Protein 4AWT (pdb70)

Structure (mmCIF, N/CA/C/O backbone):
data_4AWT
#
_entry.id   4AWT
#
_cell.length_a   48.321
_cell.length_b   83.749
_cell.length_c   87.825
_cell.angle_alpha   90.00
_cell.angle_beta   90.00
_cell.angle_gamma   90.00
#
_symmetry.space_group_name_H-M   'P 21 21 21'
#
loop_
_entity.id
_entity.type
_entity.pdbx_description
1 polymer SYE1
2 non-polymer 'FLAVIN MONONUCLEOTIDE'
3 non-polymer 'SULFATE ION'
4 non-polymer 'octyl beta-D-glucopyranoside'
5 non-polymer 'ethyl hydrogen carbonate'
6 non-polymer 2-{2-[2-(2-{2-[2-(2-ETHOXY-ETHOXY)-ETHOXY]-ETHOXY}-ETHOXY)-ETHOXY]-ETHOXY}-ETHANOL
7 water water
#
loop_
_atom_site.group_PDB
_atom_site.id
_atom_site.type_symbol
_atom_site.label_atom_id
_atom_site.label_alt_id
_atom_site.label_comp_id
_atom_site.label_asym_id
_atom_site.label_entity_id
_atom_site.label_seq_id
_atom_site.pdbx_PDB_ins_code
_atom_site.Cartn_x
_atom_site.Cartn_y
_atom_site.Cartn_z
_atom_site.occupancy
_atom_site.B_iso_or_equiv
_atom_site.auth_seq_id
_atom_site.auth_comp_id
_atom_site.auth_asym_id
_atom_site.auth_atom_id
_atom_site.pdbx_PDB_model_num
ATOM 14 N N . GLN A 1 3 ? 14.894 -22.938 -9.460 1.00 7.12 3 GLN A N 1
ATOM 15 C CA . GLN A 1 3 ? 16.302 -22.834 -9.296 1.00 6.79 3 GLN A CA 1
ATOM 16 C C . GLN A 1 3 ? 16.749 -21.375 -9.344 1.00 6.40 3 GLN A C 1
ATOM 17 O O . GLN A 1 3 ? 17.510 -20.917 -8.489 1.00 7.25 3 GLN A O 1
ATOM 23 N N . SER A 1 4 ? 16.325 -20.639 -10.379 1.00 6.43 4 SER A N 1
ATOM 24 C CA . SER A 1 4 ? 16.720 -19.228 -10.460 1.00 6.68 4 SER A CA 1
ATOM 25 C C . SER A 1 4 ? 16.133 -18.393 -9.349 1.00 6.19 4 SER A C 1
ATOM 26 O O . SER A 1 4 ? 16.789 -17.441 -8.859 1.00 6.71 4 SER A O 1
ATOM 29 N N . LEU A 1 5 ? 14.916 -18.709 -8.917 1.00 6.38 5 LEU A N 1
ATOM 30 C CA . LEU A 1 5 ? 14.279 -17.961 -7.831 1.00 6.29 5 LEU A CA 1
ATOM 31 C C . LEU A 1 5 ? 15.116 -17.975 -6.570 1.00 5.78 5 LEU A C 1
ATOM 32 O O . LEU A 1 5 ? 15.034 -17.067 -5.755 1.00 6.45 5 LEU A O 1
ATOM 37 N N . PHE A 1 6 ? 15.885 -19.065 -6.386 1.00 5.77 6 PHE A N 1
ATOM 38 C CA . PHE A 1 6 ? 16.692 -19.276 -5.196 1.00 6.16 6 PHE A CA 1
ATOM 39 C C . PHE A 1 6 ? 18.165 -18.956 -5.419 1.00 6.18 6 PHE A C 1
ATOM 40 O O . PHE A 1 6 ? 18.994 -19.354 -4.595 1.00 7.66 6 PHE A O 1
ATOM 48 N N . GLN A 1 7 ? 18.460 -18.161 -6.437 1.00 6.32 7 GLN A N 1
ATOM 49 C CA . GLN A 1 7 ? 19.762 -17.565 -6.629 1.00 6.22 7 GLN A CA 1
ATOM 50 C C . GLN A 1 7 ? 19.818 -16.213 -5.930 1.00 6.11 7 GLN A C 1
ATOM 51 O O . GLN A 1 7 ? 18.845 -15.463 -5.934 1.00 7.47 7 GLN A O 1
ATOM 57 N N . PRO A 1 8 ? 20.951 -15.862 -5.334 1.00 6.21 8 PRO A N 1
ATOM 58 C CA A PRO A 1 8 ? 21.112 -14.533 -4.742 0.70 6.62 8 PRO A CA 1
ATOM 59 C CA B PRO A 1 8 ? 21.165 -14.535 -4.761 0.30 6.47 8 PRO A CA 1
ATOM 60 C C . PRO A 1 8 ? 21.143 -13.450 -5.826 1.00 6.31 8 PRO A C 1
ATOM 61 O O . PRO A 1 8 ? 21.162 -13.739 -7.040 1.00 7.13 8 PRO A O 1
ATOM 68 N N . ILE A 1 9 ? 21.133 -12.207 -5.386 1.00 6.47 9 ILE A N 1
ATOM 69 C CA . ILE A 1 9 ? 21.201 -11.072 -6.295 1.00 6.16 9 ILE A CA 1
ATOM 70 C C . ILE A 1 9 ? 21.778 -9.879 -5.549 1.00 6.31 9 ILE A C 1
ATOM 71 O O . ILE A 1 9 ? 21.487 -9.660 -4.376 1.00 7.00 9 ILE A O 1
ATOM 76 N N . THR A 1 10 ? 22.561 -9.074 -6.258 1.00 6.66 10 THR A N 1
ATOM 77 C CA . THR A 1 10 ? 23.059 -7.822 -5.726 1.00 6.82 10 THR A CA 1
ATOM 78 C C . THR A 1 10 ? 22.015 -6.711 -5.900 1.00 6.86 10 THR A C 1
ATOM 79 O O . THR A 1 10 ? 21.458 -6.568 -7.005 1.00 8.60 10 THR A O 1
ATOM 83 N N . LEU A 1 11 ? 21.783 -5.954 -4.873 1.00 6.87 11 LEU A N 1
ATOM 84 C CA . LEU A 1 11 ? 20.885 -4.785 -4.927 1.00 6.93 11 LEU A CA 1
ATOM 85 C C . LEU A 1 11 ? 21.676 -3.592 -4.383 1.00 7.45 11 LEU A C 1
ATOM 86 O O . LEU A 1 11 ? 21.721 -3.374 -3.177 1.00 8.92 11 LEU A O 1
ATOM 91 N N . GLY A 1 12 ? 22.318 -2.860 -5.268 1.00 8.96 12 GLY A N 1
ATOM 92 C CA . GLY A 1 12 ? 23.148 -1.762 -4.809 1.00 10.63 12 GLY A CA 1
ATOM 93 C C . GLY A 1 12 ? 24.340 -2.269 -4.019 1.00 11.46 12 GLY A C 1
ATOM 94 O O . GLY A 1 12 ? 25.118 -3.074 -4.522 1.00 13.82 12 GLY A O 1
ATOM 95 N N . ALA A 1 13 ? 24.479 -1.825 -2.785 1.00 13.26 13 ALA A N 1
ATOM 96 C CA . ALA A 1 13 ? 25.493 -2.268 -1.863 1.00 15.95 13 ALA A CA 1
ATOM 97 C C . ALA A 1 13 ? 25.124 -3.541 -1.144 1.00 14.93 13 ALA A C 1
ATOM 98 O O . ALA A 1 13 ? 25.942 -4.040 -0.386 1.00 23.68 13 ALA A O 1
ATOM 100 N N . LEU A 1 14 ? 23.958 -4.095 -1.313 1.00 10.45 14 LEU A N 1
ATOM 101 C CA . LEU A 1 14 ? 23.447 -5.269 -0.634 1.00 10.51 14 LEU A CA 1
ATOM 102 C C . LEU A 1 14 ? 23.617 -6.525 -1.440 1.00 8.76 14 LEU A C 1
ATOM 103 O O . LEU A 1 14 ? 23.522 -6.438 -2.678 1.00 9.38 14 LEU A O 1
ATOM 108 N N . THR A 1 15 ? 23.775 -7.683 -0.804 1.00 9.98 15 THR A N 1
ATOM 109 C CA . THR A 1 15 ? 23.750 -8.982 -1.468 1.00 11.17 15 THR A CA 1
ATOM 110 C C A THR A 1 15 ? 22.486 -9.545 -0.768 0.56 12.29 15 THR A C 1
ATOM 111 C C B THR A 1 15 ? 22.659 -9.899 -0.937 0.44 11.72 15 THR A C 1
ATOM 112 O O A THR A 1 15 ? 22.325 -9.604 0.474 0.56 16.82 15 THR A O 1
ATOM 113 O O B THR A 1 15 ? 22.932 -10.564 0.046 0.44 9.31 15 THR A O 1
ATOM 117 N N . LEU A 1 16 ? 21.537 -9.929 -1.621 1.00 7.93 16 LEU A N 1
ATOM 118 C CA . LEU A 1 16 ? 20.309 -10.536 -1.156 1.00 8.02 16 LEU A CA 1
ATOM 119 C C . LEU A 1 16 ? 20.352 -12.042 -1.338 1.00 7.66 16 LEU A C 1
ATOM 120 O O . LEU A 1 16 ? 20.969 -12.559 -2.253 1.00 8.74 16 LEU A O 1
ATOM 125 N N . LYS A 1 17 ? 19.639 -12.753 -0.468 1.00 7.99 17 LYS A N 1
ATOM 126 C CA A LYS A 1 17 ? 19.696 -14.174 -0.367 0.51 8.35 17 LYS A CA 1
ATOM 127 C CA B LYS A 1 17 ? 19.810 -14.202 -0.432 0.25 9.34 17 LYS A CA 1
ATOM 128 C CA C LYS A 1 17 ? 19.666 -14.193 -0.320 0.24 9.32 17 LYS A CA 1
ATOM 129 C C . LYS A 1 17 ? 19.030 -14.934 -1.511 1.00 7.76 17 LYS A C 1
ATOM 130 O O . LYS A 1 17 ? 19.445 -16.034 -1.844 1.00 9.65 17 LYS A O 1
ATOM 146 N N . ASN A 1 18 ? 17.975 -14.362 -2.075 1.00 6.60 18 ASN A N 1
ATOM 147 C CA . ASN A 1 18 ? 17.200 -15.001 -3.103 1.00 6.04 18 ASN A CA 1
ATOM 148 C C . ASN A 1 18 ? 16.452 -13.902 -3.872 1.00 5.95 18 ASN A C 1
ATOM 149 O O . ASN A 1 18 ? 16.614 -12.715 -3.574 1.00 6.64 18 ASN A O 1
ATOM 154 N N . ARG A 1 19 ? 15.655 -14.324 -4.857 1.00 5.66 19 ARG A N 1
ATOM 155 C CA A ARG A 1 19 ? 14.954 -13.448 -5.770 0.68 5.53 19 ARG A CA 1
ATOM 156 C CA B ARG A 1 19 ? 14.994 -13.312 -5.688 0.32 6.16 19 ARG A CA 1
ATOM 157 C C . ARG A 1 19 ? 13.529 -13.152 -5.337 1.00 5.47 19 ARG A C 1
ATOM 158 O O . ARG A 1 19 ? 12.756 -12.586 -6.132 1.00 6.49 19 ARG A O 1
ATOM 173 N N . ILE A 1 20 ? 13.158 -13.551 -4.126 1.00 5.71 20 ILE A N 1
ATOM 174 C CA . ILE A 1 20 ? 11.790 -13.413 -3.638 1.00 5.33 20 ILE A CA 1
ATOM 175 C C . ILE A 1 20 ? 11.657 -12.095 -2.867 1.00 5.61 20 ILE A C 1
ATOM 176 O O . ILE A 1 20 ? 12.442 -11.807 -1.965 1.00 6.45 20 ILE A O 1
ATOM 181 N N . VAL A 1 21 ? 10.596 -11.356 -3.200 1.00 5.35 21 VAL A N 1
ATOM 182 C CA . VAL A 1 21 ? 10.270 -10.120 -2.530 1.00 5.13 21 VAL A CA 1
ATOM 183 C C . VAL A 1 21 ? 8.952 -10.275 -1.770 1.00 4.86 21 VAL A C 1
ATOM 184 O O . VAL A 1 21 ? 7.975 -10.811 -2.275 1.00 5.31 21 VAL A O 1
ATOM 188 N N . MET A 1 22 ? 8.934 -9.742 -0.538 1.00 4.93 22 MET A N 1
ATOM 189 C CA . MET A 1 22 ? 7.690 -9.457 0.144 1.00 4.80 22 MET A CA 1
ATOM 190 C C . MET A 1 22 ? 7.319 -8.035 -0.253 1.00 4.80 22 MET A C 1
ATOM 191 O O . MET A 1 22 ? 7.999 -7.084 0.161 1.00 5.26 22 MET A O 1
ATOM 196 N N . PRO A 1 23 ? 6.332 -7.853 -1.115 1.00 5.08 23 PRO A N 1
ATOM 197 C CA . PRO A 1 23 ? 5.995 -6.511 -1.607 1.00 5.25 23 PRO A CA 1
ATOM 198 C C . PRO A 1 23 ? 5.218 -5.788 -0.516 1.00 4.83 23 PRO A C 1
ATOM 199 O O . PRO A 1 23 ? 4.811 -6.375 0.480 1.00 5.10 23 PRO A O 1
ATOM 203 N N . PRO A 1 24 ? 4.980 -4.485 -0.743 1.00 4.97 24 PRO A N 1
ATOM 204 C CA A PRO A 1 24 ? 4.237 -3.683 0.231 0.77 5.02 24 PRO A CA 1
ATOM 205 C CA B PRO A 1 24 ? 4.257 -3.695 0.252 0.23 4.98 24 PRO A CA 1
ATOM 206 C C . PRO A 1 24 ? 2.846 -4.232 0.452 1.00 5.33 24 PRO A C 1
ATOM 207 O O . PRO A 1 24 ? 2.092 -4.461 -0.489 1.00 5.96 24 PRO A O 1
ATOM 214 N N . LEU A 1 25 ? 2.457 -4.378 1.741 1.00 5.30 25 LEU A N 1
ATOM 215 C CA . LEU A 1 25 ? 1.144 -4.890 2.100 1.00 5.67 25 LEU A CA 1
ATOM 216 C C . LEU A 1 25 ? 0.619 -4.103 3.287 1.00 5.52 25 LEU A C 1
ATOM 217 O O . LEU A 1 25 ? 0.940 -4.402 4.448 1.00 6.36 25 LEU A O 1
ATOM 222 N N . THR A 1 26 ? -0.205 -3.115 3.036 1.00 6.02 26 THR A N 1
ATOM 223 C CA . THR A 1 26 ? -0.908 -2.363 4.088 1.00 5.89 26 THR A CA 1
ATOM 224 C C . THR A 1 26 ? -1.677 -3.317 4.967 1.00 5.81 26 THR A C 1
ATOM 225 O O . THR A 1 26 ? -2.529 -4.067 4.485 1.00 6.28 26 THR A O 1
ATOM 229 N N . ARG A 1 27 ? -1.416 -3.231 6.270 1.00 5.98 27 ARG A N 1
ATOM 230 C CA . ARG A 1 27 ? -2.114 -4.042 7.269 1.00 6.01 27 ARG A CA 1
ATOM 231 C C . ARG A 1 27 ? -2.900 -3.185 8.258 1.00 6.01 27 ARG A C 1
ATOM 232 O O . ARG A 1 27 ? -3.681 -3.738 9.063 1.00 6.84 27 ARG A O 1
ATOM 240 N N . SER A 1 28 ? -2.695 -1.882 8.265 1.00 6.11 28 SER A N 1
ATOM 241 C CA . SER A 1 28 ? -3.461 -0.985 9.115 1.00 6.30 28 SER A CA 1
ATOM 242 C C . SER A 1 28 ? -3.440 -1.437 10.586 1.00 6.75 28 SER A C 1
ATOM 243 O O . SER A 1 28 ? -4.485 -1.497 11.237 1.00 8.00 28 SER A O 1
ATOM 246 N N . ARG A 1 29 ? -2.241 -1.700 11.082 1.00 6.79 29 ARG A N 1
ATOM 247 C CA . ARG A 1 29 ? -1.995 -2.150 12.446 1.00 7.43 29 ARG A CA 1
ATOM 248 C C . ARG A 1 29 ? -1.295 -1.094 13.273 1.00 7.45 29 ARG A C 1
ATOM 249 O O . ARG A 1 29 ? -0.900 -1.383 14.413 1.00 9.16 29 ARG A O 1
ATOM 257 N N . ALA A 1 30 ? -1.042 0.116 12.766 1.00 6.79 30 ALA A N 1
ATOM 258 C CA . ALA A 1 30 ? -0.218 1.060 13.488 1.00 6.98 30 ALA A CA 1
ATOM 259 C C . ALA A 1 30 ? -0.921 1.511 14.774 1.00 7.37 30 ALA A C 1
ATOM 260 O O . ALA A 1 30 ? -2.119 1.662 14.855 1.00 8.50 30 ALA A O 1
ATOM 262 N N . SER A 1 31 ? -0.077 1.733 15.793 1.00 7.80 31 SER A N 1
ATOM 263 C CA . SER A 1 31 ? -0.582 2.139 17.092 1.00 8.56 31 SER A CA 1
ATOM 264 C C . SER A 1 31 ? -1.184 3.527 17.058 1.00 9.56 31 SER A C 1
ATOM 265 O O . SER A 1 31 ? -0.708 4.420 16.366 1.00 9.51 31 SER A O 1
ATOM 268 N N . GLN A 1 32 ? -2.207 3.681 17.888 1.00 11.84 32 GLN A N 1
ATOM 269 C CA . GLN A 1 32 ? -2.976 4.882 18.026 1.00 13.44 32 GLN A CA 1
ATOM 270 C C . GLN A 1 32 ? -2.821 5.422 19.470 1.00 16.00 32 GLN A C 1
ATOM 271 O O . GLN A 1 32 ? -2.794 4.646 20.418 1.00 20.38 32 GLN A O 1
ATOM 277 N N . PRO A 1 33 ? -2.721 6.710 19.705 1.00 20.44 33 PRO A N 1
ATOM 278 C CA . PRO A 1 33 ? -2.723 7.704 18.651 1.00 18.82 33 PRO A CA 1
ATOM 279 C C . PRO A 1 33 ? -1.319 7.711 18.060 1.00 16.92 33 PRO A C 1
ATOM 280 O O . PRO A 1 33 ? -0.353 7.186 18.634 1.00 19.87 33 PRO A O 1
ATOM 284 N N . GLY A 1 34 ? -1.221 8.288 16.911 1.00 15.05 34 GLY A N 1
ATOM 285 C CA . GLY A 1 34 ? 0.079 8.639 16.341 1.00 12.06 34 GLY A CA 1
ATOM 286 C C . GLY A 1 34 ? 0.487 7.851 15.114 1.00 8.71 34 GLY A C 1
ATOM 287 O O . GLY A 1 34 ? 1.517 8.223 14.504 1.00 9.19 34 GLY A O 1
ATOM 288 N N . ASP A 1 35 ? -0.252 6.813 14.733 1.00 8.58 35 ASP A N 1
ATOM 289 C CA . ASP A 1 35 ? 0.076 6.032 13.552 1.00 7.66 35 ASP A CA 1
ATOM 290 C C . ASP A 1 35 ? 1.504 5.517 13.593 1.00 6.95 35 ASP A C 1
ATOM 291 O O . ASP A 1 35 ? 2.304 5.681 12.662 1.00 7.47 35 ASP A O 1
ATOM 296 N N . VAL A 1 36 ? 1.827 4.796 14.685 1.00 7.20 36 VAL A N 1
ATOM 297 C CA . VAL A 1 36 ? 3.189 4.401 14.964 1.00 7.67 36 VAL A CA 1
ATOM 298 C C . VAL A 1 36 ? 3.402 2.917 14.706 1.00 7.21 36 VAL A C 1
ATOM 299 O O . VAL A 1 36 ? 2.691 2.066 15.278 1.00 7.62 36 VAL A O 1
ATOM 303 N N . ALA A 1 37 ? 4.391 2.575 13.892 1.00 6.97 37 ALA A N 1
ATOM 304 C CA . ALA A 1 37 ? 4.779 1.182 13.715 1.00 7.02 37 ALA A CA 1
ATOM 305 C C . ALA A 1 37 ? 5.175 0.596 15.102 1.00 7.28 37 ALA A C 1
ATOM 306 O O . ALA A 1 37 ? 5.659 1.304 15.960 1.00 8.27 37 ALA A O 1
ATOM 308 N N . ASN A 1 38 ? 4.888 -0.700 15.284 1.00 8.02 38 ASN A N 1
ATOM 309 C CA . ASN A 1 38 ? 4.865 -1.250 16.619 1.00 9.25 38 ASN A CA 1
ATOM 310 C C A ASN A 1 38 ? 5.355 -2.702 16.717 0.66 8.91 38 ASN A C 1
ATOM 311 C C B ASN A 1 38 ? 5.584 -2.598 16.596 0.34 10.32 38 ASN A C 1
ATOM 312 O O A ASN A 1 38 ? 5.903 -3.279 15.773 0.66 7.31 38 ASN A O 1
ATOM 313 O O B ASN A 1 38 ? 5.917 -3.181 15.561 0.34 11.88 38 ASN A O 1
ATOM 318 N N A HIS A 1 39 ? 5.147 -3.299 17.928 0.66 7.63 39 HIS A N 1
ATOM 319 N N B HIS A 1 39 ? 5.926 -3.073 17.813 0.34 9.99 39 HIS A N 1
ATOM 320 C CA A HIS A 1 39 ? 5.730 -4.567 18.208 0.66 7.25 39 HIS A CA 1
ATOM 321 C CA B HIS A 1 39 ? 6.656 -4.327 17.992 0.34 9.29 39 HIS A CA 1
ATOM 322 C C A HIS A 1 39 ? 5.166 -5.678 17.349 0.66 6.41 39 HIS A C 1
ATOM 323 C C B HIS A 1 39 ? 5.963 -5.483 17.339 0.34 8.10 39 HIS A C 1
ATOM 324 O O A HIS A 1 39 ? 5.928 -6.495 16.835 0.66 6.63 39 HIS A O 1
ATOM 325 O O B HIS A 1 39 ? 6.606 -6.400 16.812 0.34 8.58 39 HIS A O 1
ATOM 338 N N A MET A 1 40 ? 3.872 -5.728 17.181 0.66 6.32 40 MET A N 1
ATOM 339 N N B MET A 1 40 ? 4.653 -5.420 17.375 0.34 8.67 40 MET A N 1
ATOM 340 C CA A MET A 1 40 ? 3.280 -6.818 16.376 0.66 6.80 40 MET A CA 1
ATOM 341 C CA B MET A 1 40 ? 3.887 -6.479 16.738 0.34 8.55 40 MET A CA 1
ATOM 342 C C A MET A 1 40 ? 3.775 -6.691 14.931 0.66 6.98 40 MET A C 1
ATOM 343 C C B MET A 1 40 ? 4.115 -6.537 15.235 0.34 8.29 40 MET A C 1
ATOM 344 O O A MET A 1 40 ? 3.970 -7.698 14.249 0.66 6.76 40 MET A O 1
ATOM 345 O O B MET A 1 40 ? 4.334 -7.642 14.713 0.34 7.54 40 MET A O 1
ATOM 354 N N . MET A 1 41 ? 3.995 -5.434 14.485 1.00 7.13 41 MET A N 1
ATOM 355 C CA . MET A 1 41 ? 4.504 -5.296 13.130 1.00 6.50 41 MET A CA 1
ATOM 356 C C . MET A 1 41 ? 5.930 -5.803 13.006 1.00 6.33 41 MET A C 1
ATOM 357 O O . MET A 1 41 ? 6.294 -6.437 12.014 1.00 6.30 41 MET A O 1
ATOM 362 N N . ALA A 1 42 ? 6.798 -5.503 13.997 1.00 6.49 42 ALA A N 1
ATOM 363 C CA . ALA A 1 42 ? 8.153 -5.987 13.968 1.00 6.76 42 ALA A CA 1
ATOM 364 C C . ALA A 1 42 ? 8.209 -7.532 13.921 1.00 6.46 42 ALA A C 1
ATOM 365 O O . ALA A 1 42 ? 8.968 -8.103 13.159 1.00 6.95 42 ALA A O 1
ATOM 367 N N . ILE A 1 43 ? 7.378 -8.165 14.757 1.00 7.10 43 ILE A N 1
ATOM 368 C CA A ILE A 1 43 ? 7.311 -9.633 14.720 0.51 7.22 43 ILE A CA 1
ATOM 369 C CA B ILE A 1 43 ? 7.301 -9.636 14.726 0.49 7.15 43 ILE A CA 1
ATOM 370 C C . ILE A 1 43 ? 6.864 -10.108 13.357 1.00 6.28 43 ILE A C 1
ATOM 371 O O . ILE A 1 43 ? 7.447 -11.033 12.787 1.00 6.50 43 ILE A O 1
ATOM 380 N N . TYR A 1 44 ? 5.799 -9.506 12.844 1.00 6.30 44 TYR A N 1
ATOM 381 C CA . TYR A 1 44 ? 5.225 -9.872 11.544 1.00 6.10 44 TYR A CA 1
ATOM 382 C C . TYR A 1 44 ? 6.258 -9.830 10.428 1.00 5.65 44 TYR A C 1
ATOM 383 O O . TYR A 1 44 ? 6.391 -10.751 9.634 1.00 5.80 44 TYR A O 1
ATOM 392 N N . TYR A 1 45 ? 7.020 -8.706 10.343 1.00 5.67 45 TYR A N 1
ATOM 393 C CA . TYR A 1 45 ? 8.009 -8.603 9.303 1.00 5.65 45 TYR A CA 1
ATOM 394 C C . TYR A 1 45 ? 9.161 -9.576 9.535 1.00 5.59 45 TYR A C 1
ATOM 395 O O . TYR A 1 45 ? 9.654 -10.211 8.604 1.00 5.83 45 TYR A O 1
ATOM 404 N N . ALA A 1 46 ? 9.604 -9.717 10.787 1.00 5.91 46 ALA A N 1
ATOM 405 C CA . ALA A 1 46 ? 10.708 -10.630 11.075 1.00 6.33 46 ALA A CA 1
ATOM 406 C C . ALA A 1 46 ? 10.354 -12.071 10.746 1.00 5.93 46 ALA A C 1
ATOM 407 O O . ALA A 1 46 ? 11.221 -12.826 10.318 1.00 6.55 46 ALA A O 1
ATOM 409 N N . GLN A 1 47 ? 9.085 -12.444 10.927 1.00 5.83 47 GLN A N 1
ATOM 410 C CA . GLN A 1 47 ? 8.620 -13.778 10.545 1.00 5.93 47 GLN A CA 1
ATOM 411 C C . GLN A 1 47 ? 8.796 -14.064 9.074 1.00 6.11 47 GLN A C 1
ATOM 412 O O . GLN A 1 47 ? 8.810 -15.232 8.685 1.00 7.11 47 GLN A O 1
ATOM 418 N N . ARG A 1 48 ? 8.861 -13.023 8.249 1.00 5.61 48 ARG A N 1
ATOM 419 C CA . ARG A 1 48 ? 8.880 -13.119 6.789 1.00 5.76 48 ARG A CA 1
ATOM 420 C C . ARG A 1 48 ? 10.249 -12.800 6.200 1.00 5.91 48 ARG A C 1
ATOM 421 O O . ARG A 1 48 ? 10.401 -12.675 4.994 1.00 6.44 48 ARG A O 1
ATOM 429 N N . ALA A 1 49 ? 11.261 -12.725 7.058 1.00 6.21 49 ALA A N 1
ATOM 430 C CA . ALA A 1 49 ? 12.597 -12.262 6.671 1.00 6.85 49 ALA A CA 1
ATOM 431 C C . ALA A 1 49 ? 13.415 -13.312 5.963 1.00 6.60 49 ALA A C 1
ATOM 432 O O . ALA A 1 49 ? 14.599 -13.035 5.654 1.00 8.29 49 ALA A O 1
ATOM 434 N N . SER A 1 50 ? 12.854 -14.462 5.599 1.00 6.35 50 SER A N 1
ATOM 435 C CA . SER A 1 50 ? 13.503 -15.344 4.648 1.00 6.50 50 SER A CA 1
ATOM 436 C C . SER A 1 50 ? 13.323 -14.853 3.214 1.00 6.13 50 SER A C 1
ATOM 437 O O . SER A 1 50 ? 13.965 -15.385 2.316 1.00 7.39 50 SER A O 1
ATOM 440 N N . ALA A 1 51 ? 12.460 -13.847 2.979 1.00 6.26 51 ALA A N 1
ATOM 441 C CA . ALA A 1 51 ? 12.469 -13.163 1.707 1.00 6.12 51 ALA A CA 1
ATOM 442 C C . ALA A 1 51 ? 13.869 -12.636 1.416 1.00 5.92 51 ALA A C 1
ATOM 443 O O . ALA A 1 51 ? 14.615 -12.292 2.316 1.00 7.20 51 ALA A O 1
ATOM 445 N N . GLY A 1 52 ? 14.167 -12.468 0.142 1.00 6.02 52 GLY A N 1
ATOM 446 C CA . GLY A 1 52 ? 15.382 -11.764 -0.233 1.00 6.49 52 GLY A CA 1
ATOM 447 C C . GLY A 1 52 ? 15.322 -10.272 0.103 1.00 6.05 52 GLY A C 1
ATOM 448 O O . GLY A 1 52 ? 16.302 -9.669 0.514 1.00 6.98 52 GLY A O 1
ATOM 449 N N . LEU A 1 53 ? 14.154 -9.681 -0.107 1.00 5.78 53 LEU A N 1
ATOM 450 C CA . LEU A 1 53 ? 13.904 -8.271 0.161 1.00 5.65 53 LEU A CA 1
ATOM 451 C C . LEU A 1 53 ? 12.493 -8.140 0.709 1.00 5.11 53 LEU A C 1
ATOM 452 O O . LEU A 1 53 ? 11.573 -8.706 0.149 1.00 5.75 53 LEU A O 1
ATOM 457 N N . ILE A 1 54 ? 12.343 -7.353 1.775 1.00 5.18 54 ILE A N 1
ATOM 458 C CA . ILE A 1 54 ? 11.050 -6.891 2.238 1.00 5.18 54 ILE A CA 1
ATOM 459 C C . ILE A 1 54 ? 10.887 -5.430 1.832 1.00 5.02 54 ILE A C 1
ATOM 460 O O . ILE A 1 54 ? 11.796 -4.627 2.070 1.00 5.67 54 ILE A O 1
ATOM 465 N N . VAL A 1 55 ? 9.736 -5.094 1.283 1.00 5.01 55 VAL A N 1
ATOM 466 C CA . VAL A 1 55 ? 9.327 -3.710 1.102 1.00 5.17 55 VAL A CA 1
ATOM 467 C C . VAL A 1 55 ? 8.195 -3.475 2.076 1.00 5.01 55 VAL A C 1
ATOM 468 O O . VAL A 1 55 ? 7.214 -4.220 2.079 1.00 5.51 55 VAL A O 1
ATOM 472 N N . SER A 1 56 ? 8.326 -2.469 2.930 1.00 5.16 56 SER A N 1
ATOM 473 C CA . SER A 1 56 ? 7.280 -2.184 3.881 1.00 5.24 56 SER A CA 1
ATOM 474 C C . SER A 1 56 ? 5.979 -1.846 3.171 1.00 5.19 56 SER A C 1
ATOM 475 O O . SER A 1 56 ? 5.943 -1.335 2.063 1.00 5.25 56 SER A O 1
ATOM 478 N N . GLU A 1 57 ? 4.878 -2.060 3.912 1.00 5.26 57 GLU A N 1
ATOM 479 C CA A GLU A 1 57 ? 3.631 -1.428 3.578 0.25 5.42 57 GLU A CA 1
ATOM 480 C CA B GLU A 1 57 ? 3.632 -1.427 3.590 0.75 5.25 57 GLU A CA 1
ATOM 481 C C . GLU A 1 57 ? 3.833 0.066 3.363 1.00 5.10 57 GLU A C 1
ATOM 482 O O . GLU A 1 57 ? 4.727 0.696 3.935 1.00 5.21 57 GLU A O 1
ATOM 493 N N . GLY A 1 58 ? 2.935 0.656 2.577 1.00 5.16 58 GLY A N 1
ATOM 494 C CA . GLY A 1 58 ? 3.027 2.102 2.374 1.00 5.13 58 GLY A CA 1
ATOM 495 C C . GLY A 1 58 ? 3.030 2.819 3.706 1.00 5.19 58 GLY A C 1
ATOM 496 O O . GLY A 1 58 ? 2.255 2.542 4.617 1.00 5.69 58 GLY A O 1
ATOM 497 N N . THR A 1 59 ? 3.913 3.823 3.791 1.00 5.01 59 THR A N 1
ATOM 498 C CA . THR A 1 59 ? 4.044 4.604 5.014 1.00 5.22 59 THR A CA 1
ATOM 499 C C . THR A 1 59 ? 3.984 6.077 4.614 1.00 5.20 59 THR A C 1
ATOM 500 O O . THR A 1 59 ? 4.765 6.586 3.811 1.00 5.51 59 THR A O 1
ATOM 504 N N . GLN A 1 60 ? 2.972 6.760 5.124 1.00 5.58 60 GLN A N 1
ATOM 505 C CA . GLN A 1 60 ? 2.672 8.116 4.652 1.00 5.58 60 GLN A CA 1
ATOM 506 C C . GLN A 1 60 ? 3.751 9.088 5.079 1.00 5.43 60 GLN A C 1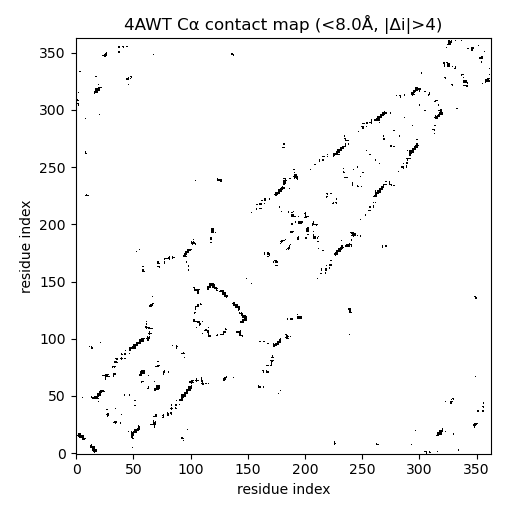
ATOM 507 O O . GLN A 1 60 ? 4.272 9.086 6.200 1.00 6.11 60 GLN A O 1
ATOM 513 N N . ILE A 1 61 ? 4.056 10.020 4.157 1.00 5.67 61 ILE A N 1
ATOM 514 C CA . ILE A 1 61 ? 5.109 10.990 4.327 1.00 5.65 61 ILE A CA 1
ATOM 515 C C . ILE A 1 61 ? 4.693 12.235 5.104 1.00 5.92 61 ILE A C 1
ATOM 516 O O . ILE A 1 61 ? 5.538 13.049 5.438 1.00 6.79 61 ILE A O 1
ATOM 521 N N . SER A 1 62 ? 3.407 12.375 5.379 1.00 6.00 62 SER A N 1
ATOM 522 C CA . SER A 1 62 ? 2.892 13.559 6.046 1.00 6.59 62 SER A CA 1
ATOM 523 C C . SER A 1 62 ? 1.470 13.247 6.485 1.00 6.88 62 SER A C 1
ATOM 524 O O . SER A 1 62 ? 0.872 12.239 6.044 1.00 7.12 62 SER A O 1
ATOM 527 N N . PRO A 1 63 ? 0.862 14.107 7.303 1.00 8.17 63 PRO A N 1
ATOM 528 C CA . PRO A 1 63 ? -0.523 13.872 7.692 1.00 8.83 63 PRO A CA 1
ATOM 529 C C . PRO A 1 63 ? -1.509 13.815 6.550 1.00 8.78 63 PRO A C 1
ATOM 530 O O . PRO A 1 63 ? -2.525 13.124 6.648 1.00 11.32 63 PRO A O 1
ATOM 534 N N . THR A 1 64 ? -1.275 14.582 5.476 1.00 7.92 64 THR A N 1
ATOM 535 C CA . THR A 1 64 ? -2.221 14.666 4.379 1.00 8.30 64 THR A CA 1
ATOM 536 C C . THR A 1 64 ? -1.913 13.715 3.224 1.00 7.46 64 THR A C 1
ATOM 537 O O . THR A 1 64 ? -2.587 13.713 2.226 1.00 8.53 64 THR A O 1
ATOM 541 N N . ALA A 1 65 ? -0.923 12.830 3.474 1.00 6.81 65 ALA A N 1
ATOM 542 C CA . ALA A 1 65 ? -0.503 11.816 2.525 1.00 6.17 65 ALA A CA 1
ATOM 543 C C . ALA A 1 65 ? -1.206 10.446 2.760 1.00 6.28 65 ALA A C 1
ATOM 544 O O . ALA A 1 65 ? -1.008 9.532 1.968 1.00 6.48 65 ALA A O 1
ATOM 546 N N . LYS A 1 66 ? -1.955 10.330 3.837 1.00 6.50 66 LYS A N 1
ATOM 547 C CA . LYS A 1 66 ? -2.598 9.103 4.308 1.00 6.40 66 LYS A CA 1
ATOM 548 C C . LYS A 1 66 ? -3.915 8.850 3.608 1.00 6.76 66 LYS A C 1
ATOM 549 O O . LYS A 1 66 ? -4.713 9.795 3.431 1.00 7.55 66 LYS A O 1
ATOM 555 N N . GLY A 1 67 ? -4.163 7.585 3.239 1.00 6.57 67 GLY A N 1
ATOM 556 C CA . GLY A 1 67 ? -5.376 7.169 2.589 1.00 6.88 67 GLY A CA 1
ATOM 557 C C . GLY A 1 67 ? -6.320 6.291 3.356 1.00 7.23 67 GLY A C 1
ATOM 558 O O . GLY A 1 67 ? -7.490 6.206 3.004 1.00 8.45 67 GLY A O 1
ATOM 559 N N . TYR A 1 68 ? -5.790 5.582 4.361 1.00 7.08 68 TYR A N 1
ATOM 560 C CA . TYR A 1 68 ? -6.477 4.497 5.022 1.00 7.27 68 TYR A CA 1
ATOM 561 C C . TYR A 1 68 ? -6.239 4.600 6.498 1.00 7.39 68 TYR A C 1
ATOM 562 O O . TYR A 1 68 ? -5.152 4.966 6.940 1.00 7.37 68 TYR A O 1
ATOM 571 N N . ALA A 1 69 ? -7.240 4.182 7.293 1.00 8.35 69 ALA A N 1
ATOM 572 C CA . ALA A 1 69 ? -7.081 4.241 8.729 1.00 8.29 69 ALA A CA 1
ATOM 573 C C . ALA A 1 69 ? -5.890 3.387 9.173 1.00 7.39 69 ALA A C 1
ATOM 574 O O . ALA A 1 69 ? -5.636 2.301 8.679 1.00 7.68 69 ALA A O 1
ATOM 576 N N . TRP A 1 70 ? -5.188 3.907 10.175 1.00 7.50 70 TRP A N 1
ATOM 577 C CA . TRP A 1 70 ? -4.242 3.137 10.992 1.00 7.44 70 TRP A CA 1
ATOM 578 C C . TRP A 1 70 ? -3.007 2.693 10.205 1.00 6.55 70 TRP A C 1
ATOM 579 O O . TRP A 1 70 ? -2.334 1.740 10.622 1.00 7.18 70 TRP A O 1
ATOM 590 N N . THR A 1 71 ? -2.669 3.354 9.105 1.00 6.53 71 THR A N 1
ATOM 591 C CA . THR A 1 71 ? -1.416 3.065 8.437 1.00 6.32 71 THR A CA 1
ATOM 592 C C . THR A 1 71 ? -0.288 3.796 9.124 1.00 6.14 71 THR A C 1
ATOM 593 O O . THR A 1 71 ? -0.461 4.921 9.653 1.00 6.99 71 THR A O 1
ATOM 597 N N . PRO A 1 72 ? 0.905 3.211 9.191 1.00 6.14 72 PRO A N 1
ATOM 598 C CA . PRO A 1 72 ? 2.009 3.833 9.905 1.00 6.50 72 PRO A CA 1
ATOM 599 C C . PRO A 1 72 ? 2.604 4.970 9.133 1.00 6.21 72 PRO A C 1
ATOM 600 O O . PRO A 1 72 ? 2.811 4.865 7.925 1.00 7.17 72 PRO A O 1
ATOM 604 N N . GLY A 1 73 ? 2.937 6.071 9.809 1.00 6.22 73 GLY A N 1
ATOM 605 C CA . GLY A 1 73 ? 3.635 7.150 9.183 1.00 6.12 73 GLY A CA 1
ATOM 606 C C . GLY A 1 73 ? 5.133 7.043 9.300 1.00 5.93 73 GLY A C 1
ATOM 607 O O . GLY A 1 73 ? 5.682 6.193 9.997 1.00 6.43 73 GLY A O 1
ATOM 608 N N . ILE A 1 74 ? 5.830 7.994 8.623 1.00 6.00 74 ILE A N 1
ATOM 609 C CA . ILE A 1 74 ? 7.276 8.064 8.672 1.00 6.25 74 ILE A CA 1
ATOM 610 C C . ILE A 1 74 ? 7.748 9.497 8.806 1.00 6.95 74 ILE A C 1
ATOM 611 O O . ILE A 1 74 ? 8.839 9.844 8.335 1.00 7.89 74 ILE A O 1
ATOM 616 N N . TYR A 1 75 ? 6.964 10.345 9.469 1.00 7.12 75 TYR A N 1
ATOM 617 C CA . TYR A 1 75 ? 7.280 11.756 9.587 1.00 7.18 75 TYR A CA 1
ATOM 618 C C . TYR A 1 75 ? 7.477 12.243 11.029 1.00 7.70 75 TYR A C 1
ATOM 619 O O . TYR A 1 75 ? 8.055 13.337 11.164 1.00 10.73 75 TYR A O 1
ATOM 628 N N . THR A 1 76 ? 7.082 11.548 12.058 1.00 8.04 76 THR A N 1
ATOM 629 C CA . THR A 1 76 ? 7.341 12.003 13.427 1.00 8.59 76 THR A CA 1
ATOM 630 C C . THR A 1 76 ? 8.482 11.215 14.046 1.00 8.42 76 THR A C 1
ATOM 631 O O . THR A 1 76 ? 8.807 10.091 13.613 1.00 8.15 76 THR A O 1
ATOM 635 N N . PRO A 1 77 ? 9.105 11.765 15.071 1.00 9.31 77 PRO A N 1
ATOM 636 C CA . PRO A 1 77 ? 10.180 11.027 15.726 1.00 9.74 77 PRO A CA 1
ATOM 637 C C . PRO A 1 77 ? 9.718 9.658 16.263 1.00 8.65 77 PRO A C 1
ATOM 638 O O . PRO A 1 77 ? 10.450 8.678 16.194 1.00 8.69 77 PRO A O 1
ATOM 642 N N . GLU A 1 78 ? 8.528 9.617 16.818 1.00 9.14 78 GLU A N 1
ATOM 643 C CA A GLU A 1 78 ? 8.064 8.333 17.379 0.38 8.65 78 GLU A CA 1
ATOM 644 C CA B GLU A 1 78 ? 8.006 8.359 17.349 0.62 8.76 78 GLU A CA 1
ATOM 645 C C . GLU A 1 78 ? 7.795 7.342 16.234 1.00 7.62 78 GLU A C 1
ATOM 646 O O . GLU A 1 78 ? 8.037 6.147 16.405 1.00 7.95 78 GLU A O 1
ATOM 657 N N . GLN A 1 79 ? 7.294 7.810 15.092 1.00 7.82 79 GLN A N 1
ATOM 658 C CA . GLN A 1 79 ? 7.097 6.927 13.935 1.00 7.27 79 GLN A CA 1
ATOM 659 C C . GLN A 1 79 ? 8.414 6.354 13.466 1.00 6.97 79 GLN A C 1
ATOM 660 O O . GLN A 1 79 ? 8.494 5.180 13.072 1.00 7.19 79 GLN A O 1
ATOM 666 N N . ILE A 1 80 ? 9.458 7.182 13.421 1.00 7.12 80 ILE A N 1
ATOM 667 C CA . ILE A 1 80 ? 10.780 6.713 13.024 1.00 7.22 80 ILE A CA 1
ATOM 668 C C . ILE A 1 80 ? 11.246 5.633 13.976 1.00 6.54 80 ILE A C 1
ATOM 669 O O . ILE A 1 80 ? 11.784 4.609 13.561 1.00 6.87 80 ILE A O 1
ATOM 674 N N . ALA A 1 81 ? 11.054 5.857 15.279 1.00 6.65 81 ALA A N 1
ATOM 675 C CA . ALA A 1 81 ? 11.488 4.893 16.282 1.00 7.14 81 ALA A CA 1
ATOM 676 C C . ALA A 1 81 ? 10.706 3.610 16.196 1.00 6.83 81 ALA A C 1
ATOM 677 O O . ALA A 1 81 ? 11.268 2.524 16.411 1.00 7.53 81 ALA A O 1
ATOM 679 N N . GLY A 1 82 ? 9.399 3.685 15.920 1.00 6.94 82 GLY A N 1
ATOM 680 C CA . GLY A 1 82 ? 8.638 2.450 15.738 1.00 7.08 82 GLY A CA 1
ATOM 681 C C . GLY A 1 82 ? 9.149 1.657 14.577 1.00 6.57 82 GLY A C 1
ATOM 682 O O . GLY A 1 82 ? 9.303 0.419 14.627 1.00 6.89 82 GLY A O 1
ATOM 683 N N . TRP A 1 83 ? 9.471 2.335 13.481 1.00 6.25 83 TRP A N 1
ATOM 684 C CA . TRP A 1 83 ? 10.077 1.651 12.350 1.00 6.09 83 TRP A CA 1
ATOM 685 C C . TRP A 1 83 ? 11.444 1.083 12.694 1.00 6.14 83 TRP A C 1
ATOM 686 O O . TRP A 1 83 ? 11.790 0.030 12.173 1.00 6.57 83 TRP A O 1
ATOM 697 N N . ARG A 1 84 ? 12.212 1.752 13.543 1.00 6.78 84 ARG A N 1
ATOM 698 C CA . ARG A 1 84 ? 13.514 1.220 13.923 1.00 7.07 84 ARG A CA 1
ATOM 699 C C . ARG A 1 84 ? 13.363 -0.126 14.602 1.00 7.57 84 ARG A C 1
ATOM 700 O O . ARG A 1 84 ? 14.208 -1.004 14.418 1.00 8.38 84 ARG A O 1
ATOM 708 N N . ILE A 1 85 ? 12.332 -0.325 15.409 1.00 7.68 85 ILE A N 1
ATOM 709 C CA A ILE A 1 85 ? 12.063 -1.619 16.037 0.40 8.41 85 ILE A CA 1
ATOM 710 C CA B ILE A 1 85 ? 12.220 -1.655 16.020 0.60 8.59 85 ILE A CA 1
ATOM 711 C C . ILE A 1 85 ? 11.953 -2.692 14.940 1.00 7.24 85 ILE A C 1
ATOM 712 O O . ILE A 1 85 ? 12.487 -3.795 15.004 1.00 8.19 85 ILE A O 1
ATOM 721 N N . VAL A 1 86 ? 11.141 -2.353 13.931 1.00 6.83 86 VAL A N 1
ATOM 722 C CA . VAL A 1 86 ? 10.920 -3.263 12.801 1.00 6.30 86 VAL A CA 1
ATOM 723 C C . VAL A 1 86 ? 12.216 -3.564 12.101 1.00 6.24 86 VAL A C 1
ATOM 724 O O . VAL A 1 86 ? 12.520 -4.743 11.813 1.00 6.76 86 VAL A O 1
ATOM 728 N N . THR A 1 87 ? 12.981 -2.555 11.710 1.00 6.50 87 THR A N 1
ATOM 729 C CA . THR A 1 87 ? 14.180 -2.813 10.943 1.00 6.82 87 THR A CA 1
ATOM 730 C C . THR A 1 87 ? 15.203 -3.564 11.772 1.00 6.86 87 THR A C 1
ATOM 731 O O . THR A 1 87 ? 15.914 -4.404 11.215 1.00 7.85 87 THR A O 1
ATOM 735 N N . GLU A 1 88 ? 15.304 -3.291 13.070 1.00 7.46 88 GLU A N 1
ATOM 736 C CA . GLU A 1 88 ? 16.189 -4.076 13.921 1.00 7.87 88 GLU A CA 1
ATOM 737 C C . GLU A 1 88 ? 15.804 -5.551 13.905 1.00 7.86 88 GLU A C 1
ATOM 738 O O . GLU A 1 88 ? 16.658 -6.438 13.827 1.00 8.61 88 GLU A O 1
ATOM 744 N N . ALA A 1 89 ? 14.501 -5.811 14.020 1.00 7.66 89 ALA A N 1
ATOM 745 C CA . ALA A 1 89 ? 14.050 -7.196 14.052 1.00 7.90 89 ALA A CA 1
ATOM 746 C C . ALA A 1 89 ? 14.350 -7.910 12.744 1.00 7.40 89 ALA A C 1
ATOM 747 O O . ALA A 1 89 ? 14.820 -9.052 12.712 1.00 8.72 89 ALA A O 1
ATOM 749 N N . VAL A 1 90 ? 14.068 -7.251 11.634 1.00 7.21 90 VAL A N 1
ATOM 750 C CA . VAL A 1 90 ? 14.312 -7.811 10.323 1.00 6.99 90 VAL A CA 1
ATOM 751 C C . VAL A 1 90 ? 15.814 -8.036 10.067 1.00 7.37 90 VAL A C 1
ATOM 752 O O . VAL A 1 90 ? 16.231 -9.088 9.571 1.00 8.02 90 VAL A O 1
ATOM 756 N N . HIS A 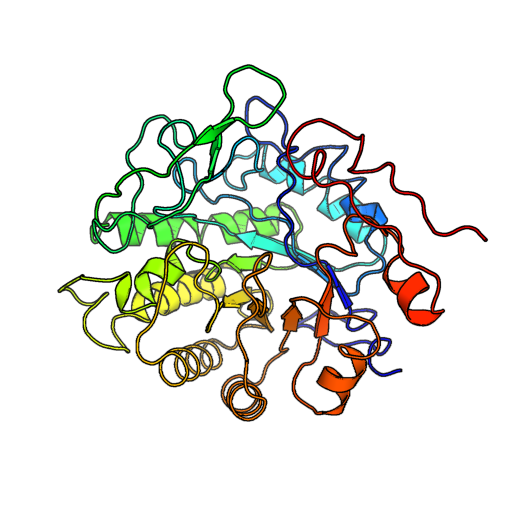1 91 ? 16.622 -7.056 10.428 1.00 7.40 91 HIS A N 1
ATOM 757 C CA . HIS A 1 91 ? 18.057 -7.200 10.223 1.00 7.78 91 HIS A CA 1
ATOM 758 C C . HIS A 1 91 ? 18.632 -8.304 11.117 1.00 8.14 91 HIS A C 1
ATOM 759 O O . HIS A 1 91 ? 19.613 -8.950 10.675 1.00 10.01 91 HIS A O 1
ATOM 766 N N . ALA A 1 92 ? 18.068 -8.536 12.268 1.00 8.29 92 ALA A N 1
ATOM 767 C CA . ALA A 1 92 ? 18.543 -9.641 13.118 1.00 8.65 92 ALA A CA 1
ATOM 768 C C . ALA A 1 92 ? 18.336 -10.998 12.445 1.00 8.32 92 ALA A C 1
ATOM 769 O O . ALA A 1 92 ? 19.037 -11.942 12.755 1.00 9.43 92 ALA A O 1
ATOM 771 N N . LYS A 1 93 ? 17.400 -11.074 11.503 1.00 9.40 93 LYS A N 1
ATOM 772 C CA A LYS A 1 93 ? 17.175 -12.259 10.713 0.59 10.22 93 LYS A CA 1
ATOM 773 C CA B LYS A 1 93 ? 17.177 -12.311 10.753 0.41 10.46 93 LYS A CA 1
ATOM 774 C C . LYS A 1 93 ? 18.003 -12.343 9.463 1.00 11.64 93 LYS A C 1
ATOM 775 O O . LYS A 1 93 ? 18.051 -13.361 8.741 1.00 18.42 93 LYS A O 1
ATOM 786 N N A GLY A 1 94 ? 18.796 -11.361 9.121 0.50 11.25 94 GLY A N 1
ATOM 787 N N B GLY A 1 94 ? 18.586 -11.236 9.104 0.50 12.24 94 GLY A N 1
ATOM 788 C CA A GLY A 1 94 ? 19.501 -11.448 7.830 0.50 11.78 94 GLY A CA 1
ATOM 789 C CA B GLY A 1 94 ? 19.530 -11.257 7.991 0.50 12.44 94 GLY A CA 1
ATOM 790 C C A GLY A 1 94 ? 18.529 -11.133 6.700 0.50 11.23 94 GLY A C 1
ATOM 791 C C B GLY A 1 94 ? 19.033 -10.833 6.638 0.50 10.71 94 GLY A C 1
ATOM 792 O O A GLY A 1 94 ? 18.052 -12.036 6.077 0.50 12.91 94 GLY A O 1
ATOM 793 O O B GLY A 1 94 ? 19.614 -11.083 5.582 0.50 13.44 94 GLY A O 1
ATOM 794 N N A CYS A 1 95 ? 18.223 -9.894 6.462 0.50 11.16 95 CYS A N 1
ATOM 795 N N B CYS A 1 95 ? 17.935 -10.123 6.606 0.50 10.75 95 CYS A N 1
ATOM 796 C CA . CYS A 1 95 ? 17.246 -9.604 5.419 1.00 8.37 95 CYS A CA 1
ATOM 797 C C . CYS A 1 95 ? 17.423 -8.108 5.179 1.00 9.54 95 CYS A C 1
ATOM 798 O O . CYS A 1 95 ? 17.887 -7.392 6.050 1.00 17.87 95 CYS A O 1
ATOM 801 N N . ALA A 1 96 ? 17.110 -7.658 4.005 1.00 8.58 96 ALA A N 1
ATOM 802 C CA . ALA A 1 96 ? 17.084 -6.237 3.630 1.00 8.39 96 ALA A CA 1
ATOM 803 C C . ALA A 1 96 ? 15.652 -5.750 3.630 1.00 6.63 96 ALA A C 1
ATOM 804 O O . ALA A 1 96 ? 14.740 -6.482 3.268 1.00 6.96 96 ALA A O 1
ATOM 806 N N . ILE A 1 97 ? 15.463 -4.482 4.026 1.00 6.37 97 ILE A N 1
ATOM 807 C CA . ILE A 1 97 ? 14.124 -3.929 4.070 1.00 5.77 97 ILE A CA 1
ATOM 808 C C . ILE A 1 97 ? 14.140 -2.478 3.581 1.00 5.66 97 ILE A C 1
ATOM 809 O O . ILE A 1 97 ? 14.958 -1.662 4.024 1.00 6.47 97 ILE A O 1
ATOM 814 N N . PHE A 1 98 ? 13.231 -2.193 2.655 1.00 5.46 98 PHE A N 1
ATOM 815 C CA . PHE A 1 98 ? 13.020 -0.848 2.123 1.00 5.29 98 PHE A CA 1
ATOM 816 C C . PHE A 1 98 ? 11.698 -0.312 2.640 1.00 5.35 98 PHE A C 1
ATOM 817 O O . PHE A 1 98 ? 10.742 -1.072 2.798 1.00 6.82 98 PHE A O 1
ATOM 825 N N . ALA A 1 99 ? 11.619 0.999 2.869 1.00 5.10 99 ALA A N 1
ATOM 826 C CA . ALA A 1 99 ? 10.395 1.658 3.274 1.00 5.09 99 ALA A CA 1
ATOM 827 C C . ALA A 1 99 ? 9.648 2.174 2.052 1.00 4.71 99 ALA A C 1
ATOM 828 O O . ALA A 1 99 ? 10.230 2.927 1.274 1.00 5.38 99 ALA A O 1
ATOM 830 N N . GLN A 1 100 ? 8.372 1.834 1.903 1.00 4.99 100 GLN A N 1
ATOM 831 C CA . GLN A 1 100 ? 7.586 2.355 0.787 1.00 4.76 100 GLN A CA 1
ATOM 832 C C . GLN A 1 100 ? 6.996 3.713 1.162 1.00 4.82 100 GLN A C 1
ATOM 833 O O . GLN A 1 100 ? 6.056 3.814 1.927 1.00 5.82 100 GLN A O 1
ATOM 839 N N . LEU A 1 101 ? 7.570 4.789 0.593 1.00 5.10 101 LEU A N 1
ATOM 840 C CA . LEU A 1 101 ? 7.111 6.144 0.891 1.00 4.96 101 LEU A CA 1
ATOM 841 C C . LEU A 1 101 ? 5.834 6.431 0.121 1.00 4.93 101 LEU A C 1
ATOM 842 O O . LEU A 1 101 ? 5.800 6.313 -1.109 1.00 5.37 101 LEU A O 1
ATOM 847 N N . TRP A 1 102 ? 4.799 6.846 0.855 1.00 5.17 102 TRP A N 1
ATOM 848 C CA . TRP A 1 102 ? 3.447 6.908 0.311 1.00 5.13 102 TRP A CA 1
ATOM 849 C C . TRP A 1 102 ? 2.870 8.327 0.371 1.00 5.23 102 TRP A C 1
ATOM 850 O O . TRP A 1 102 ? 2.864 8.962 1.428 1.00 5.72 102 TRP A O 1
ATOM 861 N N . HIS A 1 103 ? 2.278 8.744 -0.744 1.00 5.29 103 HIS A N 1
ATOM 862 C CA . HIS A 1 103 ? 1.311 9.847 -0.763 1.00 5.56 103 HIS A CA 1
ATOM 863 C C . HIS A 1 103 ? 0.174 9.380 -1.649 1.00 5.42 103 HIS A C 1
ATOM 864 O O . HIS A 1 103 ? 0.362 9.090 -2.830 1.00 5.82 103 HIS A O 1
ATOM 871 N N . VAL A 1 104 ? -1.022 9.289 -1.062 1.00 5.58 104 VAL A N 1
ATOM 872 C CA . VAL A 1 104 ? -2.173 8.766 -1.761 1.00 5.84 104 VAL A CA 1
ATOM 873 C C . VAL A 1 104 ? -2.868 9.755 -2.676 1.00 5.71 104 VAL A C 1
ATOM 874 O O . VAL A 1 104 ? -3.726 9.351 -3.480 1.00 6.06 104 VAL A O 1
ATOM 878 N N . GLY A 1 105 ? -2.593 11.027 -2.577 1.00 6.08 105 GLY A N 1
ATOM 879 C CA . GLY A 1 105 ? -3.271 12.052 -3.343 1.00 6.07 105 GLY A CA 1
ATOM 880 C C . GLY A 1 105 ? -4.732 11.980 -3.088 1.00 6.25 105 GLY A C 1
ATOM 881 O O . GLY A 1 105 ? -5.215 12.014 -1.947 1.00 6.84 105 GLY A O 1
ATOM 882 N N . ARG A 1 106 ? -5.527 11.851 -4.172 1.00 6.32 106 ARG A N 1
ATOM 883 C CA . ARG A 1 106 ? -6.968 11.887 -4.075 1.00 6.56 106 ARG A CA 1
ATOM 884 C C . ARG A 1 106 ? -7.599 10.623 -3.555 1.00 6.85 106 ARG A C 1
ATOM 885 O O . ARG A 1 106 ? -8.822 10.593 -3.341 1.00 7.61 106 ARG A O 1
ATOM 893 N N . VAL A 1 107 ? -6.818 9.549 -3.352 1.00 6.62 107 VAL A N 1
ATOM 894 C CA . VAL A 1 107 ? -7.397 8.277 -2.887 1.00 6.87 107 VAL A CA 1
ATOM 895 C C . VAL A 1 107 ? -7.375 8.272 -1.369 1.00 7.06 107 VAL A C 1
ATOM 896 O O . VAL A 1 107 ? -6.548 7.647 -0.718 1.00 7.34 107 VAL A O 1
ATOM 900 N N . THR A 1 108 ? -8.289 9.057 -0.804 1.00 7.64 108 THR A N 1
ATOM 901 C CA . THR A 1 108 ? -8.427 9.229 0.627 1.00 7.70 108 THR A CA 1
ATOM 902 C C . THR A 1 108 ? -9.787 9.872 0.889 1.00 8.88 108 THR A C 1
ATOM 903 O O . THR A 1 108 ? -10.603 10.121 0.013 1.00 10.28 108 THR A O 1
ATOM 907 N N . HIS A 1 109 ? -10.013 10.093 2.163 1.00 9.23 109 HIS A N 1
ATOM 908 C CA . HIS A 1 109 ? -11.210 10.727 2.687 1.00 9.49 109 HIS A CA 1
ATOM 909 C C . HIS A 1 109 ? -10.743 11.743 3.712 1.00 8.78 109 HIS A C 1
ATOM 910 O O . HIS A 1 109 ? -9.774 11.446 4.428 1.00 9.10 109 HIS A O 1
ATOM 917 N N . PRO A 1 110 ? -11.396 12.887 3.849 1.00 9.51 110 PRO A N 1
ATOM 918 C CA A PRO A 1 110 ? -11.008 13.872 4.862 0.58 9.22 110 PRO A CA 1
ATOM 919 C CA B PRO A 1 110 ? -10.906 13.864 4.839 0.42 9.55 110 PRO A CA 1
ATOM 920 C C . PRO A 1 110 ? -10.792 13.311 6.249 1.00 9.51 110 PRO A C 1
ATOM 921 O O . PRO A 1 110 ? -9.939 13.812 7.002 1.00 10.51 110 PRO A O 1
ATOM 928 N N . ASP A 1 111 ? -11.495 12.374 6.700 1.00 10.72 111 ASP A N 1
ATOM 929 C CA . ASP A 1 111 ? -11.398 11.746 7.994 1.00 11.59 111 ASP A CA 1
ATOM 930 C C . ASP A 1 111 ? -9.988 11.177 8.197 1.00 11.31 111 ASP A C 1
ATOM 931 O O . ASP A 1 111 ? -9.582 11.064 9.346 1.00 13.19 111 ASP A O 1
ATOM 936 N N . ASN A 1 112 ? -9.275 10.811 7.158 1.00 9.81 112 ASN A N 1
ATOM 937 C CA . ASN A 1 112 ? -7.931 10.289 7.308 1.00 9.67 112 ASN A CA 1
ATOM 938 C C . ASN A 1 112 ? -6.853 11.316 7.230 1.00 9.24 112 ASN A C 1
ATOM 939 O O . ASN A 1 112 ? -5.701 10.991 7.473 1.00 10.64 112 ASN A O 1
ATOM 944 N N . ILE A 1 113 ? -7.202 12.564 6.883 1.00 9.72 113 ILE A N 1
ATOM 945 C CA . ILE A 1 113 ? -6.237 13.611 6.669 1.00 9.35 113 ILE A CA 1
ATOM 946 C C . ILE A 1 113 ? -6.640 14.894 7.404 1.00 10.75 113 ILE A C 1
ATOM 947 O O . ILE A 1 113 ? -6.537 16.004 6.926 1.00 10.87 113 ILE A O 1
ATOM 952 N N . ASP A 1 114 ? -7.060 14.689 8.643 1.00 12.89 114 ASP A N 1
ATOM 953 C CA . ASP A 1 114 ? -7.271 15.836 9.577 1.00 15.13 114 ASP A CA 1
ATOM 954 C C . ASP A 1 114 ? -8.340 16.763 9.044 1.00 12.51 114 ASP A C 1
ATOM 955 O O . ASP A 1 114 ? -8.322 17.973 9.337 1.00 14.93 114 ASP A O 1
ATOM 960 N N . GLY A 1 115 ? -9.298 16.240 8.300 1.00 11.84 115 GLY A N 1
ATOM 961 C CA . GLY A 1 115 ? -10.413 17.034 7.780 1.00 12.31 115 GLY A CA 1
ATOM 962 C C . GLY A 1 115 ? -10.076 17.806 6.507 1.00 10.73 115 GLY A C 1
ATOM 963 O O . GLY A 1 115 ? -10.950 18.517 6.001 1.00 12.03 115 GLY A O 1
ATOM 964 N N . GLN A 1 116 ? -8.869 17.703 6.037 1.00 9.85 116 GLN A N 1
ATOM 965 C CA A GLN A 1 116 ? -8.434 18.434 4.855 0.62 9.19 116 GLN A CA 1
ATOM 966 C CA B GLN A 1 116 ? -8.467 18.470 4.861 0.38 9.67 116 GLN A CA 1
ATOM 967 C C . GLN A 1 116 ? -9.054 17.843 3.618 1.00 8.74 116 GLN A C 1
ATOM 968 O O . GLN A 1 116 ? -9.374 16.673 3.545 1.00 9.31 116 GLN A O 1
ATOM 979 N N . GLN A 1 117 ? -9.183 18.675 2.565 1.00 8.96 117 GLN A N 1
ATOM 980 C CA . GLN A 1 117 ? -9.536 18.192 1.269 1.00 8.11 117 GLN A CA 1
ATOM 981 C C . GLN A 1 117 ? -8.328 17.492 0.669 1.00 7.70 117 GLN A C 1
ATOM 982 O O . GLN A 1 117 ? -7.197 17.957 0.756 1.00 8.66 117 GLN A O 1
ATOM 988 N N . PRO A 1 118 ? -8.549 16.343 -0.001 1.00 8.09 118 PRO A N 1
ATOM 989 C CA . PRO A 1 118 ? -7.424 15.675 -0.664 1.00 7.92 118 PRO A CA 1
ATOM 990 C C . PRO A 1 118 ? -6.822 16.524 -1.769 1.00 7.67 118 PRO A C 1
ATOM 991 O O . PRO A 1 118 ? -7.514 17.381 -2.334 1.00 8.15 118 PRO A O 1
ATOM 995 N N . ILE A 1 119 ? -5.577 16.241 -2.130 1.00 8.03 119 ILE A N 1
ATOM 996 C CA . ILE A 1 119 ? -4.906 16.906 -3.224 1.00 7.71 119 ILE A CA 1
ATOM 997 C C . ILE A 1 119 ? -4.642 15.933 -4.354 1.00 7.53 119 ILE A C 1
ATOM 998 O O . ILE A 1 119 ? -4.477 14.722 -4.150 1.00 8.36 119 ILE A O 1
ATOM 1003 N N . SER A 1 120 ? -4.522 16.496 -5.565 1.00 7.61 120 SER A N 1
ATOM 1004 C CA . SER A 1 120 ? -4.210 15.691 -6.746 1.00 7.54 120 SER A CA 1
ATOM 1005 C C . SER A 1 120 ? -3.566 16.571 -7.790 1.00 7.60 120 SER A C 1
ATOM 1006 O O . SER A 1 120 ? -3.354 17.772 -7.602 1.00 8.01 120 SER A O 1
ATOM 1009 N N . SER A 1 121 ? -3.283 15.968 -8.951 1.00 7.86 121 SER A N 1
ATOM 1010 C CA . SER A 1 121 ? -2.872 16.770 -10.108 1.00 8.24 121 SER A CA 1
ATOM 1011 C C . SER A 1 121 ? -3.995 17.738 -10.491 1.00 8.38 121 SER A C 1
ATOM 1012 O O . SER A 1 121 ? -3.730 18.876 -10.865 1.00 9.67 121 SER A O 1
ATOM 1015 N N . SER A 1 122 ? -5.221 17.262 -10.449 1.00 9.80 122 SER A N 1
ATOM 1016 C CA A SER A 1 122 ? -6.358 18.050 -10.936 0.33 9.64 122 SER A CA 1
ATOM 1017 C CA B SER A 1 122 ? -6.406 17.880 -10.950 0.67 9.50 122 SER A CA 1
ATOM 1018 C C . SER A 1 122 ? -7.516 17.842 -9.961 1.00 9.30 122 SER A C 1
ATOM 1019 O O . SER A 1 122 ? -7.378 17.287 -8.866 1.00 12.23 122 SER A O 1
ATOM 1024 N N . THR A 1 123 ? -8.688 18.330 -10.310 1.00 10.58 123 THR A N 1
ATOM 1025 C CA . THR A 1 123 ? -9.873 18.230 -9.460 1.00 10.80 123 THR A CA 1
ATOM 1026 C C . THR A 1 123 ? -10.737 17.032 -9.788 1.00 12.22 123 THR A C 1
ATOM 1027 O O . THR A 1 123 ? -11.931 16.992 -9.550 1.00 21.37 123 THR A O 1
ATOM 1031 N N . LEU A 1 124 ? -10.202 15.968 -10.338 1.00 11.94 124 LEU A N 1
ATOM 1032 C CA . LEU A 1 124 ? -10.944 14.794 -10.770 1.00 11.54 124 LEU A CA 1
ATOM 1033 C C . LEU A 1 124 ? -11.011 13.838 -9.599 1.00 10.17 124 LEU A C 1
ATOM 1034 O O . LEU A 1 124 ? -9.996 13.406 -9.070 1.00 10.11 124 LEU A O 1
ATOM 1039 N N . LYS A 1 125 ? -12.207 13.464 -9.204 1.00 11.27 125 LYS A N 1
ATOM 1040 C CA . LYS A 1 125 ? -12.423 12.373 -8.255 1.00 10.82 125 LYS A CA 1
ATOM 1041 C C . LYS A 1 125 ? -12.067 11.044 -8.879 1.00 11.30 125 LYS A C 1
ATOM 1042 O O . LYS A 1 125 ? -12.338 10.768 -10.049 1.00 14.11 125 LYS A O 1
ATOM 1048 N N . ALA A 1 126 ? -11.435 10.170 -8.062 1.00 10.64 126 ALA A N 1
ATOM 1049 C CA . ALA A 1 126 ? -11.241 8.783 -8.523 1.00 10.80 126 ALA A CA 1
ATOM 1050 C C . ALA A 1 126 ? -12.595 8.093 -8.567 1.00 11.34 126 ALA A C 1
ATOM 1051 O O . ALA A 1 126 ? -13.288 8.023 -7.538 1.00 14.63 126 ALA A O 1
ATOM 1053 N N . GLU A 1 127 ? -12.973 7.549 -9.720 1.00 12.48 127 GLU A N 1
ATOM 1054 C CA . GLU A 1 127 ? -14.290 6.975 -9.875 1.00 14.28 127 GLU A CA 1
ATOM 1055 C C . GLU A 1 127 ? -14.331 5.539 -9.407 1.00 12.53 127 GLU A C 1
ATOM 1056 O O . GLU A 1 127 ? -13.431 4.761 -9.664 1.00 15.18 127 GLU A O 1
ATOM 1062 N N . ASN A 1 128 ? -15.369 5.190 -8.706 1.00 13.93 128 ASN A N 1
ATOM 1063 C CA . ASN A 1 128 ? -15.596 3.811 -8.251 1.00 14.42 128 ASN A CA 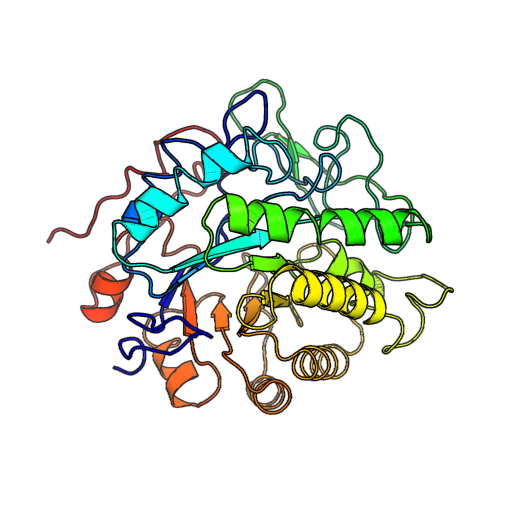1
ATOM 1064 C C . ASN A 1 128 ? -14.485 3.313 -7.364 1.00 13.16 128 ASN A C 1
ATOM 1065 O O . ASN A 1 128 ? -14.013 2.142 -7.514 1.00 15.52 128 ASN A O 1
ATOM 1070 N N . VAL A 1 129 ? -14.073 4.181 -6.418 1.00 12.25 129 VAL A N 1
ATOM 1071 C CA . VAL A 1 129 ? -13.013 3.865 -5.474 1.00 11.01 129 VAL A CA 1
ATOM 1072 C C . VAL A 1 129 ? -13.484 4.150 -4.081 1.00 10.85 129 VAL A C 1
ATOM 1073 O O . VAL A 1 129 ? -14.080 5.185 -3.811 1.00 12.63 129 VAL A O 1
ATOM 1077 N N . LYS A 1 130 ? -13.123 3.227 -3.173 1.00 10.77 130 LYS A N 1
ATOM 1078 C CA . LYS A 1 130 ? -13.376 3.403 -1.742 1.00 11.11 130 LYS A CA 1
ATOM 1079 C C . LYS A 1 130 ? -12.025 3.273 -0.990 1.00 10.30 130 LYS A C 1
ATOM 1080 O O . LYS A 1 130 ? -11.127 2.542 -1.401 1.00 11.92 130 LYS A O 1
ATOM 1086 N N . VAL A 1 131 ? -11.978 3.955 0.115 1.00 9.63 131 VAL A N 1
ATOM 1087 C CA . VAL A 1 131 ? -10.966 3.776 1.147 1.00 9.20 131 VAL A CA 1
ATOM 1088 C C . VAL A 1 131 ? -11.678 3.358 2.433 1.00 9.88 131 VAL A C 1
ATOM 1089 O O . VAL A 1 131 ? -12.860 3.046 2.412 1.00 11.65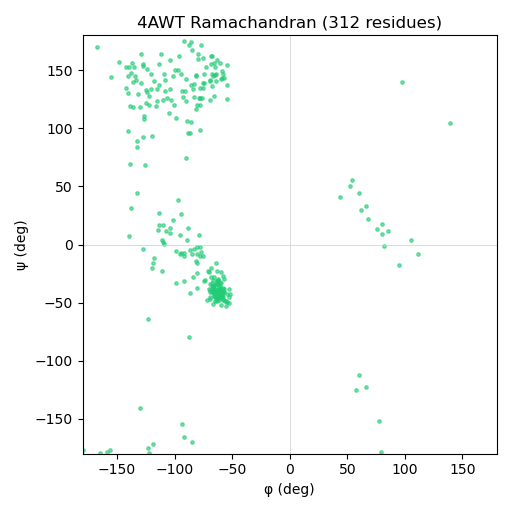 131 VAL A O 1
ATOM 1093 N N . PHE A 1 132 ? -10.943 3.314 3.548 1.00 9.72 132 PHE A N 1
ATOM 1094 C CA . PHE A 1 132 ? -11.608 3.036 4.801 1.00 10.35 132 PHE A CA 1
ATOM 1095 C C . PHE A 1 132 ? -11.065 4.017 5.853 1.00 9.91 132 PHE A C 1
ATOM 1096 O O . PHE A 1 132 ? -9.924 4.475 5.793 1.00 9.96 132 PHE A O 1
ATOM 1104 N N . VAL A 1 133 ? -11.925 4.272 6.824 1.00 11.36 133 VAL A N 1
ATOM 1105 C CA . VAL A 1 133 ? -11.687 5.219 7.898 1.00 11.96 133 VAL A CA 1
ATOM 1106 C C . VAL A 1 133 ? -11.969 4.547 9.203 1.00 13.43 133 VAL A C 1
ATOM 1107 O O . VAL A 1 133 ? -12.593 3.495 9.290 1.00 15.11 133 VAL A O 1
ATOM 1111 N N . ASP A 1 134 ? -11.488 5.162 10.272 1.00 14.08 134 ASP A N 1
ATOM 1112 C CA . ASP A 1 134 ? -11.846 4.778 11.658 1.00 16.35 134 ASP A CA 1
ATOM 1113 C C . ASP A 1 134 ? -13.172 5.392 12.008 1.00 19.61 134 ASP A C 1
ATOM 1114 O O . ASP A 1 134 ? -13.287 6.636 11.975 1.00 26.03 134 ASP A O 1
ATOM 1119 N N . ASN A 1 135 ? -14.142 4.535 12.257 1.00 22.96 135 ASN A N 1
ATOM 1120 C CA . ASN A 1 135 ? -15.461 5.057 12.581 1.00 28.78 135 ASN A CA 1
ATOM 1121 C C . ASN A 1 135 ? -15.674 4.914 14.093 1.00 33.99 135 ASN A C 1
ATOM 1122 O O . ASN A 1 135 ? -16.830 5.035 14.521 1.00 44.65 135 ASN A O 1
ATOM 1127 N N . GLY A 1 136 ? -14.651 4.649 14.899 1.00 34.77 136 GLY A N 1
ATOM 1128 C CA . GLY A 1 136 ? -14.750 4.468 16.329 1.00 35.41 136 GLY A CA 1
ATOM 1129 C C . GLY A 1 136 ? -14.876 3.030 16.752 1.00 39.66 136 GLY A C 1
ATOM 1130 O O . GLY A 1 136 ? -14.700 2.608 17.884 1.00 49.11 136 GLY A O 1
ATOM 1131 N N . SER A 1 137 ? -15.246 2.212 15.780 1.00 39.50 137 SER A N 1
ATOM 1132 C CA . SER A 1 137 ? -15.336 0.788 15.998 1.00 39.54 137 SER A CA 1
ATOM 1133 C C . SER A 1 137 ? -13.954 0.195 15.765 1.00 42.16 137 SER A C 1
ATOM 1134 O O . SER A 1 137 ? -13.043 0.893 15.307 1.00 37.47 137 SER A O 1
ATOM 1137 N N . ASP A 1 138 ? -13.874 -1.105 16.045 1.00 44.52 138 ASP A N 1
ATOM 1138 C CA . ASP A 1 138 ? -12.575 -1.714 15.698 1.00 44.76 138 ASP A CA 1
ATOM 1139 C C . ASP A 1 138 ? -12.535 -2.256 14.268 1.00 42.70 138 ASP A C 1
ATOM 1140 O O . ASP A 1 138 ? -11.501 -2.811 13.820 1.00 40.37 138 ASP A O 1
ATOM 1145 N N . GLU A 1 139 ? -13.574 -2.096 13.431 1.00 33.82 139 GLU A N 1
ATOM 1146 C CA A GLU A 1 139 ? -13.410 -2.558 12.057 0.54 28.79 139 GLU A CA 1
ATOM 1147 C CA B GLU A 1 139 ? -13.458 -2.570 12.042 0.46 28.91 139 GLU A CA 1
ATOM 1148 C C . GLU A 1 139 ? -13.342 -1.360 11.103 1.00 25.86 139 GLU A C 1
ATOM 1149 O O . GLU A 1 139 ? -13.994 -0.342 11.348 1.00 30.47 139 GLU A O 1
ATOM 1160 N N . PRO A 1 140 ? -12.570 -1.481 10.028 1.00 22.45 140 PRO A N 1
ATOM 1161 C CA . PRO A 1 140 ? -12.516 -0.386 9.082 1.00 20.93 140 PRO A CA 1
ATOM 1162 C C . PRO A 1 140 ? -13.889 -0.062 8.561 1.00 18.76 140 PRO A C 1
ATOM 1163 O O . PRO A 1 140 ? -14.677 -0.927 8.217 1.00 20.85 140 PRO A O 1
ATOM 1167 N N . GLY A 1 141 ? -14.128 1.231 8.356 1.00 18.13 141 GLY A N 1
ATOM 1168 C CA . GLY A 1 141 ? -15.379 1.716 7.778 1.00 18.63 141 GLY A CA 1
ATOM 1169 C C . GLY A 1 141 ? -15.094 2.123 6.320 1.00 15.48 141 GLY A C 1
ATOM 1170 O O . GLY A 1 141 ? -14.378 3.103 6.123 1.00 15.14 141 GLY A O 1
ATOM 1171 N N . PHE A 1 142 ? -15.645 1.417 5.335 1.00 17.55 142 PHE A N 1
ATOM 1172 C CA . PHE A 1 142 ? -15.387 1.723 3.933 1.00 16.61 142 PHE A CA 1
ATOM 1173 C C . PHE A 1 142 ? -16.227 2.934 3.499 1.00 16.73 142 PHE A C 1
ATOM 1174 O O . PHE A 1 142 ? -17.430 3.033 3.813 1.00 24.83 142 PHE A O 1
ATOM 1182 N N . VAL A 1 143 ? -15.628 3.869 2.790 1.00 13.72 143 VAL A N 1
ATOM 1183 C CA . VAL A 1 143 ? -16.223 5.109 2.399 1.00 14.19 143 VAL A CA 1
ATOM 1184 C C . VAL A 1 143 ? -15.773 5.479 0.993 1.00 11.84 143 VAL A C 1
ATOM 1185 O O . VAL A 1 143 ? -14.691 5.119 0.585 1.00 12.07 143 VAL A O 1
ATOM 1189 N N . ASP A 1 144 ? -16.604 6.244 0.283 1.00 12.76 144 ASP A N 1
ATOM 1190 C CA A ASP A 1 144 ? -16.215 6.779 -1.008 0.45 11.93 144 ASP A CA 1
ATOM 1191 C CA B ASP A 1 144 ? -16.239 6.805 -0.993 0.55 12.06 144 ASP A CA 1
ATOM 1192 C C . ASP A 1 144 ? -15.137 7.834 -0.826 1.00 11.08 144 ASP A C 1
ATOM 1193 O O . ASP A 1 144 ? -15.107 8.594 0.170 1.00 13.28 144 ASP A O 1
ATOM 1202 N N . VAL A 1 145 ? -14.216 7.922 -1.761 1.00 10.44 145 VAL A N 1
ATOM 1203 C CA . VAL A 1 145 ? -13.228 8.962 -1.754 1.00 10.46 145 VAL A CA 1
ATOM 1204 C C . VAL A 1 145 ? -13.882 10.310 -2.003 1.00 11.46 145 VAL A C 1
ATOM 1205 O O . VAL A 1 145 ? -14.985 10.394 -2.540 1.00 13.79 145 VAL A O 1
ATOM 1209 N N . ALA A 1 146 ? -13.147 11.362 -1.660 1.00 12.42 146 ALA A N 1
ATOM 1210 C CA . ALA A 1 146 ? -13.552 12.734 -1.831 1.00 12.73 146 ALA A CA 1
ATOM 1211 C C . ALA A 1 146 ? -13.016 13.363 -3.096 1.00 11.64 146 ALA A C 1
ATOM 1212 O O . ALA A 1 146 ? -12.060 12.906 -3.693 1.00 14.73 146 ALA A O 1
ATOM 1214 N N . VAL A 1 147 ? -13.617 14.479 -3.532 1.00 12.30 147 VAL A N 1
ATOM 1215 C CA . VAL A 1 147 ? -13.141 15.226 -4.654 1.00 11.18 147 VAL A CA 1
ATOM 1216 C C . VAL A 1 147 ? -11.915 16.033 -4.287 1.00 9.42 147 VAL A C 1
ATOM 1217 O O . VAL A 1 147 ? -11.994 16.795 -3.320 1.00 11.01 147 VAL A O 1
ATOM 1221 N N . PRO A 1 148 ? -10.807 15.908 -4.996 1.00 8.46 148 PRO A N 1
ATOM 1222 C CA . PRO A 1 148 ? -9.606 16.606 -4.584 1.00 8.26 148 PRO A CA 1
ATOM 1223 C C . PRO A 1 148 ? -9.558 18.048 -5.105 1.00 7.82 148 PRO A C 1
ATOM 1224 O O . PRO A 1 148 ? -10.299 18.409 -6.022 1.00 8.99 148 PRO A O 1
ATOM 1228 N N . ARG A 1 149 ? -8.636 18.796 -4.544 1.00 8.00 149 ARG A N 1
ATOM 1229 C CA . ARG A 1 149 ? -8.216 20.076 -5.111 1.00 8.34 149 ARG A CA 1
ATOM 1230 C C . ARG A 1 149 ? -6.920 19.886 -5.880 1.00 7.97 149 ARG A C 1
ATOM 1231 O O . ARG A 1 149 ? -6.116 18.989 -5.555 1.00 8.21 149 ARG A O 1
ATOM 1239 N N . ALA A 1 150 ? -6.696 20.693 -6.921 1.00 8.94 150 ALA A N 1
ATOM 1240 C CA . ALA A 1 150 ? -5.502 20.612 -7.711 1.00 8.72 150 ALA A CA 1
ATOM 1241 C C . ALA A 1 150 ? -4.306 21.215 -6.995 1.00 8.76 150 ALA A C 1
ATOM 1242 O O . ALA A 1 150 ? -4.394 22.312 -6.479 1.00 12.78 150 ALA A O 1
ATOM 1244 N N . MET A 1 151 ? -3.184 20.560 -7.006 1.00 7.99 151 MET A N 1
ATOM 1245 C CA . MET A 1 151 ? -1.994 21.075 -6.365 1.00 7.94 151 MET A CA 1
ATOM 1246 C C . MET A 1 151 ? -1.537 22.353 -7.036 1.00 7.81 151 MET A C 1
ATOM 1247 O O . MET A 1 151 ? -1.460 22.454 -8.246 1.00 8.55 151 MET A O 1
ATOM 1252 N N . THR A 1 152 ? -1.086 23.304 -6.202 1.00 8.24 152 THR A N 1
ATOM 1253 C CA . THR A 1 152 ? -0.357 24.459 -6.704 1.00 9.04 152 THR A CA 1
ATOM 1254 C C . THR A 1 152 ? 1.122 24.158 -6.800 1.00 8.58 152 THR A C 1
ATOM 1255 O O . THR A 1 152 ? 1.607 23.133 -6.325 1.00 8.57 152 THR A O 1
ATOM 1259 N N . LYS A 1 153 ? 1.863 25.069 -7.401 1.00 11.04 153 LYS A N 1
ATOM 1260 C CA A LYS A 1 153 ? 3.307 24.988 -7.410 0.68 13.30 153 LYS A CA 1
ATOM 1261 C CA B LYS A 1 153 ? 3.312 24.955 -7.414 0.32 13.16 153 LYS A CA 1
ATOM 1262 C C . LYS A 1 153 ? 3.872 24.843 -6.023 1.00 11.92 153 LYS A C 1
ATOM 1263 O O . LYS A 1 153 ? 4.819 24.067 -5.799 1.00 12.05 153 LYS A O 1
ATOM 1274 N N . ALA A 1 154 ? 3.343 25.599 -5.091 1.00 12.39 154 ALA A N 1
ATOM 1275 C CA . ALA A 1 154 ? 3.841 25.518 -3.712 1.00 12.83 154 ALA A CA 1
ATOM 1276 C C . ALA A 1 154 ? 3.528 24.146 -3.117 1.00 9.39 154 ALA A C 1
ATOM 1277 O O . ALA A 1 154 ? 4.310 23.603 -2.346 1.00 10.21 154 ALA A O 1
ATOM 1279 N N . ASP A 1 155 ? 2.382 23.586 -3.413 1.00 9.20 155 ASP A N 1
ATOM 1280 C CA . ASP A 1 155 ? 2.032 22.245 -2.934 1.00 8.16 155 ASP A CA 1
ATOM 1281 C C . ASP A 1 155 ? 3.016 21.238 -3.493 1.00 7.45 155 ASP A C 1
ATOM 1282 O O . ASP A 1 155 ? 3.434 20.299 -2.784 1.00 7.64 155 ASP A O 1
ATOM 1287 N N . ILE A 1 156 ? 3.373 21.363 -4.755 1.00 7.52 156 ILE A N 1
ATOM 1288 C CA . ILE A 1 156 ? 4.379 20.487 -5.358 1.00 7.81 156 ILE A CA 1
ATOM 1289 C C . ILE A 1 156 ? 5.681 20.571 -4.607 1.00 7.65 156 ILE A C 1
ATOM 1290 O O . ILE A 1 156 ? 6.304 19.555 -4.282 1.00 8.31 156 ILE A O 1
ATOM 1295 N N . ALA A 1 157 ? 6.151 21.799 -4.323 1.00 8.51 157 ALA A N 1
ATOM 1296 C CA . ALA A 1 157 ? 7.381 21.946 -3.588 1.00 8.94 157 ALA A CA 1
ATOM 1297 C C . ALA A 1 157 ? 7.273 21.312 -2.220 1.00 8.05 157 ALA A C 1
ATOM 1298 O O . ALA A 1 157 ? 8.244 20.698 -1.731 1.00 8.24 157 ALA A O 1
ATOM 1300 N N . GLN A 1 158 ? 6.145 21.488 -1.556 1.00 8.15 158 GLN A N 1
ATOM 1301 C CA . GLN A 1 158 ? 5.970 20.935 -0.223 1.00 8.05 158 GLN A CA 1
ATOM 1302 C C . GLN A 1 158 ? 6.038 19.402 -0.246 1.00 7.34 158 GLN A C 1
ATOM 1303 O O . GLN A 1 158 ? 6.672 18.769 0.589 1.00 7.39 158 GLN A O 1
ATOM 1309 N N . VAL A 1 159 ? 5.319 18.796 -1.217 1.00 7.20 159 VAL A N 1
ATOM 1310 C CA . VAL A 1 159 ? 5.306 17.333 -1.284 1.00 6.77 159 VAL A CA 1
ATOM 1311 C C . VAL A 1 159 ? 6.684 16.810 -1.620 1.00 6.46 159 VAL A C 1
ATOM 1312 O O . VAL A 1 159 ? 7.110 15.799 -1.041 1.00 6.48 159 VAL A O 1
ATOM 1316 N N . ILE A 1 160 ? 7.412 17.457 -2.524 1.00 6.62 160 ILE A N 1
ATOM 1317 C CA . ILE A 1 160 ? 8.786 17.041 -2.797 1.00 6.59 160 ILE A CA 1
ATOM 1318 C C . ILE A 1 160 ? 9.622 17.091 -1.505 1.00 6.31 160 ILE A C 1
ATOM 1319 O O . ILE A 1 160 ? 10.361 16.173 -1.190 1.00 6.51 160 ILE A O 1
ATOM 1324 N N . ALA A 1 161 ? 9.476 18.195 -0.752 1.00 6.77 161 ALA A N 1
ATOM 1325 C CA . ALA A 1 161 ? 10.216 18.334 0.498 1.00 6.61 161 ALA A CA 1
ATOM 1326 C C . ALA A 1 161 ? 9.831 17.225 1.487 1.00 6.07 161 ALA A C 1
ATOM 1327 O O . ALA A 1 161 ? 10.706 16.721 2.202 1.00 6.72 161 ALA A O 1
ATOM 1329 N N . ASP A 1 162 ? 8.565 16.890 1.529 1.00 6.27 162 ASP A N 1
ATOM 1330 C CA . ASP A 1 162 ? 8.094 15.838 2.423 1.00 6.15 162 ASP A CA 1
ATOM 1331 C C . ASP A 1 162 ? 8.669 14.473 2.012 1.00 5.77 162 ASP A C 1
ATOM 1332 O O . ASP A 1 162 ? 9.057 13.676 2.857 1.00 6.19 162 ASP A O 1
ATOM 1337 N N . TYR A 1 163 ? 8.708 14.201 0.705 1.00 6.06 163 TYR A N 1
ATOM 1338 C CA . TYR A 1 163 ? 9.344 12.966 0.255 1.00 5.87 163 TYR A CA 1
ATOM 1339 C C . TYR A 1 163 ? 10.804 12.917 0.616 1.00 5.99 163 TYR A C 1
ATOM 1340 O O . TYR A 1 163 ? 11.323 11.902 1.074 1.00 6.25 163 TYR A O 1
ATOM 1349 N N . ARG A 1 164 ? 11.509 14.031 0.377 1.00 6.05 164 ARG A N 1
ATOM 1350 C CA A ARG A 1 164 ? 12.933 14.090 0.642 0.65 6.51 164 ARG A CA 1
ATOM 1351 C CA B ARG A 1 164 ? 12.935 14.081 0.636 0.35 6.29 164 ARG A CA 1
ATOM 1352 C C . ARG A 1 164 ? 13.210 13.798 2.109 1.00 6.14 164 ARG A C 1
ATOM 1353 O O . ARG A 1 164 ? 14.083 13.005 2.467 1.00 6.92 164 ARG A O 1
ATOM 1368 N N . GLN A 1 165 ? 12.457 14.477 2.974 1.00 6.31 165 GLN A N 1
ATOM 1369 C CA . GLN A 1 165 ? 12.660 14.278 4.394 1.00 6.65 165 GLN A CA 1
ATOM 1370 C C . GLN A 1 165 ? 12.273 12.868 4.824 1.00 6.11 165 GLN A C 1
ATOM 1371 O O . GLN A 1 165 ? 12.924 12.288 5.693 1.00 6.76 165 GLN A O 1
ATOM 1377 N N . ALA A 1 166 ? 11.218 12.322 4.226 1.00 6.19 166 ALA A N 1
ATOM 1378 C CA . ALA A 1 166 ? 10.800 10.972 4.562 1.00 6.13 166 ALA A CA 1
ATOM 1379 C C . ALA A 1 166 ? 11.889 9.965 4.228 1.00 5.85 166 ALA A C 1
ATOM 1380 O O . ALA A 1 166 ? 12.071 8.984 4.938 1.00 6.41 166 ALA A O 1
ATOM 1382 N N . ALA A 1 167 ? 12.639 10.203 3.134 1.00 6.11 167 ALA A N 1
ATOM 1383 C CA . ALA A 1 167 ? 13.744 9.322 2.796 1.00 6.31 167 ALA A CA 1
ATOM 1384 C C . ALA A 1 167 ? 14.822 9.368 3.864 1.00 6.20 167 ALA A C 1
ATOM 1385 O O . ALA A 1 167 ? 15.380 8.346 4.280 1.00 6.65 167 ALA A O 1
ATOM 1387 N N . LEU A 1 168 ? 15.172 10.592 4.339 1.00 6.52 168 LEU A N 1
ATOM 1388 C CA . LEU A 1 168 ? 16.127 10.719 5.412 1.00 6.89 168 LEU A CA 1
ATOM 1389 C C . LEU A 1 168 ? 15.596 10.042 6.673 1.00 6.37 168 LEU A C 1
ATOM 1390 O O . LEU A 1 168 ? 16.359 9.379 7.399 1.00 7.25 168 LEU A O 1
ATOM 1395 N N . ASN A 1 169 ? 14.309 10.201 6.954 1.00 6.55 169 ASN A N 1
ATOM 1396 C CA . ASN A 1 169 ? 13.714 9.574 8.126 1.00 6.37 169 ASN A CA 1
ATOM 1397 C C . ASN A 1 169 ? 13.809 8.042 8.017 1.00 6.15 169 ASN A C 1
ATOM 1398 O O . ASN A 1 169 ? 14.059 7.369 9.022 1.00 6.81 169 ASN A O 1
ATOM 1403 N N . ALA A 1 170 ? 13.602 7.513 6.823 1.00 6.15 170 ALA A N 1
ATOM 1404 C CA . ALA A 1 170 ? 13.724 6.066 6.636 1.00 6.08 170 ALA A CA 1
ATOM 1405 C C . ALA A 1 170 ? 15.137 5.596 6.936 1.00 5.95 170 ALA A C 1
ATOM 1406 O O . ALA A 1 170 ? 15.342 4.547 7.540 1.00 6.42 170 ALA A O 1
ATOM 1408 N N . MET A 1 171 ? 16.148 6.373 6.542 1.00 6.23 171 MET A N 1
ATOM 1409 C CA . MET A 1 171 ? 17.512 6.009 6.854 1.00 6.91 171 MET A CA 1
ATOM 1410 C C . MET A 1 171 ? 17.740 6.078 8.360 1.00 6.91 171 MET A C 1
ATOM 1411 O O . MET A 1 171 ? 18.403 5.196 8.931 1.00 7.52 171 MET A O 1
ATOM 1416 N N . GLU A 1 172 ? 17.186 7.085 9.016 1.00 7.25 172 GLU A N 1
ATOM 1417 C CA . GLU A 1 172 ? 17.323 7.194 10.468 1.00 7.86 172 GLU A CA 1
ATOM 1418 C C . GLU A 1 172 ? 16.659 6.017 11.171 1.00 7.43 172 GLU A C 1
ATOM 1419 O O . GLU A 1 172 ? 17.120 5.587 12.231 1.00 8.77 172 GLU A O 1
ATOM 1425 N N . ALA A 1 173 ? 15.583 5.480 10.591 1.00 6.76 173 ALA A N 1
ATOM 1426 C CA . ALA A 1 173 ? 14.875 4.316 11.093 1.00 7.16 173 ALA A CA 1
ATOM 1427 C C . ALA A 1 173 ? 15.588 3.004 10.773 1.00 7.29 173 ALA A C 1
ATOM 1428 O O . ALA A 1 173 ? 15.096 1.952 11.183 1.00 8.23 173 ALA A O 1
ATOM 1430 N N . GLY A 1 174 ? 16.699 3.047 10.064 1.00 7.07 174 GLY A N 1
ATOM 1431 C CA . GLY A 1 174 ? 17.475 1.856 9.765 1.00 7.27 174 GLY A CA 1
ATOM 1432 C C . GLY A 1 174 ? 17.042 1.081 8.555 1.00 6.82 174 GLY A C 1
ATOM 1433 O O . GLY A 1 174 ? 17.505 -0.031 8.355 1.00 8.10 174 GLY A O 1
ATOM 1434 N N . PHE A 1 175 ? 16.168 1.638 7.722 1.00 6.38 175 PHE A N 1
ATOM 1435 C CA . PHE A 1 175 ? 15.890 0.978 6.454 1.00 6.17 175 PHE A CA 1
ATOM 1436 C C . PHE A 1 175 ? 17.116 0.967 5.569 1.00 6.33 175 PHE A C 1
ATOM 1437 O O . PHE A 1 175 ? 17.963 1.861 5.622 1.00 7.17 175 PHE A O 1
ATOM 1445 N N . ASP A 1 176 ? 17.189 -0.037 4.694 1.00 6.05 176 ASP A N 1
ATOM 1446 C CA . ASP A 1 176 ? 18.240 -0.124 3.716 1.00 6.44 176 ASP A CA 1
ATOM 1447 C C . ASP A 1 176 ? 18.020 0.739 2.495 1.00 6.08 176 ASP A C 1
ATOM 1448 O O . ASP A 1 176 ? 18.954 0.976 1.727 1.00 7.58 176 ASP A O 1
ATOM 1453 N N . GLY A 1 177 ? 16.827 1.197 2.297 1.00 5.85 177 GLY A N 1
ATOM 1454 C CA . GLY A 1 177 ? 16.452 2.004 1.145 1.00 6.02 177 GLY A CA 1
ATOM 1455 C C . GLY A 1 177 ? 15.004 2.376 1.243 1.00 5.21 177 GLY A C 1
ATOM 1456 O O . GLY A 1 177 ? 14.316 2.052 2.231 1.00 5.62 177 GLY A O 1
ATOM 1457 N N . ILE A 1 178 ? 14.524 3.069 0.206 1.00 5.22 178 ILE A N 1
ATOM 1458 C CA . ILE A 1 178 ? 13.131 3.421 0.092 1.00 5.21 178 ILE A CA 1
ATOM 1459 C C . ILE A 1 178 ? 12.603 2.977 -1.268 1.00 4.98 178 ILE A C 1
ATOM 1460 O O . ILE A 1 178 ? 13.352 2.917 -2.235 1.00 5.45 178 ILE A O 1
ATOM 1465 N N . GLU A 1 179 ? 11.303 2.734 -1.310 1.00 5.05 179 GLU A N 1
ATOM 1466 C CA . GLU A 1 179 ? 10.572 2.526 -2.543 1.00 5.07 179 GLU A CA 1
ATOM 1467 C C . GLU A 1 179 ? 9.592 3.659 -2.675 1.00 5.09 179 GLU A C 1
ATOM 1468 O O . GLU A 1 179 ? 8.740 3.894 -1.802 1.00 5.75 179 GLU A O 1
ATOM 1474 N N . LEU A 1 180 ? 9.657 4.395 -3.793 1.00 5.11 180 LEU A N 1
ATOM 1475 C CA . LEU A 1 180 ? 8.658 5.421 -4.064 1.00 5.10 180 LEU A CA 1
ATOM 1476 C C . LEU A 1 180 ? 7.411 4.770 -4.619 1.00 4.88 180 LEU A C 1
ATOM 1477 O O . LEU A 1 180 ? 7.440 4.158 -5.683 1.00 5.51 180 LEU A O 1
ATOM 1482 N N . HIS A 1 181 ? 6.284 4.927 -3.927 1.00 5.13 181 HIS A N 1
ATOM 1483 C CA . HIS A 1 181 ? 5.016 4.400 -4.446 1.00 5.12 181 HIS A CA 1
ATOM 1484 C C . HIS A 1 181 ? 4.520 5.376 -5.520 1.00 5.44 181 HIS A C 1
ATOM 1485 O O . HIS A 1 181 ? 3.929 6.406 -5.192 1.00 6.71 181 HIS A O 1
ATOM 1492 N N . ALA A 1 182 ? 4.760 5.074 -6.779 1.00 5.18 182 ALA A N 1
ATOM 1493 C CA . ALA A 1 182 ? 4.279 5.834 -7.902 1.00 5.76 182 ALA A CA 1
ATOM 1494 C C . ALA A 1 182 ? 3.273 5.038 -8.716 1.00 5.58 182 ALA A C 1
ATOM 1495 O O . ALA A 1 182 ? 3.055 5.319 -9.899 1.00 6.32 182 ALA A O 1
ATOM 1497 N N . ALA A 1 183 ? 2.591 4.122 -8.048 1.00 5.74 183 ALA A N 1
ATOM 1498 C CA . ALA A 1 183 ? 1.714 3.125 -8.644 1.00 5.84 183 ALA A CA 1
ATOM 1499 C C . ALA A 1 183 ? 0.313 3.230 -8.050 1.00 5.80 183 ALA A C 1
ATOM 1500 O O . ALA A 1 183 ? -0.003 4.115 -7.263 1.00 6.39 183 ALA A O 1
ATOM 1502 N N . ASN A 1 184 ? -0.521 2.280 -8.476 1.00 6.34 184 ASN A N 1
ATOM 1503 C CA . ASN A 1 184 ? -1.836 1.923 -8.002 1.00 7.15 184 ASN A CA 1
ATOM 1504 C C . ASN A 1 184 ? -2.714 3.155 -7.733 1.00 6.71 184 ASN A C 1
ATOM 1505 O O . ASN A 1 184 ? -3.515 3.163 -6.795 1.00 7.66 184 ASN A O 1
ATOM 1510 N N . GLY A 1 185 ? -2.636 4.129 -8.621 1.00 6.74 185 GLY A N 1
ATOM 1511 C CA . GLY A 1 185 ? -3.575 5.219 -8.611 1.00 7.10 185 GLY A CA 1
ATOM 1512 C C . GLY A 1 185 ? -3.298 6.306 -7.595 1.00 5.91 185 GLY A C 1
ATOM 1513 O O . GLY A 1 185 ? -4.153 7.198 -7.438 1.00 6.72 185 GLY A O 1
ATOM 1514 N N . TYR A 1 186 ? -2.152 6.285 -6.933 1.00 5.81 186 TYR A N 1
ATOM 1515 C CA . TYR A 1 186 ? -1.834 7.260 -5.885 1.00 5.69 186 TYR A CA 1
ATOM 1516 C C . TYR A 1 186 ? -1.257 8.529 -6.490 1.00 5.51 186 TYR A C 1
ATOM 1517 O O . TYR A 1 186 ? -1.367 8.776 -7.672 1.00 5.98 186 TYR A O 1
ATOM 1526 N N . LEU A 1 187 ? -0.723 9.446 -5.645 1.00 5.74 187 LEU A N 1
ATOM 1527 C CA . LEU A 1 187 ? -0.511 10.815 -6.094 1.00 5.78 187 LEU A CA 1
ATOM 1528 C C . LEU A 1 187 ? 0.332 10.914 -7.337 1.00 5.81 187 LEU A C 1
ATOM 1529 O O . LEU A 1 187 ? -0.042 11.591 -8.305 1.00 6.35 187 LEU A O 1
ATOM 1534 N N . ILE A 1 188 ? 1.515 10.305 -7.331 1.00 6.17 188 ILE A N 1
ATOM 1535 C CA . ILE A 1 188 ? 2.377 10.456 -8.503 1.00 6.31 188 ILE A CA 1
ATOM 1536 C C . ILE A 1 188 ? 1.703 9.872 -9.738 1.00 6.22 188 ILE A C 1
ATOM 1537 O O . ILE A 1 188 ? 1.791 10.424 -10.844 1.00 6.58 188 ILE A O 1
ATOM 1542 N N . ASN A 1 189 ? 1.018 8.738 -9.557 1.00 6.21 189 ASN A N 1
ATOM 1543 C CA . ASN A 1 189 ? 0.297 8.120 -10.650 1.00 6.07 189 ASN A CA 1
ATOM 1544 C C . ASN A 1 189 ? -0.807 9.011 -11.190 1.00 6.41 189 ASN A C 1
ATOM 1545 O O . ASN A 1 189 ? -1.126 8.927 -12.394 1.00 6.88 189 ASN A O 1
ATOM 1550 N N . GLN A 1 190 ? -1.397 9.863 -10.351 1.00 6.23 190 GLN A N 1
ATOM 1551 C CA . GLN A 1 190 ? -2.400 10.828 -10.771 1.00 6.56 190 GLN A CA 1
ATOM 1552 C C . GLN A 1 190 ? -1.810 11.933 -11.675 1.00 6.47 190 GLN A C 1
ATOM 1553 O O . GLN A 1 190 ? -2.583 12.568 -12.378 1.00 7.89 190 GLN A O 1
ATOM 1559 N N . PHE A 1 191 ? -0.509 12.131 -11.639 1.00 6.44 191 PHE A N 1
ATOM 1560 C CA . PHE A 1 191 ? 0.180 12.975 -12.606 1.00 6.65 191 PHE A CA 1
ATOM 1561 C C . PHE A 1 191 ? 0.574 12.216 -13.872 1.00 6.87 191 PHE A C 1
ATOM 1562 O O . PHE A 1 191 ? 0.477 12.746 -14.969 1.00 7.39 191 PHE A O 1
ATOM 1570 N N . ILE A 1 192 ? 1.061 10.983 -13.720 1.00 6.50 192 ILE A N 1
ATOM 1571 C CA . ILE A 1 192 ? 1.583 10.232 -14.870 1.00 6.31 192 ILE A CA 1
ATOM 1572 C C . ILE A 1 192 ? 0.510 9.945 -15.890 1.00 6.69 192 ILE A C 1
ATOM 1573 O O . ILE A 1 192 ? 0.730 10.069 -17.099 1.00 7.49 192 ILE A O 1
ATOM 1578 N N . ASP A 1 193 ? -0.637 9.452 -15.436 1.00 6.89 193 ASP A N 1
ATOM 1579 C CA . ASP A 1 193 ? -1.648 8.890 -16.326 1.00 7.06 193 ASP A CA 1
ATOM 1580 C C . ASP A 1 193 ? -2.521 9.995 -16.913 1.00 7.45 193 ASP A C 1
ATOM 1581 O O . ASP A 1 193 ? -3.114 10.808 -16.216 1.00 8.34 193 ASP A O 1
ATOM 1586 N N . SER A 1 194 ? -2.614 9.987 -18.251 1.00 8.17 194 SER A N 1
ATOM 1587 C CA . SER A 1 194 ? -3.213 11.111 -18.959 1.00 8.50 194 SER A CA 1
ATOM 1588 C C . SER A 1 194 ? -4.622 11.393 -18.531 1.00 8.92 194 SER A C 1
ATOM 1589 O O . SER A 1 194 ? -5.028 12.562 -18.490 1.00 10.28 194 SER A O 1
ATOM 1592 N N . GLU A 1 195 ? -5.458 10.370 -18.239 1.00 9.08 195 GLU A N 1
ATOM 1593 C CA . GLU A 1 195 ? -6.850 10.642 -17.999 1.00 9.96 195 GLU A CA 1
ATOM 1594 C C . GLU A 1 195 ? -7.084 11.148 -16.554 1.00 10.68 195 GLU A C 1
ATOM 1595 O O . GLU A 1 195 ? -8.211 11.546 -16.229 1.00 14.06 195 GLU A O 1
ATOM 1601 N N . ALA A 1 196 ? -6.068 11.107 -15.732 1.00 8.62 196 ALA A N 1
ATOM 1602 C CA . ALA A 1 196 ? -6.158 11.635 -14.380 1.00 9.06 196 ALA A CA 1
ATOM 1603 C C . ALA A 1 196 ? -5.579 13.038 -14.231 1.00 8.62 196 ALA A C 1
ATOM 1604 O O . ALA A 1 196 ? -5.684 13.615 -13.162 1.00 10.14 196 ALA A O 1
ATOM 1606 N N . ASN A 1 197 ? -4.966 13.564 -15.294 1.00 9.30 197 ASN A N 1
ATOM 1607 C CA . ASN A 1 197 ? -4.195 14.766 -15.239 1.00 9.19 197 ASN A CA 1
ATOM 1608 C C . ASN A 1 197 ? -4.754 15.723 -16.327 1.00 9.36 197 ASN A C 1
ATOM 1609 O O . ASN A 1 197 ? -4.512 15.536 -17.483 1.00 11.07 197 ASN A O 1
ATOM 1614 N N . ASN A 1 198 ? -5.458 16.778 -15.845 1.00 10.50 198 ASN A N 1
ATOM 1615 C CA A ASN A 1 198 ? -5.954 17.834 -16.724 0.45 10.70 198 ASN A CA 1
ATOM 1616 C CA B ASN A 1 198 ? -5.888 17.772 -16.846 0.55 11.97 198 ASN A CA 1
ATOM 1617 C C . ASN A 1 198 ? -5.197 19.117 -16.603 1.00 11.68 198 ASN A C 1
ATOM 1618 O O . ASN A 1 198 ? -5.731 20.175 -16.996 1.00 14.25 198 ASN A O 1
ATOM 1627 N N . ARG A 1 199 ? -4.028 19.147 -16.039 1.00 10.37 199 ARG A N 1
ATOM 1628 C CA . ARG A 1 199 ? -3.256 20.351 -15.821 1.00 10.24 199 ARG A CA 1
ATOM 1629 C C . ARG A 1 199 ? -2.857 20.982 -17.119 1.00 12.11 199 ARG A C 1
ATOM 1630 O O . ARG A 1 199 ? -2.561 20.272 -18.091 1.00 13.95 199 ARG A O 1
ATOM 1638 N N . SER A 1 200 ? -2.797 22.293 -17.070 1.00 14.73 200 SER A N 1
ATOM 1639 C CA . SER A 1 200 ? -2.358 23.072 -18.216 1.00 15.97 200 SER A CA 1
ATOM 1640 C C . SER A 1 200 ? -0.984 23.713 -18.031 1.00 14.22 200 SER A C 1
ATOM 1641 O O . SER A 1 200 ? -0.522 24.380 -18.923 1.00 17.61 200 SER A O 1
ATOM 1644 N N . ASP A 1 201 ? -0.342 23.485 -16.869 1.00 12.45 201 ASP A N 1
ATOM 1645 C CA . ASP A 1 201 ? 0.996 23.979 -16.598 1.00 12.53 201 ASP A CA 1
ATOM 1646 C C . ASP A 1 201 ? 1.985 22.925 -16.999 1.00 11.27 201 ASP A C 1
ATOM 1647 O O . ASP A 1 201 ? 1.683 22.000 -17.724 1.00 12.48 201 ASP A O 1
ATOM 1652 N N . GLU A 1 202 ? 3.234 23.100 -16.537 1.00 10.93 202 GLU A N 1
ATOM 1653 C CA A GLU A 1 202 ? 4.333 22.223 -16.952 0.64 11.74 202 GLU A CA 1
ATOM 1654 C CA B GLU A 1 202 ? 4.309 22.211 -16.975 0.36 11.24 202 GLU A CA 1
ATOM 1655 C C . GLU A 1 202 ? 4.210 20.820 -16.358 1.00 9.74 202 GLU A C 1
ATOM 1656 O O . GLU A 1 202 ? 5.057 19.984 -16.672 1.00 10.37 202 GLU A O 1
ATOM 1667 N N . TYR A 1 203 ? 3.217 20.544 -15.532 1.00 9.06 203 TYR A N 1
ATOM 1668 C CA . TYR A 1 203 ? 3.016 19.213 -14.964 1.00 8.57 203 TYR A CA 1
ATOM 1669 C C . TYR A 1 203 ? 1.882 18.462 -15.626 1.00 8.94 203 TYR A C 1
ATOM 1670 O O . TYR A 1 203 ? 1.557 17.360 -15.156 1.00 9.74 203 TYR A O 1
ATOM 1679 N N . GLY A 1 204 ? 1.325 18.950 -16.744 1.00 9.70 204 GLY A N 1
ATOM 1680 C CA . GLY A 1 204 ? 0.380 18.151 -17.480 1.00 11.10 204 GLY A CA 1
ATOM 1681 C C . GLY A 1 204 ? 0.425 18.480 -18.957 1.00 11.24 204 GLY A C 1
ATOM 1682 O O . GLY A 1 204 ? 1.151 19.388 -19.370 1.00 12.89 204 GLY A O 1
ATOM 1683 N N A GLY A 1 205 ? -0.336 17.798 -19.796 0.44 11.88 205 GLY A N 1
ATOM 1684 N N B GLY A 1 205 ? -0.344 17.639 -19.618 0.56 12.31 205 GLY A N 1
ATOM 1685 C CA A GLY A 1 205 ? -0.444 18.255 -21.171 0.44 11.85 205 GLY A CA 1
ATOM 1686 C CA B GLY A 1 205 ? -0.550 17.489 -21.040 0.56 12.18 205 GLY A CA 1
ATOM 1687 C C A GLY A 1 205 ? 0.522 17.769 -22.227 0.44 10.95 205 GLY A C 1
ATOM 1688 C C B GLY A 1 205 ? 0.442 16.547 -21.687 0.56 11.00 205 GLY A C 1
ATOM 1689 O O A GLY A 1 205 ? 0.438 18.212 -23.367 0.44 14.04 205 GLY A O 1
ATOM 1690 O O B GLY A 1 205 ? 0.227 15.309 -21.811 0.56 11.87 205 GLY A O 1
ATOM 1691 N N A SER A 1 206 ? 1.518 16.971 -21.895 0.44 10.36 206 SER A N 1
ATOM 1692 N N B SER A 1 206 ? 1.557 17.158 -22.051 0.56 11.31 206 SER A N 1
ATOM 1693 C CA . SER A 1 206 ? 2.508 16.300 -22.754 1.00 10.25 206 SER A CA 1
ATOM 1694 C C . SER A 1 206 ? 3.077 15.177 -21.898 1.00 8.73 206 SER A C 1
ATOM 1695 O O . SER A 1 206 ? 2.976 15.217 -20.675 1.00 9.25 206 SER A O 1
ATOM 1698 N N . LEU A 1 207 ? 3.669 14.223 -22.555 1.00 9.74 207 LEU A N 1
ATOM 1699 C CA . LEU A 1 207 ? 4.309 13.116 -21.825 1.00 9.40 207 LEU A CA 1
ATOM 1700 C C . LEU A 1 207 ? 5.416 13.630 -20.932 1.00 8.51 207 LEU A C 1
ATOM 1701 O O . LEU A 1 207 ? 5.489 13.264 -19.754 1.00 8.52 207 LEU A O 1
ATOM 1706 N N . GLU A 1 208 ? 6.293 14.481 -21.450 1.00 9.47 208 GLU A N 1
ATOM 1707 C CA A GLU A 1 208 ? 7.358 15.050 -20.638 0.60 9.43 208 GLU A CA 1
ATOM 1708 C CA B GLU A 1 208 ? 7.379 14.949 -20.575 0.40 10.47 208 GLU A CA 1
ATOM 1709 C C . GLU A 1 208 ? 6.777 15.721 -19.409 1.00 8.84 208 GLU A C 1
ATOM 1710 O O . GLU A 1 208 ? 7.298 15.585 -18.280 1.00 9.50 208 GLU A O 1
ATOM 1721 N N . ASN A 1 209 ? 5.710 16.486 -19.587 1.00 8.47 209 ASN A N 1
ATOM 1722 C CA . ASN A 1 209 ? 5.116 17.208 -18.465 1.00 8.43 209 ASN A CA 1
ATOM 1723 C C . ASN A 1 209 ? 4.513 16.254 -17.457 1.00 7.46 209 ASN A C 1
ATOM 1724 O O . ASN A 1 209 ? 4.605 16.474 -16.248 1.00 8.05 209 ASN A O 1
ATOM 1729 N N . ARG A 1 210 ? 3.836 15.203 -17.938 1.00 7.71 210 ARG A N 1
ATOM 1730 C CA A ARG A 1 210 ? 3.194 14.254 -17.013 0.79 7.46 210 ARG A CA 1
ATOM 1731 C CA B ARG A 1 210 ? 3.195 14.260 -17.019 0.21 7.45 210 ARG A CA 1
ATOM 1732 C C . ARG A 1 210 ? 4.246 13.480 -16.232 1.00 7.38 210 ARG A C 1
ATOM 1733 O O . ARG A 1 210 ? 3.905 13.080 -15.083 1.00 8.86 210 ARG A O 1
ATOM 1748 N N . LEU A 1 211 ? 5.426 13.290 -16.740 1.00 7.29 211 LEU A N 1
ATOM 1749 C CA . LEU A 1 211 ? 6.496 12.611 -16.012 1.00 7.22 211 LEU A CA 1
ATOM 1750 C C . LEU A 1 211 ? 7.288 13.543 -15.132 1.00 7.31 211 LEU A C 1
ATOM 1751 O O . LEU A 1 211 ? 8.164 13.086 -14.376 1.00 7.65 211 LEU A O 1
ATOM 1756 N N . ARG A 1 212 ? 7.029 14.843 -15.167 1.00 7.32 212 ARG A N 1
ATOM 1757 C CA . ARG A 1 212 ? 7.876 15.824 -14.485 1.00 7.49 212 ARG A CA 1
ATOM 1758 C C . ARG A 1 212 ? 7.821 15.661 -12.978 1.00 6.85 212 ARG A C 1
ATOM 1759 O O . ARG A 1 212 ? 8.867 15.757 -12.313 1.00 7.41 212 ARG A O 1
ATOM 1767 N N . PHE A 1 213 ? 6.649 15.469 -12.394 1.00 7.25 213 PHE A N 1
ATOM 1768 C CA . PHE A 1 213 ? 6.558 15.342 -10.945 1.00 6.74 213 PHE A CA 1
ATOM 1769 C C . PHE A 1 213 ? 7.343 14.112 -10.483 1.00 6.31 213 PHE A C 1
ATOM 1770 O O . PHE A 1 213 ? 8.134 14.181 -9.544 1.00 7.20 213 PHE A O 1
ATOM 1778 N N . LEU A 1 214 ? 7.166 12.975 -11.176 1.00 6.80 214 LEU A N 1
ATOM 1779 C CA . LEU A 1 214 ? 7.968 11.790 -10.902 1.00 6.70 214 LEU A CA 1
ATOM 1780 C C . LEU A 1 214 ? 9.448 12.118 -10.947 1.00 6.89 214 LEU A C 1
ATOM 1781 O O . LEU A 1 214 ? 10.233 11.746 -10.065 1.00 6.95 214 LEU A O 1
ATOM 1786 N N . ASP A 1 215 ? 9.886 12.795 -12.040 1.00 6.83 215 ASP A N 1
ATOM 1787 C CA . ASP A 1 215 ? 11.266 13.130 -12.210 1.00 7.07 215 ASP A CA 1
ATOM 1788 C C . ASP A 1 215 ? 11.819 13.915 -11.027 1.00 6.97 215 ASP A C 1
ATOM 1789 O O . ASP A 1 215 ? 12.891 13.653 -10.506 1.00 7.54 215 ASP A O 1
ATOM 1794 N N . GLU A 1 216 ? 11.059 14.955 -10.628 1.00 7.19 216 GLU A N 1
ATOM 1795 C CA . GLU A 1 216 ? 11.507 15.835 -9.590 1.00 7.02 216 GLU A CA 1
ATOM 1796 C C . GLU A 1 216 ? 11.522 15.184 -8.223 1.00 6.78 216 GLU A C 1
ATOM 1797 O O . GLU A 1 216 ? 12.425 15.423 -7.398 1.00 7.39 216 GLU A O 1
ATOM 1803 N N . VAL A 1 217 ? 10.517 14.341 -7.933 1.00 6.53 217 VAL A N 1
ATOM 1804 C CA . VAL A 1 217 ? 10.512 13.592 -6.685 1.00 6.50 217 VAL A CA 1
ATOM 1805 C C . VAL A 1 217 ? 11.704 12.645 -6.635 1.00 6.33 217 VAL A C 1
ATOM 1806 O O . VAL A 1 217 ? 12.418 12.587 -5.640 1.00 6.49 217 VAL A O 1
ATOM 1810 N N . VAL A 1 218 ? 11.923 11.875 -7.722 1.00 6.12 218 VAL A N 1
ATOM 1811 C CA . VAL A 1 218 ? 13.054 10.946 -7.750 1.00 6.33 218 VAL A CA 1
ATOM 1812 C C . VAL A 1 218 ? 14.359 11.692 -7.597 1.00 6.38 218 VAL A C 1
ATOM 1813 O O . VAL A 1 218 ? 15.250 11.248 -6.881 1.00 6.90 218 VAL A O 1
ATOM 1817 N N . ALA A 1 219 ? 14.499 12.839 -8.272 1.00 6.67 219 ALA A N 1
ATOM 1818 C CA . ALA A 1 219 ? 15.750 13.583 -8.129 1.00 7.28 219 ALA A CA 1
ATOM 1819 C C . ALA A 1 219 ? 16.011 13.942 -6.689 1.00 6.99 219 ALA A C 1
ATOM 1820 O O . ALA A 1 219 ? 17.149 13.841 -6.225 1.00 7.59 219 ALA A O 1
ATOM 1822 N N . ALA A 1 220 ? 14.978 14.369 -5.963 1.00 7.08 220 ALA A N 1
ATOM 1823 C CA . ALA A 1 220 ? 15.146 14.736 -4.580 1.00 6.88 220 ALA A CA 1
ATOM 1824 C C . ALA A 1 220 ? 15.491 13.535 -3.702 1.00 6.85 220 ALA A C 1
ATOM 1825 O O . ALA A 1 220 ? 16.328 13.619 -2.810 1.00 7.45 220 ALA A O 1
ATOM 1827 N N . LEU A 1 221 ? 14.839 12.390 -3.962 1.00 6.52 221 LEU A N 1
ATOM 1828 C CA . LEU A 1 221 ? 15.137 11.174 -3.196 1.00 6.59 221 LEU A CA 1
ATOM 1829 C C . LEU A 1 221 ? 16.555 10.738 -3.393 1.00 6.66 221 LEU A C 1
ATOM 1830 O O . LEU A 1 221 ? 17.262 10.380 -2.432 1.00 6.96 221 LEU A O 1
ATOM 1835 N N . VAL A 1 222 ? 17.009 10.733 -4.667 1.00 6.92 222 VAL A N 1
ATOM 1836 C CA . VAL A 1 222 ? 18.382 10.361 -4.953 1.00 7.36 222 VAL A CA 1
ATOM 1837 C C . VAL A 1 222 ? 19.341 11.319 -4.314 1.00 7.65 222 VAL A C 1
ATOM 1838 O O . VAL A 1 222 ? 20.387 10.918 -3.772 1.00 8.54 222 VAL A O 1
ATOM 1842 N N . ASP A 1 223 ? 19.043 12.626 -4.407 1.00 8.17 223 ASP A N 1
ATOM 1843 C CA . ASP A 1 223 ? 19.957 13.594 -3.752 1.00 9.32 223 ASP A CA 1
ATOM 1844 C C . ASP A 1 223 ? 20.048 13.358 -2.269 1.00 8.94 223 ASP A C 1
ATOM 1845 O O . ASP A 1 223 ? 21.110 13.523 -1.684 1.00 11.06 223 ASP A O 1
ATOM 1850 N N . ALA A 1 224 ? 18.957 12.965 -1.642 1.00 8.17 224 ALA A N 1
ATOM 1851 C CA . ALA A 1 224 ? 18.963 12.780 -0.198 1.00 8.13 224 ALA A CA 1
ATOM 1852 C C . ALA A 1 224 ? 19.737 11.551 0.228 1.00 7.41 224 ALA A C 1
ATOM 1853 O O . ALA A 1 224 ? 20.485 11.618 1.195 1.00 8.41 224 ALA A O 1
ATOM 1855 N N . ILE A 1 225 ? 19.507 10.389 -0.415 1.00 7.00 225 ILE A N 1
ATOM 1856 C CA . ILE A 1 225 ? 20.008 9.132 0.125 1.00 6.85 225 ILE A CA 1
ATOM 1857 C C . ILE A 1 225 ? 20.802 8.304 -0.827 1.00 6.94 225 ILE A C 1
ATOM 1858 O O . ILE A 1 225 ? 21.335 7.272 -0.429 1.00 8.26 225 ILE A O 1
ATOM 1863 N N . GLY A 1 226 ? 20.927 8.704 -2.090 1.00 7.14 226 GLY A N 1
ATOM 1864 C CA . GLY A 1 226 ? 21.707 7.966 -3.056 1.00 7.45 226 GLY A CA 1
ATOM 1865 C C . GLY A 1 226 ? 20.852 7.044 -3.919 1.00 6.94 226 GLY A C 1
ATOM 1866 O O . GLY A 1 226 ? 19.934 6.387 -3.419 1.00 7.28 226 GLY A O 1
ATOM 1867 N N . ALA A 1 227 ? 21.178 6.976 -5.207 1.00 7.39 227 ALA A N 1
ATOM 1868 C CA . ALA A 1 227 ? 20.375 6.179 -6.142 1.00 7.35 227 ALA A CA 1
ATOM 1869 C C . ALA A 1 227 ? 20.377 4.714 -5.785 1.00 6.51 227 ALA A C 1
ATOM 1870 O O . ALA A 1 227 ? 19.384 4.020 -6.052 1.00 7.11 227 ALA A O 1
ATOM 1872 N N . GLU A 1 228 ? 21.446 4.213 -5.194 1.00 6.97 228 GLU A N 1
ATOM 1873 C CA A GLU A 1 228 ? 21.546 2.807 -4.816 0.50 7.13 228 GLU A CA 1
ATOM 1874 C CA B GLU A 1 228 ? 21.542 2.805 -4.822 0.50 7.22 228 GLU A CA 1
ATOM 1875 C C . GLU A 1 228 ? 20.582 2.426 -3.708 1.00 6.93 228 GLU A C 1
ATOM 1876 O O . GLU A 1 228 ? 20.434 1.232 -3.420 1.00 7.80 228 GLU A O 1
ATOM 1887 N N . ARG A 1 229 ? 19.928 3.401 -3.092 1.00 6.41 229 ARG A N 1
ATOM 1888 C CA . ARG A 1 229 ? 18.962 3.189 -2.015 1.00 6.38 229 ARG A CA 1
ATOM 1889 C C . ARG A 1 229 ? 17.545 3.605 -2.422 1.00 6.15 229 ARG A C 1
ATOM 1890 O O . ARG A 1 229 ? 16.683 3.681 -1.547 1.00 6.70 229 ARG A O 1
ATOM 1898 N N . VAL A 1 230 ? 17.303 3.841 -3.710 1.00 5.86 230 VAL A N 1
ATOM 1899 C CA . VAL A 1 230 ? 16.004 4.301 -4.179 1.00 5.87 230 VAL A CA 1
ATOM 1900 C C . VAL A 1 230 ? 15.464 3.309 -5.204 1.00 5.64 230 VAL A C 1
ATOM 1901 O O . VAL A 1 230 ? 16.042 3.120 -6.268 1.00 6.47 230 VAL A O 1
ATOM 1905 N N . GLY A 1 231 ? 14.293 2.727 -4.889 1.00 5.43 231 GLY A N 1
ATOM 1906 C CA . GLY A 1 231 ? 13.495 1.979 -5.857 1.00 5.39 231 GLY A CA 1
ATOM 1907 C C . GLY A 1 231 ? 12.224 2.752 -6.137 1.00 5.04 231 GLY A C 1
ATOM 1908 O O . GLY A 1 231 ? 11.841 3.642 -5.370 1.00 5.29 231 GLY A O 1
ATOM 1909 N N . VAL A 1 232 ? 11.535 2.399 -7.232 1.00 5.15 232 VAL A N 1
ATOM 1910 C CA . VAL A 1 232 ? 10.297 3.035 -7.600 1.00 4.95 232 VAL A CA 1
ATOM 1911 C C . VAL A 1 232 ? 9.303 1.964 -8.034 1.00 4.71 232 VAL A C 1
ATOM 1912 O O . VAL A 1 232 ? 9.682 1.057 -8.773 1.00 5.51 232 VAL A O 1
ATOM 1916 N N . ARG A 1 233 ? 8.042 2.115 -7.636 1.00 4.68 233 ARG A N 1
ATOM 1917 C CA . ARG A 1 233 ? 6.964 1.233 -8.048 1.00 4.82 233 ARG A CA 1
ATOM 1918 C C . ARG A 1 233 ? 6.052 1.960 -9.031 1.00 4.94 233 ARG A C 1
ATOM 1919 O O . ARG A 1 233 ? 5.616 3.084 -8.779 1.00 5.50 233 ARG A O 1
ATOM 1927 N N . LEU A 1 234 ? 5.746 1.271 -10.150 1.00 5.10 234 LEU A N 1
ATOM 1928 C CA . LEU A 1 234 ? 4.861 1.747 -11.203 1.00 5.18 234 LEU A CA 1
ATOM 1929 C C . LEU A 1 234 ? 3.780 0.710 -11.487 1.00 5.43 234 LEU A C 1
ATOM 1930 O O . LEU A 1 234 ? 3.992 -0.491 -11.278 1.00 6.05 234 LEU A O 1
ATOM 1935 N N . ALA A 1 235 ? 2.654 1.173 -12.019 1.00 5.89 235 ALA A N 1
ATOM 1936 C CA . ALA A 1 235 ? 1.542 0.329 -12.430 1.00 6.29 235 ALA A CA 1
ATOM 1937 C C . ALA A 1 235 ? 1.089 0.740 -13.815 1.00 6.41 235 ALA A C 1
ATOM 1938 O O . ALA A 1 235 ? 0.157 1.534 -13.979 1.00 7.46 235 ALA A O 1
ATOM 1940 N N . PRO A 1 236 ? 1.735 0.239 -14.866 1.00 6.72 236 PRO A N 1
ATOM 1941 C CA . PRO A 1 236 ? 1.424 0.730 -16.212 1.00 7.20 236 PRO A CA 1
ATOM 1942 C C . PRO A 1 236 ? 0.001 0.462 -16.655 1.00 7.46 236 PRO A C 1
ATOM 1943 O O . PRO A 1 236 ? -0.558 1.301 -17.387 1.00 9.62 236 PRO A O 1
ATOM 1947 N N . LEU A 1 237 ? -0.565 -0.703 -16.316 1.00 7.03 237 LEU A N 1
ATOM 1948 C CA . LEU A 1 237 ? -1.753 -1.154 -16.981 1.00 7.28 237 LEU A CA 1
ATOM 1949 C C . LEU A 1 237 ? -2.949 -1.353 -16.053 1.00 7.73 237 LEU A C 1
ATOM 1950 O O . LEU A 1 237 ? -4.103 -1.383 -16.539 1.00 9.54 237 LEU A O 1
ATOM 1955 N N . THR A 1 238 ? -2.767 -1.509 -14.767 1.00 7.51 238 THR A N 1
ATOM 1956 C CA . THR A 1 238 ? -3.904 -1.573 -13.855 1.00 7.77 238 THR A CA 1
ATOM 1957 C C . THR A 1 238 ? -4.510 -0.171 -13.713 1.00 8.00 238 THR A C 1
ATOM 1958 O O . THR A 1 238 ? -3.856 0.833 -13.912 1.00 8.88 238 THR A O 1
ATOM 1962 N N . THR A 1 239 ? -5.797 -0.174 -13.420 1.00 8.59 239 THR A N 1
ATOM 1963 C CA . THR A 1 239 ? -6.618 1.042 -13.386 1.00 8.86 239 THR A CA 1
ATOM 1964 C C . THR A 1 239 ? -7.594 1.039 -12.233 1.00 9.03 239 THR A C 1
ATOM 1965 O O . THR A 1 239 ? -8.462 1.934 -12.125 1.00 9.74 239 THR A O 1
ATOM 1969 N N . LEU A 1 240 ? -7.498 0.065 -11.324 1.00 9.74 240 LEU A N 1
ATOM 1970 C CA . LEU A 1 240 ? -8.504 -0.130 -10.315 1.00 9.58 240 LEU A CA 1
ATOM 1971 C C . LEU A 1 240 ? -8.787 1.101 -9.483 1.00 9.29 240 LEU A C 1
ATOM 1972 O O . LEU A 1 240 ? -9.940 1.373 -9.132 1.00 10.34 240 LEU A O 1
ATOM 1977 N N . ASN A 1 241 ? -7.750 1.828 -9.069 1.00 9.70 241 ASN A N 1
ATOM 1978 C CA . ASN A 1 241 ? -7.926 2.998 -8.230 1.00 9.37 241 ASN A CA 1
ATOM 1979 C C . ASN A 1 241 ? -8.142 4.288 -8.993 1.00 9.37 241 ASN A C 1
ATOM 1980 O O . ASN A 1 241 ? -8.130 5.366 -8.410 1.00 10.55 241 ASN A O 1
ATOM 1985 N N . GLY A 1 242 ? -8.434 4.190 -10.279 1.00 9.66 242 GLY A N 1
ATOM 1986 C CA . GLY A 1 242 ? -8.980 5.286 -11.019 1.00 10.23 242 GLY A CA 1
ATOM 1987 C C . GLY A 1 242 ? -8.080 6.018 -11.959 1.00 8.82 242 GLY A C 1
ATOM 1988 O O . GLY A 1 242 ? -8.558 6.996 -12.559 1.00 10.09 242 GLY A O 1
ATOM 1989 N N . THR A 1 243 ? -6.840 5.601 -12.141 1.00 8.79 243 THR A N 1
ATOM 1990 C CA . THR A 1 243 ? -5.930 6.222 -13.061 1.00 8.64 243 THR A CA 1
ATOM 1991 C C . THR A 1 243 ? -5.800 5.370 -14.322 1.00 8.85 243 THR A C 1
ATOM 1992 O O . THR A 1 243 ? -5.412 4.186 -14.237 1.00 10.29 243 THR A O 1
ATOM 1996 N N . VAL A 1 244 ? -6.082 6.023 -15.458 1.00 9.14 244 VAL A N 1
ATOM 1997 C CA . VAL A 1 244 ? -5.989 5.428 -16.782 1.00 9.27 244 VAL A CA 1
ATOM 1998 C C . VAL A 1 244 ? -5.083 6.281 -17.639 1.00 8.96 244 VAL A C 1
ATOM 1999 O O . VAL A 1 244 ? -5.286 7.517 -17.649 1.00 9.40 244 VAL A O 1
ATOM 2003 N N . ASP A 1 245 ? -4.145 5.688 -18.355 1.00 9.51 245 ASP A N 1
ATOM 2004 C CA . ASP A 1 245 ? -3.334 6.402 -19.311 1.00 8.79 245 ASP A CA 1
ATOM 2005 C C . ASP A 1 245 ? -3.757 5.999 -20.730 1.00 9.13 245 ASP A C 1
ATOM 2006 O O . ASP A 1 245 ? -4.064 4.840 -20.982 1.00 10.89 245 ASP A O 1
ATOM 2011 N N . ALA A 1 246 ? -3.782 6.899 -21.642 1.00 9.91 246 ALA A N 1
ATOM 2012 C CA . ALA A 1 246 ? -4.232 6.662 -23.021 1.00 11.36 246 ALA A CA 1
ATOM 2013 C C . ALA A 1 246 ? -3.223 5.858 -23.824 1.00 10.41 246 ALA A C 1
ATOM 2014 O O . ALA A 1 246 ? -3.625 5.097 -24.725 1.00 14.39 24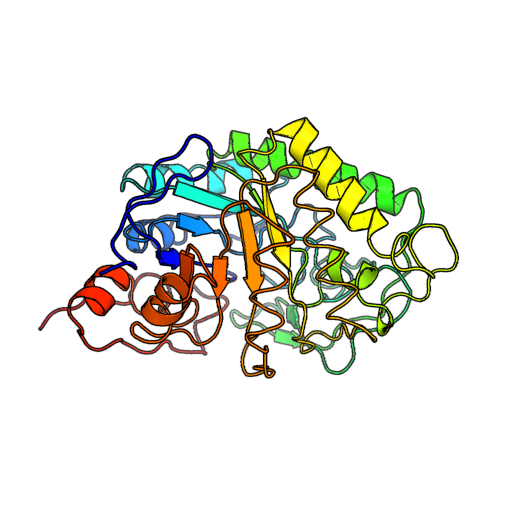6 ALA A O 1
ATOM 2016 N N . ASP A 1 247 ? -1.933 5.953 -23.557 1.00 9.42 247 ASP A N 1
ATOM 2017 C CA . ASP A 1 247 ? -0.899 5.279 -24.326 1.00 9.13 247 ASP A CA 1
ATOM 2018 C C . ASP A 1 247 ? 0.137 4.725 -23.337 1.00 8.71 247 ASP A C 1
ATOM 2019 O O . ASP A 1 247 ? 1.259 5.193 -23.280 1.00 9.22 247 ASP A O 1
ATOM 2024 N N . PRO A 1 248 ? -0.270 3.721 -22.588 1.00 9.14 248 PRO A N 1
ATOM 2025 C CA . PRO A 1 248 ? 0.614 3.317 -21.474 1.00 9.42 248 PRO A CA 1
ATOM 2026 C C . PRO A 1 248 ? 1.893 2.692 -21.931 1.00 8.90 248 PRO A C 1
ATOM 2027 O O . PRO A 1 248 ? 2.891 2.806 -21.201 1.00 9.06 248 PRO A O 1
ATOM 2031 N N . ILE A 1 249 ? 1.958 2.038 -23.087 1.00 9.77 249 ILE A N 1
ATOM 2032 C CA A ILE A 1 249 ? 3.270 1.502 -23.464 0.40 10.04 249 ILE A CA 1
ATOM 2033 C CA B ILE A 1 249 ? 3.262 1.527 -23.512 0.60 9.43 249 ILE A CA 1
ATOM 2034 C C . ILE A 1 249 ? 4.243 2.644 -23.703 1.00 9.34 249 ILE A C 1
ATOM 2035 O O . ILE A 1 249 ? 5.411 2.530 -23.284 1.00 9.94 249 ILE A O 1
ATOM 2044 N N . LEU A 1 250 ? 3.819 3.750 -24.343 1.00 8.75 250 LEU A N 1
ATOM 2045 C CA . LEU A 1 250 ? 4.717 4.878 -24.532 1.00 8.33 250 LEU A CA 1
ATOM 2046 C C . LEU A 1 250 ? 5.044 5.501 -23.170 1.00 7.73 250 LEU A C 1
ATOM 2047 O O . LEU A 1 250 ? 6.188 5.753 -22.851 1.00 8.40 250 LEU A O 1
ATOM 2052 N N . THR A 1 251 ? 3.992 5.791 -22.401 1.00 7.61 251 THR A N 1
ATOM 2053 C CA . THR A 1 251 ? 4.195 6.526 -21.143 1.00 7.33 251 THR A CA 1
ATOM 2054 C C . THR A 1 251 ? 5.160 5.774 -20.230 1.00 7.12 251 THR A C 1
ATOM 2055 O O . THR A 1 251 ? 6.055 6.354 -19.648 1.00 7.20 251 THR A O 1
ATOM 2059 N N . TYR A 1 252 ? 4.928 4.465 -20.088 1.00 7.18 252 TYR A N 1
ATOM 2060 C CA . TYR A 1 252 ? 5.664 3.679 -19.099 1.00 6.90 252 TYR A CA 1
ATOM 2061 C C . TYR A 1 252 ? 7.002 3.212 -19.603 1.00 7.15 252 TYR A C 1
ATOM 2062 O O . TYR A 1 252 ? 7.930 3.065 -18.794 1.00 7.49 252 TYR A O 1
ATOM 2071 N N . THR A 1 253 ? 7.189 3.018 -20.916 1.00 7.83 253 THR A N 1
ATOM 2072 C CA A THR A 1 253 ? 8.537 2.824 -21.451 0.75 8.25 253 THR A CA 1
ATOM 2073 C CA B THR A 1 253 ? 8.575 2.791 -21.362 0.25 7.66 253 THR A CA 1
ATOM 2074 C C . THR A 1 253 ? 9.354 4.084 -21.199 1.00 7.66 253 THR A C 1
ATOM 2075 O O . THR A 1 253 ? 10.511 4.044 -20.820 1.00 8.17 253 THR A O 1
ATOM 2082 N N . ALA A 1 254 ? 8.733 5.254 -21.462 1.00 7.69 254 ALA A N 1
ATOM 2083 C CA . ALA A 1 254 ? 9.407 6.533 -21.202 1.00 7.62 254 ALA A CA 1
ATOM 2084 C C . ALA A 1 254 ? 9.719 6.686 -19.728 1.00 7.40 254 ALA A C 1
ATOM 2085 O O . ALA A 1 254 ? 10.836 7.118 -19.381 1.00 7.97 254 ALA A O 1
ATOM 2087 N N . ALA A 1 255 ? 8.780 6.325 -18.872 1.00 6.80 255 ALA A N 1
ATOM 2088 C CA . ALA A 1 255 ? 9.029 6.433 -17.419 1.00 6.91 255 ALA A CA 1
ATOM 2089 C C . ALA A 1 255 ? 10.180 5.542 -17.025 1.00 6.74 255 ALA A C 1
ATOM 2090 O O . ALA A 1 255 ? 11.050 5.934 -16.233 1.00 7.24 255 ALA A O 1
ATOM 2092 N N . ALA A 1 256 ? 10.223 4.322 -17.552 1.00 6.74 256 ALA A N 1
ATOM 2093 C CA . ALA A 1 256 ? 11.305 3.411 -17.242 1.00 6.93 256 ALA A CA 1
ATOM 2094 C C . ALA A 1 256 ? 12.642 3.980 -17.665 1.00 6.93 256 ALA A C 1
ATOM 2095 O O . ALA A 1 256 ? 13.649 3.893 -16.947 1.00 7.19 256 ALA A O 1
ATOM 2097 N N . ALA A 1 257 ? 12.708 4.587 -18.881 1.00 7.34 257 ALA A N 1
ATOM 2098 C CA . ALA A 1 257 ? 13.940 5.177 -19.335 1.00 7.81 257 ALA A CA 1
ATOM 2099 C C . ALA A 1 257 ? 14.344 6.401 -18.499 1.00 7.50 257 ALA A C 1
ATOM 2100 O O . ALA A 1 257 ? 15.538 6.606 -18.233 1.00 9.06 257 ALA A O 1
ATOM 2102 N N . LEU A 1 258 ? 13.372 7.183 -18.058 1.00 8.15 258 LEU A N 1
ATOM 2103 C CA A LEU A 1 258 ? 13.638 8.305 -17.166 0.57 8.62 258 LEU A CA 1
ATOM 2104 C CA B LEU A 1 258 ? 13.690 8.310 -17.188 0.43 8.26 258 LEU A CA 1
ATOM 2105 C C . LEU A 1 258 ? 14.267 7.820 -15.884 1.00 7.90 258 LEU A C 1
ATOM 2106 O O . LEU A 1 258 ? 15.254 8.378 -15.350 1.00 8.90 258 LEU A O 1
ATOM 2115 N N . LEU A 1 259 ? 13.672 6.770 -15.312 1.00 7.40 259 LEU A N 1
ATOM 2116 C CA . LEU A 1 259 ? 14.179 6.237 -14.064 1.00 7.55 259 LEU A CA 1
ATOM 2117 C C . LEU A 1 259 ? 15.555 5.604 -14.221 1.00 7.28 259 LEU A C 1
ATOM 2118 O O . LEU A 1 259 ? 16.397 5.665 -13.342 1.00 8.19 259 LEU A O 1
ATOM 2123 N N . ASN A 1 260 ? 15.782 5.002 -15.407 1.00 7.31 260 ASN A N 1
ATOM 2124 C CA . ASN A 1 260 ? 17.093 4.480 -15.735 1.00 7.86 260 ASN A CA 1
ATOM 2125 C C . ASN A 1 260 ? 18.143 5.599 -15.677 1.00 7.71 260 ASN A C 1
ATOM 2126 O O . ASN A 1 260 ? 19.260 5.383 -15.212 1.00 8.85 260 ASN A O 1
ATOM 2131 N N . LYS A 1 261 ? 17.796 6.774 -16.192 1.00 8.52 261 LYS A N 1
ATOM 2132 C CA A LYS A 1 261 ? 18.763 7.884 -16.195 0.47 9.88 261 LYS A CA 1
ATOM 2133 C CA B LYS A 1 261 ? 18.702 7.939 -16.198 0.53 9.87 261 LYS A CA 1
ATOM 2134 C C . LYS A 1 261 ? 19.121 8.316 -14.778 1.00 8.79 261 LYS A C 1
ATOM 2135 O O . LYS A 1 261 ? 20.241 8.726 -14.514 1.00 10.72 261 LYS A O 1
ATOM 2146 N N . HIS A 1 262 ? 18.175 8.215 -13.846 1.00 7.96 262 HIS A N 1
ATOM 2147 C CA . HIS A 1 262 ? 18.450 8.459 -12.436 1.00 8.39 262 HIS A CA 1
ATOM 2148 C C . HIS A 1 262 ? 19.205 7.340 -11.761 1.00 8.12 262 HIS A C 1
ATOM 2149 O O . HIS A 1 262 ? 19.624 7.509 -10.605 1.00 9.53 262 HIS A O 1
ATOM 2156 N N . ARG A 1 263 ? 19.366 6.197 -12.425 1.00 7.53 263 ARG A N 1
ATOM 2157 C CA A ARG A 1 263 ? 20.131 5.085 -11.901 0.66 8.04 263 ARG A CA 1
ATOM 2158 C CA B ARG A 1 263 ? 20.122 5.081 -11.895 0.34 8.59 263 ARG A CA 1
ATOM 2159 C C . ARG A 1 263 ? 19.492 4.530 -10.621 1.00 7.32 263 ARG A C 1
ATOM 2160 O O . ARG A 1 263 ? 20.188 4.003 -9.737 1.00 8.09 263 ARG A O 1
ATOM 2175 N N . ILE A 1 264 ? 18.183 4.571 -10.524 1.00 6.83 264 ILE A N 1
ATOM 2176 C CA . ILE A 1 264 ? 17.518 3.999 -9.369 1.00 6.87 264 ILE A CA 1
ATOM 2177 C C . ILE A 1 264 ? 17.890 2.495 -9.289 1.00 6.02 264 ILE A C 1
ATOM 2178 O O . ILE A 1 264 ? 18.114 1.839 -10.300 1.00 6.68 264 ILE A O 1
ATOM 2183 N N . VAL A 1 265 ? 17.935 1.976 -8.076 1.00 5.88 265 VAL A N 1
ATOM 2184 C CA . VAL A 1 265 ? 18.459 0.637 -7.857 1.00 5.87 265 VAL A CA 1
ATOM 2185 C C . VAL A 1 265 ? 17.505 -0.453 -8.314 1.00 5.55 265 VAL A C 1
ATOM 2186 O O . VAL A 1 265 ? 17.957 -1.535 -8.735 1.00 6.26 265 VAL A O 1
ATOM 2190 N N . TYR A 1 266 ? 16.210 -0.221 -8.245 1.00 5.52 266 TYR A N 1
ATOM 2191 C CA . TYR A 1 266 ? 15.233 -1.173 -8.790 1.00 5.18 266 TYR A CA 1
ATOM 2192 C C . TYR A 1 266 ? 14.031 -0.434 -9.291 1.00 5.10 266 TYR A C 1
ATOM 2193 O O . TYR A 1 266 ? 13.669 0.661 -8.802 1.00 5.54 266 TYR A O 1
ATOM 2202 N N . LEU A 1 267 ? 13.333 -1.095 -10.197 1.00 5.20 267 LEU A N 1
ATOM 2203 C CA . LEU A 1 267 ? 12.015 -0.701 -10.704 1.00 5.09 267 LEU A CA 1
ATOM 2204 C C . LEU A 1 267 ? 11.096 -1.875 -10.408 1.00 4.74 267 LEU A C 1
ATOM 2205 O O . LEU A 1 267 ? 11.400 -3.010 -10.770 1.00 5.80 267 LEU A O 1
ATOM 2210 N N . HIS A 1 268 ? 9.977 -1.584 -9.758 1.00 4.95 268 HIS A N 1
ATOM 2211 C CA . HIS A 1 268 ? 9.011 -2.577 -9.306 1.00 4.72 268 HIS A CA 1
ATOM 2212 C C . HIS A 1 268 ? 7.693 -2.336 -10.036 1.00 4.98 268 HIS A C 1
ATOM 2213 O O . HIS A 1 268 ? 7.126 -1.255 -9.936 1.00 5.35 268 HIS A O 1
ATOM 2220 N N . ILE A 1 269 ? 7.263 -3.333 -10.791 1.00 5.04 269 ILE A N 1
ATOM 2221 C CA . ILE A 1 269 ? 6.037 -3.266 -11.563 1.00 5.21 269 ILE A CA 1
ATOM 2222 C C . ILE A 1 269 ? 4.935 -4.011 -10.808 1.00 5.36 269 ILE A C 1
ATOM 2223 O O . ILE A 1 269 ? 5.062 -5.230 -10.553 1.00 6.13 269 ILE A O 1
ATOM 2228 N N . ALA A 1 270 ? 3.873 -3.291 -10.465 1.00 5.59 270 ALA A N 1
ATOM 2229 C CA . ALA A 1 270 ? 2.692 -3.874 -9.850 1.00 5.76 270 ALA A CA 1
ATOM 2230 C C . ALA A 1 270 ? 1.768 -4.311 -10.988 1.00 5.66 270 ALA A C 1
ATOM 2231 O O . ALA A 1 270 ? 1.068 -3.506 -11.614 1.00 6.46 270 ALA A O 1
ATOM 2233 N N . GLU A 1 271 ? 1.865 -5.587 -11.341 1.00 6.07 271 GLU A N 1
ATOM 2234 C CA . GLU A 1 271 ? 1.231 -6.155 -12.507 1.00 6.25 271 GLU A CA 1
ATOM 2235 C C . GLU A 1 271 ? -0.233 -6.493 -12.331 1.00 6.27 271 GLU A C 1
ATOM 2236 O O . GLU A 1 271 ? -0.981 -6.594 -13.315 1.00 7.19 271 GLU A O 1
ATOM 2242 N N . VAL A 1 272 ? -0.647 -6.717 -11.092 1.00 6.57 272 VAL A N 1
ATOM 2243 C CA . VAL A 1 272 ? -2.030 -6.991 -10.703 1.00 6.84 272 VAL A CA 1
ATOM 2244 C C . VAL A 1 272 ? -2.336 -6.137 -9.502 1.00 6.71 272 VAL A C 1
ATOM 2245 O O . VAL A 1 272 ? -1.459 -5.994 -8.628 1.00 7.35 272 VAL A O 1
ATOM 2249 N N . ASP A 1 273 ? -3.549 -5.598 -9.424 1.00 7.22 273 ASP A N 1
ATOM 2250 C CA A ASP A 1 273 ? -3.979 -4.997 -8.176 0.51 7.97 273 ASP A CA 1
ATOM 2251 C CA B ASP A 1 273 ? -4.102 -4.825 -8.317 0.49 8.10 273 ASP A CA 1
ATOM 2252 C C . ASP A 1 273 ? -5.354 -5.587 -7.874 1.00 8.05 273 ASP A C 1
ATOM 2253 O O . ASP A 1 273 ? -6.326 -5.439 -8.610 1.00 8.74 273 ASP A O 1
ATOM 2262 N N . TRP A 1 274 ? -5.357 -6.404 -6.819 1.00 8.17 274 TRP A N 1
ATOM 2263 C CA . TRP A 1 274 ? -6.529 -7.185 -6.401 1.00 8.47 274 TRP A CA 1
ATOM 2264 C C . TRP A 1 274 ? -6.942 -8.124 -7.536 1.00 9.24 274 TRP A C 1
ATOM 2265 O O . TRP A 1 274 ? -6.208 -9.083 -7.824 1.00 10.26 274 TRP A O 1
ATOM 2276 N N . ASP A 1 275 ? -8.118 -7.876 -8.136 1.00 9.72 275 ASP A N 1
ATOM 2277 C CA A ASP A 1 275 ? -8.502 -8.746 -9.257 0.49 10.22 275 ASP A CA 1
ATOM 2278 C CA B ASP A 1 275 ? -8.697 -8.641 -9.233 0.51 12.57 275 ASP A CA 1
ATOM 2279 C C . ASP A 1 275 ? -8.415 -7.994 -10.589 1.00 9.74 275 ASP A C 1
ATOM 2280 O O . ASP A 1 275 ? -8.871 -8.523 -11.630 1.00 12.45 275 ASP A O 1
ATOM 2289 N N . ASP A 1 276 ? -7.757 -6.859 -10.636 1.00 9.03 276 ASP A N 1
ATOM 2290 C CA . ASP A 1 276 ? -7.441 -6.127 -11.865 1.00 8.45 276 ASP A CA 1
ATOM 2291 C C . ASP A 1 276 ? -6.132 -6.683 -12.406 1.00 7.77 276 ASP A C 1
ATOM 2292 O O . ASP A 1 276 ? -5.055 -6.328 -11.902 1.00 8.14 276 ASP A O 1
ATOM 2297 N N . ALA A 1 277 ? -6.244 -7.610 -13.335 1.00 8.75 277 ALA A N 1
ATOM 2298 C CA . ALA A 1 277 ? -5.133 -8.403 -13.856 1.00 8.65 277 ALA A CA 1
ATOM 2299 C C . ALA A 1 277 ? -5.096 -8.277 -15.375 1.00 8.86 277 ALA A C 1
ATOM 2300 O O . ALA A 1 277 ? -5.391 -9.209 -16.103 1.00 11.00 277 ALA A O 1
ATOM 2302 N N . PRO A 1 278 ? -4.763 -7.084 -15.882 1.00 9.27 278 PRO A N 1
ATOM 2303 C CA . PRO A 1 278 ? -4.798 -6.853 -17.318 1.00 10.20 278 PRO A CA 1
ATOM 2304 C C . PRO A 1 278 ? -3.713 -7.649 -18.018 1.00 10.38 278 PRO A C 1
ATOM 2305 O O . PRO A 1 278 ? -2.646 -7.887 -17.489 1.00 11.01 278 PRO A O 1
ATOM 2309 N N . ASP A 1 279 ? -3.932 -7.945 -19.294 1.00 12.38 279 ASP A N 1
ATOM 2310 C CA A ASP A 1 279 ? -2.933 -8.586 -20.138 0.74 14.83 279 ASP A CA 1
ATOM 2311 C CA B ASP A 1 279 ? -2.914 -8.646 -20.066 0.26 14.78 279 ASP A CA 1
ATOM 2312 C C . ASP A 1 279 ? -1.737 -7.668 -20.196 1.00 12.37 279 ASP A C 1
ATOM 2313 O O . ASP A 1 279 ? -1.869 -6.496 -20.551 1.00 14.48 279 ASP A O 1
ATOM 2322 N N . THR A 1 280 ? -0.593 -8.185 -19.848 1.00 10.98 280 THR A N 1
ATOM 2323 C CA . THR A 1 280 ? 0.652 -7.425 -19.835 1.00 10.28 280 THR A CA 1
ATOM 2324 C C . THR A 1 280 ? 1.579 -8.112 -20.805 1.00 10.86 280 THR A C 1
ATOM 2325 O O . THR A 1 280 ? 2.272 -9.079 -20.435 1.00 12.42 280 THR A O 1
ATOM 2329 N N . PRO A 1 281 ? 1.595 -7.659 -22.083 1.00 11.54 281 PRO A N 1
ATOM 2330 C CA . PRO A 1 281 ? 2.286 -8.433 -23.103 1.00 12.94 281 PRO A CA 1
ATOM 2331 C C . PRO A 1 281 ? 3.746 -8.636 -22.808 1.00 11.19 281 PRO A C 1
ATOM 2332 O O . PRO A 1 281 ? 4.450 -7.728 -22.346 1.00 10.29 281 PRO A O 1
ATOM 2336 N N . VAL A 1 282 ? 4.249 -9.822 -23.157 1.00 11.48 282 VAL A N 1
ATOM 2337 C CA . VAL A 1 282 ? 5.666 -10.079 -23.034 1.00 10.63 282 VAL A CA 1
ATOM 2338 C C . VAL A 1 282 ? 6.474 -9.077 -23.818 1.00 9.42 282 VAL A C 1
ATOM 2339 O O . VAL A 1 282 ? 7.528 -8.661 -23.348 1.00 9.38 282 VAL A O 1
ATOM 2343 N N . SER A 1 283 ? 6.031 -8.657 -24.990 1.00 10.20 283 SER A N 1
ATOM 2344 C CA A SER A 1 283 ? 6.764 -7.669 -25.790 0.74 10.29 283 SER A CA 1
ATOM 2345 C CA B SER A 1 283 ? 6.826 -7.693 -25.762 0.26 10.57 283 SER A CA 1
ATOM 2346 C C . SER A 1 283 ? 6.955 -6.379 -24.996 1.00 9.14 283 SER A C 1
ATOM 2347 O O . SER A 1 283 ? 8.017 -5.743 -25.087 1.00 9.29 283 SER A O 1
ATOM 2352 N N . PHE A 1 284 ? 5.951 -6.002 -24.263 1.00 9.61 284 PHE A N 1
ATOM 2353 C CA . PHE A 1 284 ? 6.018 -4.791 -23.424 1.00 9.32 284 PHE A CA 1
ATOM 2354 C C . PHE A 1 284 ? 6.983 -5.014 -22.259 1.00 7.91 284 PHE A C 1
ATOM 2355 O O . PHE A 1 284 ? 7.833 -4.167 -21.968 1.00 8.55 284 PHE A O 1
ATOM 2363 N N . LYS A 1 285 ? 6.894 -6.176 -21.594 1.00 8.02 285 LYS A N 1
ATOM 2364 C CA . LYS A 1 285 ? 7.856 -6.488 -20.559 1.00 7.45 285 LYS A CA 1
ATOM 2365 C C . LYS A 1 285 ? 9.267 -6.443 -21.099 1.00 7.02 285 LYS A C 1
ATOM 2366 O O . LYS A 1 285 ? 10.186 -5.944 -20.433 1.00 7.87 285 LYS A O 1
ATOM 2372 N N . ARG A 1 286 ? 9.511 -6.951 -22.298 1.00 7.52 286 ARG A N 1
ATOM 2373 C CA . ARG A 1 286 ? 10.850 -6.927 -22.839 1.00 7.52 286 ARG A CA 1
ATOM 2374 C C . ARG A 1 286 ? 11.288 -5.494 -23.140 1.00 6.77 286 ARG A C 1
ATOM 2375 O O . ARG A 1 286 ? 12.464 -5.162 -22.941 1.00 7.49 286 ARG A O 1
ATOM 2383 N N . ALA A 1 287 ? 10.391 -4.649 -23.586 1.00 7.09 287 ALA A N 1
ATOM 2384 C CA . ALA A 1 287 ? 10.720 -3.236 -23.786 1.00 7.46 287 ALA A CA 1
ATOM 2385 C C . ALA A 1 287 ? 11.111 -2.582 -22.465 1.00 7.21 287 ALA A C 1
ATOM 2386 O O . ALA A 1 287 ? 12.090 -1.830 -22.401 1.00 7.79 287 ALA A O 1
ATOM 2388 N N . LEU A 1 288 ? 10.375 -2.854 -21.400 1.00 7.40 288 LEU A N 1
ATOM 2389 C CA . LEU A 1 288 ? 10.734 -2.305 -20.082 1.00 7.53 288 LEU A CA 1
ATOM 2390 C C . LEU A 1 288 ? 12.101 -2.766 -19.661 1.00 7.54 288 LEU A C 1
ATOM 2391 O O . LEU A 1 288 ? 12.872 -2.005 -19.066 1.00 7.93 288 LEU A O 1
ATOM 2396 N N . ARG A 1 289 ? 12.437 -4.027 -19.958 1.00 7.53 289 ARG A N 1
ATOM 2397 C CA A ARG A 1 289 ? 13.734 -4.617 -19.636 0.75 8.10 289 ARG A CA 1
ATOM 2398 C CA B ARG A 1 289 ? 13.735 -4.587 -19.601 0.25 7.49 289 ARG A CA 1
ATOM 2399 C C . ARG A 1 289 ? 14.875 -3.909 -20.359 1.00 7.55 289 ARG A C 1
ATOM 2400 O O . ARG A 1 289 ? 15.966 -3.850 -19.846 1.00 8.74 289 ARG A O 1
ATOM 2415 N N . GLU A 1 290 ? 14.618 -3.416 -21.579 1.00 7.68 290 GLU A N 1
ATOM 2416 C CA . GLU A 1 290 ? 15.653 -2.625 -22.278 1.00 7.99 290 GLU A CA 1
ATOM 2417 C C . GLU A 1 290 ? 15.684 -1.180 -21.777 1.00 8.08 290 GLU A C 1
ATOM 2418 O O . GLU A 1 290 ? 16.760 -0.581 -21.709 1.00 9.85 290 GLU A O 1
ATOM 2424 N N . ALA A 1 291 ? 14.533 -0.601 -21.471 1.00 7.62 291 ALA A N 1
ATOM 2425 C CA . ALA A 1 291 ? 14.477 0.778 -21.065 1.00 7.72 291 ALA A CA 1
ATOM 2426 C C . ALA A 1 291 ? 15.107 1.004 -19.700 1.00 7.52 291 ALA A C 1
ATOM 2427 O O . ALA A 1 291 ? 15.664 2.070 -19.424 1.00 8.36 291 ALA A O 1
ATOM 2429 N N . TYR A 1 292 ? 14.970 0.021 -18.812 1.00 8.18 292 TYR A N 1
ATOM 2430 C CA . TYR A 1 292 ? 15.469 0.140 -17.431 1.00 7.62 292 TYR A CA 1
ATOM 2431 C C . TYR A 1 292 ? 16.397 -1.041 -17.176 1.00 7.99 292 TYR A C 1
ATOM 2432 O O . TYR A 1 292 ? 15.988 -2.201 -17.300 1.00 9.03 292 TYR A O 1
ATOM 2441 N N . GLN A 1 293 ? 17.643 -0.713 -16.834 1.00 8.18 293 GLN A N 1
ATOM 2442 C CA A GLN A 1 293 ? 18.647 -1.773 -16.786 0.56 10.00 293 GLN A CA 1
ATOM 2443 C CA B GLN A 1 293 ? 18.796 -1.596 -16.807 0.44 8.72 293 GLN A CA 1
ATOM 2444 C C . GLN A 1 293 ? 19.206 -2.070 -15.408 1.00 8.44 293 GLN A C 1
ATOM 2445 O O . GLN A 1 293 ? 20.209 -2.743 -15.261 1.00 11.19 293 GLN A O 1
ATOM 2456 N N . GLY A 1 294 ? 18.450 -1.705 -14.378 1.00 7.07 294 GLY A N 1
ATOM 2457 C CA . GLY A 1 294 ? 18.711 -2.117 -13.014 1.00 7.01 294 GLY A CA 1
ATOM 2458 C C . GLY A 1 294 ? 17.942 -3.368 -12.641 1.00 6.48 294 GLY A C 1
ATOM 2459 O O . GLY A 1 294 ? 17.593 -4.190 -13.495 1.00 7.97 294 GLY A O 1
ATOM 2460 N N . VAL A 1 295 ? 17.679 -3.542 -11.369 1.00 6.18 295 VAL A N 1
ATOM 2461 C CA . VAL A 1 295 ? 16.935 -4.731 -10.901 1.00 5.87 295 VAL A CA 1
ATOM 2462 C C . VAL A 1 295 ? 15.461 -4.507 -11.158 1.00 5.58 295 VAL A C 1
ATOM 2463 O O . VAL A 1 295 ? 14.877 -3.515 -10.741 1.00 6.07 295 VAL A O 1
ATOM 2467 N N . LEU A 1 296 ? 14.840 -5.475 -11.867 1.00 5.65 296 LEU A N 1
ATOM 2468 C CA A LEU A 1 296 ? 13.440 -5.373 -12.226 0.52 5.71 296 LEU A CA 1
ATOM 2469 C CA B LEU A 1 296 ? 13.446 -5.398 -12.224 0.48 5.39 296 LEU A CA 1
ATOM 2470 C C . LEU A 1 296 ? 12.649 -6.381 -11.410 1.00 5.83 296 LEU A C 1
ATOM 2471 O O . LEU A 1 296 ? 12.931 -7.586 -11.417 1.00 6.77 296 LEU A O 1
ATOM 2480 N N . ILE A 1 297 ? 11.654 -5.881 -10.687 1.00 5.86 297 ILE A N 1
ATOM 2481 C CA . ILE A 1 297 ? 10.810 -6.654 -9.808 1.00 5.81 297 ILE A CA 1
ATOM 2482 C C . ILE A 1 297 ? 9.391 -6.624 -10.353 1.00 5.42 297 ILE A C 1
ATOM 2483 O O . ILE A 1 297 ? 8.910 -5.548 -10.706 1.00 6.12 297 ILE A O 1
ATOM 2488 N N . TYR A 1 298 ? 8.712 -7.772 -10.419 1.00 5.46 298 TYR A N 1
ATOM 2489 C CA . TYR A 1 298 ? 7.289 -7.827 -10.739 1.00 5.34 298 TYR A CA 1
ATOM 2490 C C . TYR A 1 298 ? 6.551 -8.481 -9.585 1.00 5.23 298 TYR A C 1
ATOM 2491 O O . TYR A 1 298 ? 7.054 -9.427 -8.988 1.00 5.60 298 TYR A O 1
ATOM 2500 N N . ALA A 1 299 ? 5.312 -8.032 -9.369 1.00 5.43 299 ALA A N 1
ATOM 2501 C CA . ALA A 1 299 ? 4.414 -8.696 -8.441 1.00 5.50 299 ALA A CA 1
ATOM 2502 C C . ALA A 1 299 ? 3.008 -8.692 -9.034 1.00 5.40 299 ALA A C 1
ATOM 2503 O O . ALA A 1 299 ? 2.608 -7.725 -9.689 1.00 6.56 299 ALA A O 1
ATOM 2505 N N . GLY A 1 300 ? 2.270 -9.758 -8.772 1.00 5.67 300 GLY A N 1
ATOM 2506 C CA . GLY A 1 300 ? 0.861 -9.853 -9.140 1.00 6.06 300 GLY A CA 1
ATOM 2507 C C . GLY A 1 300 ? 0.557 -11.255 -9.664 1.00 6.15 300 GLY A C 1
ATOM 2508 O O . GLY A 1 300 ? 0.910 -11.601 -10.766 1.00 6.87 300 GLY A O 1
ATOM 2509 N N . ARG A 1 301 ? -0.113 -12.028 -8.792 1.00 6.24 301 ARG A N 1
ATOM 2510 C CA A ARG A 1 301 ? -0.577 -13.367 -9.151 0.58 6.66 301 ARG A CA 1
ATOM 2511 C CA B ARG A 1 301 ? -0.568 -13.370 -9.147 0.41 6.95 301 ARG A CA 1
ATOM 2512 C C . ARG A 1 301 ? 0.556 -14.307 -9.575 1.00 7.13 301 ARG A C 1
ATOM 2513 O O . ARG A 1 301 ? 0.315 -15.247 -10.332 1.00 9.19 301 ARG A O 1
ATOM 2528 N N . TYR A 1 302 ? 1.742 -14.126 -9.064 1.00 6.50 302 TYR A N 1
ATOM 2529 C CA . TYR A 1 302 ? 2.804 -15.096 -9.324 1.00 6.45 302 TYR A CA 1
ATOM 2530 C C . TYR A 1 302 ? 2.655 -16.277 -8.377 1.00 6.53 302 TYR A C 1
ATOM 2531 O O . TYR A 1 302 ? 2.275 -16.188 -7.221 1.00 7.72 302 TYR A O 1
ATOM 2540 N N . ASN A 1 303 ? 3.022 -17.455 -8.912 1.00 7.97 303 ASN A N 1
ATOM 2541 C CA . ASN A 1 303 ? 3.280 -18.681 -8.187 1.00 7.77 303 ASN A CA 1
ATOM 2542 C C . ASN A 1 303 ? 4.708 -19.111 -8.514 1.00 7.16 303 ASN A C 1
ATOM 2543 O O . ASN A 1 303 ? 5.446 -18.396 -9.188 1.00 7.71 303 ASN A O 1
ATOM 2548 N N . ALA A 1 304 ? 5.141 -20.236 -7.951 1.00 7.81 304 ALA A N 1
ATOM 2549 C CA . ALA A 1 304 ? 6.510 -20.627 -8.151 1.00 7.99 304 ALA A CA 1
ATOM 2550 C C . ALA A 1 304 ? 6.852 -20.809 -9.614 1.00 7.42 304 ALA A C 1
ATOM 2551 O O . ALA A 1 304 ? 7.925 -20.431 -10.052 1.00 8.41 304 ALA A O 1
ATOM 2553 N N . GLU A 1 305 ? 5.979 -21.447 -10.373 1.00 8.12 305 GLU A N 1
ATOM 2554 C CA A GLU A 1 305 ? 6.300 -21.732 -11.763 0.36 8.71 305 GLU A CA 1
ATOM 2555 C CA B GLU A 1 305 ? 6.224 -21.716 -11.766 0.64 8.30 305 GLU A CA 1
ATOM 2556 C C . GLU A 1 305 ? 6.342 -20.444 -12.573 1.00 7.66 305 GLU A C 1
ATOM 2557 O O . GLU A 1 305 ? 7.279 -20.272 -13.377 1.00 8.15 305 GLU A O 1
ATOM 2568 N N . LYS A 1 306 ? 5.390 -19.549 -12.418 1.00 7.58 306 LYS A N 1
ATOM 2569 C CA A LYS A 1 306 ? 5.408 -18.327 -13.223 0.56 7.36 306 LYS A CA 1
ATOM 2570 C CA B LYS A 1 306 ? 5.359 -18.295 -13.154 0.44 7.30 306 LYS A CA 1
ATOM 2571 C C . LYS A 1 306 ? 6.548 -17.423 -12.810 1.00 6.79 306 LYS A C 1
ATOM 2572 O O . LYS A 1 306 ? 7.106 -16.710 -13.652 1.00 7.36 306 LYS A O 1
ATOM 2583 N N . ALA A 1 307 ? 6.922 -17.430 -11.523 1.00 6.57 307 ALA A N 1
ATOM 2584 C CA . ALA A 1 307 ? 8.044 -16.611 -11.078 1.00 6.42 307 ALA A CA 1
ATOM 2585 C C . ALA A 1 307 ? 9.334 -17.084 -11.713 1.00 6.25 307 ALA A C 1
ATOM 2586 O O . ALA A 1 307 ? 10.123 -16.297 -12.261 1.00 6.72 307 ALA A O 1
ATOM 2588 N N . GLU A 1 308 ? 9.574 -18.402 -11.645 1.00 6.66 308 GLU A N 1
ATOM 2589 C CA . GLU A 1 308 ? 10.774 -18.965 -12.249 1.00 6.58 308 GLU A CA 1
ATOM 2590 C C . GLU A 1 308 ? 10.809 -18.688 -13.720 1.00 7.04 308 GLU A C 1
ATOM 2591 O O . GLU A 1 308 ? 11.861 -18.342 -14.275 1.00 7.63 308 GLU A O 1
ATOM 2597 N N . GLN A 1 309 ? 9.674 -18.836 -14.408 1.00 7.07 309 GLN A N 1
ATOM 2598 C CA . GLN A 1 309 ? 9.632 -18.609 -15.848 1.00 8.06 309 GLN A CA 1
ATOM 2599 C C . GLN A 1 309 ? 9.949 -17.161 -16.192 1.00 7.15 309 GLN A C 1
ATOM 2600 O O . GLN A 1 309 ? 10.643 -16.895 -17.164 1.00 8.11 309 GLN A O 1
ATOM 2606 N N . ALA A 1 310 ? 9.429 -16.207 -15.437 1.00 6.97 310 ALA A N 1
ATOM 2607 C CA . ALA A 1 310 ? 9.657 -14.804 -15.722 1.00 7.08 310 ALA A CA 1
ATOM 2608 C C . ALA A 1 310 ? 11.143 -14.478 -15.596 1.00 6.69 310 ALA A C 1
ATOM 2609 O O . ALA A 1 310 ? 11.692 -13.692 -16.376 1.00 7.62 310 ALA A O 1
ATOM 2611 N N . ILE A 1 311 ? 11.815 -15.056 -14.593 1.00 6.51 311 ILE A N 1
ATOM 2612 C CA . ILE A 1 311 ? 13.233 -14.827 -14.434 1.00 6.73 311 ILE A CA 1
ATOM 2613 C C . ILE A 1 311 ? 13.990 -15.504 -15.560 1.00 7.09 311 ILE A C 1
ATOM 2614 O O . ILE A 1 311 ? 14.879 -14.900 -16.185 1.00 7.69 311 ILE A O 1
ATOM 2619 N N . ASN A 1 312 ? 13.677 -16.766 -15.870 1.00 7.23 312 ASN A N 1
ATOM 2620 C CA . ASN A 1 312 ? 14.443 -17.468 -16.890 1.00 7.61 312 ASN A CA 1
ATOM 2621 C C . ASN A 1 312 ? 14.187 -16.937 -18.280 1.00 8.10 312 ASN A C 1
ATOM 2622 O O . ASN A 1 312 ? 15.064 -17.096 -19.140 1.00 10.41 312 ASN A O 1
ATOM 2627 N N . ASP A 1 313 ? 13.061 -16.316 -18.527 1.00 8.15 313 ASP A N 1
ATOM 2628 C CA . ASP A 1 313 ? 12.760 -15.688 -19.805 1.00 8.88 313 ASP A CA 1
ATOM 2629 C C . ASP A 1 313 ? 13.419 -14.303 -19.896 1.00 9.07 313 ASP A C 1
ATOM 2630 O O . ASP A 1 313 ? 13.294 -13.679 -20.948 1.00 11.21 313 ASP A O 1
ATOM 2635 N N . GLY A 1 314 ? 14.104 -13.832 -18.876 1.00 8.56 314 GLY A N 1
ATOM 2636 C CA . GLY A 1 314 ? 14.772 -12.556 -18.925 1.00 9.33 314 GLY A CA 1
ATOM 2637 C C . GLY A 1 314 ? 13.881 -11.369 -18.703 1.00 8.70 314 GLY A C 1
ATOM 2638 O O . GLY A 1 314 ? 14.274 -10.248 -19.021 1.00 14.47 314 GLY A O 1
ATOM 2639 N N . LEU A 1 315 ? 12.697 -11.563 -18.145 1.00 7.44 315 LEU A N 1
ATOM 2640 C CA . LEU A 1 315 ? 11.727 -10.492 -17.962 1.00 7.42 315 LEU A CA 1
ATOM 2641 C C . LEU A 1 315 ? 11.863 -9.818 -16.605 1.00 8.13 315 LEU A C 1
ATOM 2642 O O . LEU A 1 315 ? 11.576 -8.629 -16.472 1.00 11.50 315 LEU A O 1
ATOM 2647 N N . ALA A 1 316 ? 12.262 -10.532 -15.595 1.00 7.38 316 ALA A N 1
ATOM 2648 C CA . ALA A 1 316 ? 12.321 -10.047 -14.238 1.00 7.00 316 ALA A CA 1
ATOM 2649 C C . ALA A 1 316 ? 13.591 -10.564 -13.588 1.00 6.12 316 ALA A C 1
ATOM 2650 O O . ALA A 1 316 ? 14.038 -11.668 -13.902 1.00 7.23 316 ALA A O 1
ATOM 2652 N N . ASP A 1 317 ? 14.088 -9.808 -12.611 1.00 5.65 317 ASP A N 1
ATOM 2653 C CA . ASP A 1 317 ? 15.146 -10.286 -11.759 1.00 5.69 317 ASP A CA 1
ATOM 2654 C C . ASP A 1 317 ? 14.640 -10.822 -10.423 1.00 5.52 317 ASP A C 1
ATOM 2655 O O . ASP A 1 317 ? 15.250 -11.729 -9.846 1.00 6.41 317 ASP A O 1
ATOM 2660 N N . MET A 1 318 ? 13.569 -10.240 -9.910 1.00 5.46 318 MET A N 1
ATOM 2661 C CA . MET A 1 318 ? 12.973 -10.623 -8.648 1.00 5.28 318 MET A CA 1
ATOM 2662 C C . MET A 1 318 ? 11.465 -10.645 -8.807 1.00 5.14 318 MET A C 1
ATOM 2663 O O . MET A 1 318 ? 10.920 -9.925 -9.645 1.00 5.48 318 MET A O 1
ATOM 2668 N N . ILE A 1 319 ? 10.802 -11.425 -7.957 1.00 5.31 319 ILE A N 1
ATOM 2669 C CA . ILE A 1 319 ? 9.369 -11.572 -8.010 1.00 5.13 319 ILE A CA 1
ATOM 2670 C C . ILE A 1 319 ? 8.805 -11.387 -6.602 1.00 5.05 319 ILE A C 1
ATOM 2671 O O . ILE A 1 319 ? 9.264 -12.023 -5.658 1.00 5.84 319 ILE A O 1
ATOM 2676 N N . GLY A 1 320 ? 7.789 -10.516 -6.504 1.00 5.26 320 GLY A N 1
ATOM 2677 C CA . GLY A 1 320 ? 7.083 -10.350 -5.275 1.00 5.32 320 GLY A CA 1
ATOM 2678 C C . GLY A 1 320 ? 5.834 -11.213 -5.225 1.00 5.22 320 GLY A C 1
ATOM 2679 O O . GLY A 1 320 ? 5.158 -11.421 -6.225 1.00 6.00 320 GLY A O 1
ATOM 2680 N N . PHE A 1 321 ? 5.528 -11.668 -4.001 1.00 5.23 321 PHE A N 1
ATOM 2681 C CA . PHE A 1 321 ? 4.338 -12.467 -3.697 1.00 5.43 321 PHE A CA 1
ATOM 2682 C C . PHE A 1 321 ? 3.623 -11.764 -2.572 1.00 5.48 321 PHE A C 1
ATOM 2683 O O . PHE A 1 321 ? 4.182 -11.674 -1.462 1.00 6.11 321 PHE A O 1
ATOM 2691 N N . GLY A 1 322 ? 2.451 -11.188 -2.837 1.00 5.83 322 GLY A N 1
ATOM 2692 C CA . GLY A 1 322 ? 1.764 -10.384 -1.850 1.00 6.25 322 GLY A CA 1
ATOM 2693 C C . GLY A 1 322 ? 0.875 -11.221 -0.957 1.00 5.85 322 GLY A C 1
ATOM 2694 O O . GLY A 1 322 ? 1.224 -11.590 0.153 1.00 6.24 322 GLY A O 1
ATOM 2695 N N . ARG A 1 323 ? -0.302 -11.560 -1.498 1.00 6.17 323 ARG A N 1
ATOM 2696 C CA . ARG A 1 323 ? -1.269 -12.368 -0.730 1.00 6.33 323 ARG A CA 1
ATOM 2697 C C . ARG A 1 323 ? -0.648 -13.624 -0.179 1.00 6.05 323 ARG A C 1
ATOM 2698 O O . ARG A 1 323 ? -0.896 -13.944 1.001 1.00 6.73 323 ARG A O 1
ATOM 2706 N N . PRO A 1 324 ? 0.179 -14.375 -0.916 1.00 5.87 324 PRO A N 1
ATOM 2707 C CA . PRO A 1 324 ? 0.744 -15.582 -0.303 1.00 6.28 324 PRO A CA 1
ATOM 2708 C C . PRO A 1 324 ? 1.642 -15.295 0.897 1.00 5.78 324 PRO A C 1
ATOM 2709 O O . PRO A 1 324 ? 1.724 -16.113 1.800 1.00 6.64 324 PRO A O 1
ATOM 2713 N N . PHE A 1 325 ? 2.336 -14.146 0.919 1.00 5.88 325 PHE A N 1
ATOM 2714 C CA . PHE A 1 325 ? 3.164 -13.835 2.085 1.00 5.88 325 PHE A CA 1
ATOM 2715 C C . PHE A 1 325 ? 2.355 -13.486 3.318 1.00 5.89 325 PHE A C 1
ATOM 2716 O O . PHE A 1 325 ? 2.832 -13.620 4.424 1.00 7.06 325 PHE A O 1
ATOM 2724 N 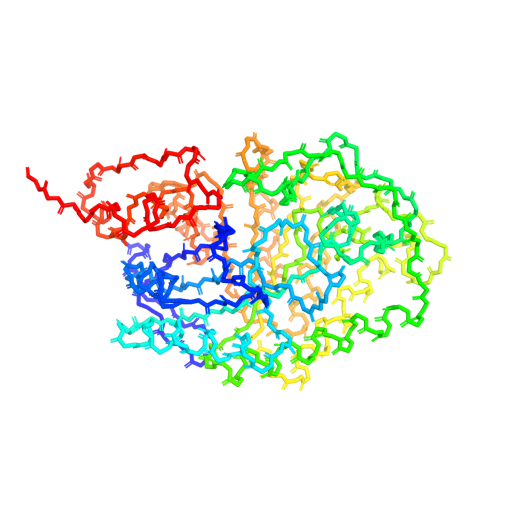N . ILE A 1 326 ? 1.113 -13.038 3.153 1.00 6.12 326 ILE A N 1
ATOM 2725 C CA A ILE A 1 326 ? 0.326 -12.762 4.341 0.53 6.36 326 ILE A CA 1
ATOM 2726 C CA B ILE A 1 326 ? 0.229 -1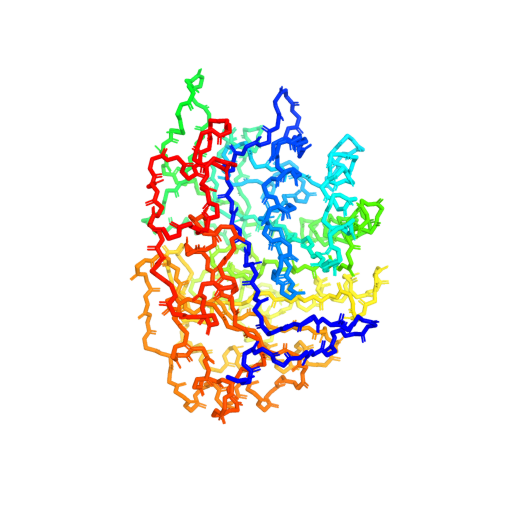2.773 4.269 0.47 5.66 326 ILE A CA 1
ATOM 2727 C C . ILE A 1 326 ? 0.128 -14.036 5.144 1.00 5.33 326 ILE A C 1
ATOM 2728 O O . ILE A 1 326 ? 0.297 -14.031 6.353 1.00 5.68 326 ILE A O 1
ATOM 2737 N N . ALA A 1 327 ? -0.223 -15.120 4.461 1.00 5.81 327 ALA A N 1
ATOM 2738 C CA . ALA A 1 327 ? -0.611 -16.347 5.117 1.00 6.06 327 ALA A CA 1
ATOM 2739 C C . ALA A 1 327 ? 0.518 -17.363 5.293 1.00 5.66 327 ALA A C 1
ATOM 2740 O O . ALA A 1 327 ? 0.318 -18.364 5.961 1.00 6.70 327 ALA A O 1
ATOM 2742 N N . ASN A 1 328 ? 1.670 -17.113 4.706 1.00 5.47 328 ASN A N 1
ATOM 2743 C CA . ASN A 1 328 ? 2.767 -18.070 4.692 1.00 5.44 328 ASN A CA 1
ATOM 2744 C C . ASN A 1 328 ? 4.034 -17.329 5.084 1.00 5.45 328 ASN A C 1
ATOM 2745 O O . ASN A 1 328 ? 4.735 -16.784 4.250 1.00 5.83 328 ASN A O 1
ATOM 2750 N N . PRO A 1 329 ? 4.338 -17.260 6.402 1.00 5.61 329 PRO A N 1
ATOM 2751 C CA . PRO A 1 329 ? 5.525 -16.513 6.807 1.00 5.88 329 PRO A CA 1
ATOM 2752 C C . PRO A 1 329 ? 6.800 -17.079 6.210 1.00 5.82 329 PRO A C 1
ATOM 2753 O O . PRO A 1 329 ? 7.754 -16.361 5.934 1.00 6.23 329 PRO A O 1
ATOM 2757 N N . ASP A 1 330 ? 6.796 -18.415 6.031 1.00 5.56 330 ASP A N 1
ATOM 2758 C CA . ASP A 1 330 ? 7.841 -19.201 5.439 1.00 5.70 330 ASP A CA 1
ATOM 2759 C C . ASP A 1 330 ? 7.565 -19.469 3.981 1.00 5.57 330 ASP A C 1
ATOM 2760 O O . ASP A 1 330 ? 7.885 -20.546 3.438 1.00 5.91 330 ASP A O 1
ATOM 2765 N N . LEU A 1 331 ? 7.010 -18.485 3.251 1.00 5.74 331 LEU A N 1
ATOM 2766 C CA . LEU A 1 331 ? 6.705 -18.680 1.854 1.00 5.61 331 LEU A CA 1
ATOM 2767 C C . LEU A 1 331 ? 7.887 -19.172 1.067 1.00 5.48 331 LEU A C 1
ATOM 2768 O O . LEU A 1 331 ? 7.730 -20.112 0.260 1.00 5.80 331 LEU A O 1
ATOM 2773 N N . PRO A 1 332 ? 9.100 -18.630 1.219 1.00 5.71 332 PRO A N 1
ATOM 2774 C CA . PRO A 1 332 ? 10.226 -19.133 0.399 1.00 6.20 332 PRO A CA 1
ATOM 2775 C C . PRO A 1 332 ? 10.419 -20.649 0.575 1.00 5.98 332 PRO A C 1
ATOM 2776 O O . PRO A 1 332 ? 10.545 -21.366 -0.441 1.00 6.93 332 PRO A O 1
ATOM 2780 N N . GLU A 1 333 ? 10.455 -21.128 1.784 1.00 6.37 333 GLU A N 1
ATOM 2781 C CA . GLU A 1 333 ? 10.629 -22.576 2.001 1.00 6.80 333 GLU A CA 1
ATOM 2782 C C . GLU A 1 333 ? 9.547 -23.364 1.353 1.00 6.38 333 GLU A C 1
ATOM 2783 O O . GLU A 1 333 ? 9.767 -24.436 0.796 1.00 6.87 333 GLU A O 1
ATOM 2789 N N . ARG A 1 334 ? 8.297 -22.881 1.431 1.00 6.23 334 ARG A N 1
ATOM 2790 C CA . ARG A 1 334 ? 7.200 -23.584 0.820 1.00 6.11 334 ARG A CA 1
ATOM 2791 C C . ARG A 1 334 ? 7.328 -23.609 -0.690 1.00 6.13 334 ARG A C 1
ATOM 2792 O O . ARG A 1 334 ? 7.096 -24.660 -1.319 1.00 7.01 334 ARG A O 1
ATOM 2800 N N . LEU A 1 335 ? 7.677 -22.491 -1.309 1.00 6.00 335 LEU A N 1
ATOM 2801 C CA . LEU A 1 335 ? 7.857 -22.460 -2.747 1.00 6.23 335 LEU A CA 1
ATOM 2802 C C . LEU A 1 335 ? 8.974 -23.410 -3.165 1.00 6.54 335 LEU A C 1
ATOM 2803 O O . LEU A 1 335 ? 8.865 -24.087 -4.188 1.00 7.57 335 LEU A O 1
ATOM 2808 N N . ARG A 1 336 ? 10.054 -23.451 -2.406 1.00 6.47 336 ARG A N 1
ATOM 2809 C CA . ARG A 1 336 ? 11.190 -24.280 -2.778 1.00 6.53 336 ARG A CA 1
ATOM 2810 C C . ARG A 1 336 ? 10.848 -25.754 -2.725 1.00 7.06 336 ARG A C 1
ATOM 2811 O O . ARG A 1 336 ? 11.304 -26.531 -3.585 1.00 8.02 336 ARG A O 1
ATOM 2819 N N . HIS A 1 337 ? 10.095 -26.167 -1.724 1.00 7.46 337 HIS A N 1
ATOM 2820 C CA . HIS A 1 337 ? 9.745 -27.573 -1.523 1.00 8.45 337 HIS A CA 1
ATOM 2821 C C . HIS A 1 337 ? 8.449 -27.983 -2.173 1.00 9.19 337 HIS A C 1
ATOM 2822 O O . HIS A 1 337 ? 8.143 -29.182 -2.173 1.00 11.90 337 HIS A O 1
ATOM 2829 N N . GLY A 1 338 ? 7.647 -27.065 -2.682 1.00 8.05 338 GLY A N 1
ATOM 2830 C CA . GLY A 1 338 ? 6.310 -27.364 -3.117 1.00 8.81 338 GLY A CA 1
ATOM 2831 C C . GLY A 1 338 ? 5.379 -27.759 -1.986 1.00 8.50 338 GLY A C 1
ATOM 2832 O O . GLY A 1 338 ? 4.465 -28.527 -2.192 1.00 10.98 338 GLY A O 1
ATOM 2833 N N . TYR A 1 339 ? 5.582 -27.195 -0.809 1.00 7.61 339 TYR A N 1
ATOM 2834 C CA . TYR A 1 339 ? 4.648 -27.404 0.274 1.00 7.81 339 TYR A CA 1
ATOM 2835 C C . TYR A 1 339 ? 3.393 -26.578 -0.011 1.00 7.42 339 TYR A C 1
ATOM 2836 O O . TYR A 1 339 ? 3.472 -25.489 -0.552 1.00 8.13 339 TYR A O 1
ATOM 2845 N N . PRO A 1 340 ? 2.223 -27.087 0.399 1.00 7.47 340 PRO A N 1
ATOM 2846 C CA . PRO A 1 340 ? 1.000 -26.328 0.136 1.00 7.56 340 PRO A CA 1
ATOM 2847 C C . PRO A 1 340 ? 1.012 -25.008 0.892 1.00 6.62 340 PRO A C 1
ATOM 2848 O O . PRO A 1 340 ? 1.481 -24.895 2.004 1.00 7.19 340 PRO A O 1
ATOM 2852 N N . LEU A 1 341 ? 0.411 -24.021 0.224 1.00 7.27 341 LEU A N 1
ATOM 2853 C CA . LEU A 1 341 ? 0.298 -22.683 0.767 1.00 7.00 341 LEU A CA 1
ATOM 2854 C C . LEU A 1 341 ? -0.995 -22.528 1.539 1.00 7.25 341 LEU A C 1
ATOM 2855 O O . LEU A 1 341 ? -2.088 -22.851 1.037 1.00 9.46 341 LEU A O 1
ATOM 2860 N N . ALA A 1 342 ? -0.920 -21.978 2.730 1.00 6.42 342 ALA A N 1
ATOM 2861 C CA . ALA A 1 342 ? -2.108 -21.514 3.414 1.00 6.25 342 ALA A CA 1
ATOM 2862 C C . ALA A 1 342 ? -2.702 -20.356 2.646 1.00 5.73 342 ALA A C 1
ATOM 2863 O O . ALA A 1 342 ? -1.999 -19.645 1.922 1.00 6.53 342 ALA A O 1
ATOM 2865 N N . GLU A 1 343 ? -3.996 -20.114 2.815 1.00 6.74 343 GLU A N 1
ATOM 2866 C CA A GLU A 1 343 ? -4.678 -18.968 2.272 0.48 6.34 343 GLU A CA 1
ATOM 2867 C CA B GLU A 1 343 ? -4.639 -18.944 2.254 0.52 6.70 343 GLU A CA 1
ATOM 2868 C C . GLU A 1 343 ? -5.005 -17.957 3.351 1.00 6.52 343 GLU A C 1
ATOM 2869 O O . GLU A 1 343 ? -5.314 -18.323 4.491 1.00 7.45 343 GLU A O 1
ATOM 2880 N N . HIS A 1 344 ? -4.953 -16.673 2.980 1.00 6.90 344 HIS A N 1
ATOM 2881 C CA . HIS A 1 344 ? -5.215 -15.617 3.919 1.00 7.12 344 HIS A CA 1
ATOM 2882 C C . HIS A 1 344 ? -6.712 -15.407 4.137 1.00 7.20 344 HIS A C 1
ATOM 2883 O O . HIS A 1 344 ? -7.552 -15.726 3.270 1.00 7.84 344 HIS A O 1
ATOM 2890 N N . VAL A 1 345 ? -7.019 -14.781 5.267 1.00 7.20 345 VAL A N 1
ATOM 2891 C CA . VAL A 1 345 ? -8.377 -14.412 5.670 1.00 7.78 345 VAL A CA 1
ATOM 2892 C C . VAL A 1 345 ? -8.627 -12.939 5.338 1.00 7.39 345 VAL A C 1
ATOM 2893 O O . VAL A 1 345 ? -8.016 -12.061 5.984 1.00 7.81 345 VAL A O 1
ATOM 2897 N N . PRO A 1 346 ? -9.455 -12.625 4.341 1.00 8.09 346 PRO A N 1
ATOM 2898 C CA . PRO A 1 346 ? -9.685 -11.212 4.026 1.00 8.85 346 PRO A CA 1
ATOM 2899 C C . PRO A 1 346 ? -10.098 -10.390 5.184 1.00 8.98 346 PRO A C 1
ATOM 2900 O O . PRO A 1 346 ? -9.690 -9.190 5.309 1.00 9.96 346 PRO A O 1
ATOM 2904 N N . ALA A 1 347 ? -10.927 -10.921 6.090 1.00 9.84 347 ALA A N 1
ATOM 2905 C CA . ALA A 1 347 ? -11.440 -10.117 7.184 1.00 10.94 347 ALA A CA 1
ATOM 2906 C C . ALA A 1 347 ? -10.397 -9.633 8.143 1.00 10.25 347 ALA A C 1
ATOM 2907 O O . ALA A 1 347 ? -10.689 -8.684 8.910 1.00 13.10 347 ALA A O 1
ATOM 2909 N N . THR A 1 348 ? -9.188 -10.175 8.174 1.00 8.55 348 THR A N 1
ATOM 2910 C CA . THR A 1 348 ? -8.140 -9.726 9.080 1.00 8.59 348 THR A CA 1
ATOM 2911 C C . THR A 1 348 ? -6.986 -9.099 8.339 1.00 7.54 348 THR A C 1
ATOM 2912 O O . THR A 1 348 ? -5.887 -8.876 8.896 1.00 7.83 348 THR A O 1
ATOM 2916 N N . LEU A 1 349 ? -7.183 -8.713 7.079 1.00 7.79 349 LEU A N 1
ATOM 2917 C CA . LEU A 1 349 ? -6.152 -7.981 6.341 1.00 7.52 349 LEU A CA 1
ATOM 2918 C C . LEU A 1 349 ? -5.841 -6.639 7.009 1.00 7.50 349 LEU A C 1
ATOM 2919 O O . LEU A 1 349 ? -4.680 -6.258 7.073 1.00 7.31 349 LEU A O 1
ATOM 2924 N N . PHE A 1 350 ? -6.877 -5.907 7.418 1.00 8.13 350 PHE A N 1
ATOM 2925 C CA . PHE A 1 350 ? -6.769 -4.531 7.812 1.00 8.02 350 PHE A CA 1
ATOM 2926 C C . PHE A 1 350 ? -7.313 -4.321 9.213 1.00 9.07 350 PHE A C 1
ATOM 2927 O O . PHE A 1 350 ? -8.460 -4.694 9.497 1.00 10.99 350 PHE A O 1
ATOM 2935 N N . GLY A 1 351 ? -6.555 -3.642 10.054 1.00 9.09 351 GLY A N 1
ATOM 2936 C CA . GLY A 1 351 ? -7.034 -3.325 11.405 1.00 10.39 351 GLY A CA 1
ATOM 2937 C C . GLY A 1 351 ? -6.900 -4.523 12.334 1.00 9.56 351 GLY A C 1
ATOM 2938 O O . GLY A 1 351 ? -6.441 -5.588 11.979 1.00 10.23 351 GLY A O 1
ATOM 2939 N N . GLY A 1 352 ? -7.337 -4.319 13.548 1.00 13.50 352 GLY A N 1
ATOM 2940 C CA . GLY A 1 352 ? -7.205 -5.367 14.554 1.00 13.58 352 GLY A CA 1
ATOM 2941 C C . GLY A 1 352 ? -5.815 -5.476 15.102 1.00 12.23 352 GLY A C 1
ATOM 2942 O O . GLY A 1 352 ? -5.005 -4.512 15.155 1.00 16.86 352 GLY A O 1
ATOM 2943 N N . GLY A 1 353 ? -5.460 -6.646 15.529 1.00 12.70 353 GLY A N 1
ATOM 2944 C CA . GLY A 1 353 ? -4.233 -6.923 16.248 1.00 12.53 353 GLY A CA 1
ATOM 2945 C C . GLY A 1 353 ? -3.48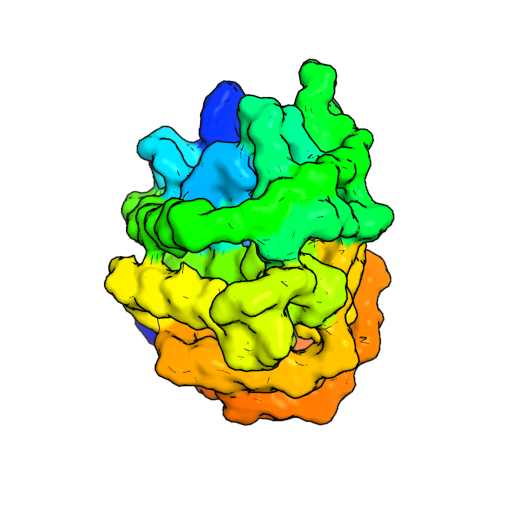7 -8.089 15.647 1.00 9.83 353 GLY A C 1
ATOM 2946 O O . GLY A 1 353 ? -3.376 -8.247 14.434 1.00 9.90 353 GLY A O 1
ATOM 2947 N N . GLU A 1 354 ? -2.922 -8.921 16.550 1.00 9.74 354 GLU A N 1
ATOM 2948 C CA . GLU A 1 354 ? -2.098 -9.995 16.109 1.00 9.55 354 GLU A CA 1
ATOM 2949 C C . GLU A 1 354 ? -2.814 -11.071 15.325 1.00 8.41 354 GLU A C 1
ATOM 2950 O O . GLU A 1 354 ? -2.200 -11.766 14.512 1.00 8.21 354 GLU A O 1
ATOM 2956 N N . LYS A 1 355 ? -4.109 -11.253 15.579 1.00 8.92 355 LYS A N 1
ATOM 2957 C CA . LYS A 1 355 ? -4.848 -12.304 14.883 1.00 9.13 355 LYS A CA 1
ATOM 2958 C C . LYS A 1 355 ? -4.923 -11.960 13.404 1.00 8.32 355 LYS A C 1
ATOM 2959 O O . LYS A 1 355 ? -5.335 -10.866 12.995 1.00 8.72 355 LYS A O 1
ATOM 2965 N N . GLY A 1 356 ? -4.518 -12.928 12.591 1.00 7.78 356 GLY A N 1
ATOM 2966 C CA . GLY A 1 356 ? -4.450 -12.710 11.172 1.00 7.36 356 GLY A CA 1
ATOM 2967 C C . GLY A 1 356 ? -3.263 -11.880 10.741 1.00 6.48 356 GLY A C 1
ATOM 2968 O O . GLY A 1 356 ? -3.212 -11.462 9.583 1.00 6.96 356 GLY A O 1
ATOM 2969 N N . LEU A 1 357 ? -2.312 -11.687 11.624 1.00 6.87 357 LEU A N 1
ATOM 2970 C CA . LEU A 1 357 ? -1.079 -10.950 11.351 1.00 6.27 357 LEU A CA 1
ATOM 2971 C C . LEU A 1 357 ? 0.117 -11.824 11.642 1.00 6.35 357 LEU A C 1
ATOM 2972 O O . LEU A 1 357 ? 0.888 -12.188 10.738 1.00 6.59 357 LEU A O 1
ATOM 2977 N N . THR A 1 358 ? 0.304 -12.209 12.908 1.00 6.51 358 THR A N 1
ATOM 2978 C CA . THR A 1 358 ? 1.461 -12.923 13.362 1.00 6.75 358 THR A CA 1
ATOM 2979 C C . THR A 1 358 ? 1.203 -14.371 13.748 1.00 7.07 358 THR A C 1
ATOM 2980 O O . THR A 1 358 ? 2.118 -15.074 14.167 1.00 7.57 358 THR A O 1
ATOM 2984 N N . ASP A 1 359 ? -0.041 -14.837 13.578 1.00 6.82 359 ASP A N 1
ATOM 2985 C CA . ASP A 1 359 ? -0.435 -16.175 14.014 1.00 7.47 359 ASP A CA 1
ATOM 2986 C C . ASP A 1 359 ? -0.692 -17.118 12.867 1.00 7.21 359 ASP A C 1
ATOM 2987 O O . ASP A 1 359 ? -1.256 -18.195 13.088 1.00 9.02 359 ASP A O 1
ATOM 2992 N N . TYR A 1 360 ? -0.245 -16.814 11.645 1.00 6.71 360 TYR A N 1
ATOM 2993 C CA . TYR A 1 360 ? -0.171 -17.792 10.597 1.00 6.58 360 TYR A CA 1
ATOM 2994 C C . TYR A 1 360 ? 1.055 -18.660 10.841 1.00 6.62 360 TYR A C 1
ATOM 2995 O O . TYR A 1 360 ? 2.167 -18.109 10.888 1.00 7.73 360 TYR A O 1
ATOM 3004 N N . PRO A 1 361 ? 0.927 -19.957 11.025 1.00 7.21 361 PRO A N 1
ATOM 3005 C CA . PRO A 1 361 ? 2.127 -20.771 11.340 1.00 8.64 361 PRO A CA 1
ATOM 3006 C C . PRO A 1 361 ? 3.028 -21.028 10.171 1.00 7.12 361 PRO A C 1
ATOM 3007 O O . PRO A 1 361 ? 2.638 -20.955 8.995 1.00 6.93 361 PRO A O 1
ATOM 3011 N N . THR A 1 362 ? 4.265 -21.375 10.504 1.00 7.66 362 THR A N 1
ATOM 3012 C CA . THR A 1 362 ? 5.115 -22.009 9.524 1.00 7.66 362 THR A CA 1
ATOM 3013 C C . THR A 1 362 ? 4.611 -23.401 9.203 1.00 7.44 362 THR A C 1
ATOM 3014 O O . THR A 1 362 ? 3.820 -23.999 9.929 1.00 8.34 362 THR A O 1
ATOM 3018 N N . TYR A 1 363 ? 5.079 -23.918 8.067 1.00 7.21 363 TYR A N 1
ATOM 3019 C CA . TYR A 1 363 ? 4.595 -25.209 7.579 1.00 7.15 363 TYR A CA 1
ATOM 3020 C C . TYR A 1 363 ? 5.047 -26.323 8.509 1.00 8.30 363 TYR A C 1
ATOM 3021 O O . TYR A 1 363 ? 6.214 -26.403 8.911 1.00 10.63 363 TYR A O 1
ATOM 3030 N N . GLN A 1 364 ? 4.129 -27.221 8.799 1.00 9.41 364 GLN A N 1
ATOM 3031 C CA . GLN A 1 364 ? 4.475 -28.431 9.574 1.00 12.87 364 GLN A CA 1
ATOM 3032 C C . GLN A 1 364 ? 3.734 -29.587 8.937 1.00 10.31 364 GLN A C 1
ATOM 3033 O O . GLN A 1 364 ? 2.486 -29.570 8.909 1.00 11.82 364 GLN A O 1
ATOM 3039 N N . ALA A 1 365 ? 4.453 -30.565 8.448 1.00 11.70 365 ALA A N 1
ATOM 3040 C CA . ALA A 1 365 ? 3.784 -31.715 7.902 1.00 11.37 365 ALA A CA 1
ATOM 3041 C C . ALA A 1 365 ? 3.009 -32.482 8.982 1.00 12.24 365 ALA A C 1
ATOM 3042 O O . ALA A 1 365 ? 2.009 -33.127 8.605 1.00 13.50 365 ALA A O 1
#

Organism: Shewanella oneidensis (strain ATCC 700550 / JCM 31522 / CIP 106686 / LMG 19005 / NCIMB 14063 / MR-1) (NCBI:txid211586)

CATH classification: 3.20.20.70

Secondary structure (DSSP, 8-state):
-GGGS-EEETTEEESSSEEE--------BTTTTB--HHHHHHHHTTTTSSEEEEEEEESSGGG--STT--BSSSHHHHHHHHHHHHHHHHTS-EEEEEEE--TTSS-GGGTTTPPPEESSSPPPTT-EEEE--SSSS-EEEEPPPPEEPPHHHHHHHHHHHHHHHHHHHHTT-SEEEEE--TTSHHHHHHSGGG----STTSSSHHHHTHHHHHHHHHHHHHH-GGGEEEEE-SS--TTS---SSHHHHHHHHHHHHHHTT-SEEEEE--BTTB-----HHHHHHHHHH--SEEEEESS--HHHHHHHHHTTS-SEEE-SHHHHH-TTHHHHHHHTPPPP---GGGSSSSSSTTTT-PPPP--

Radius of gyration: 18.82 Å; Cα contacts (8 Å, |Δi|>4): 953; chains: 1; bounding box: 42×57×44 Å

B-factor: mean 13.91, std 12.13, range [4.53, 86.17]

Solvent-accessible surface area: 13876 Å² total; per-residue (Å²): 174,25,6,57,88,80,26,84,1,35,97,48,119,6,132,9,41,0,0,1,4,18,29,30,3,2,9,5,46,92,128,32,12,21,3,25,123,46,2,4,59,1,1,14,63,0,5,59,2,2,0,0,0,0,1,2,0,0,5,11,58,50,0,28,0,26,2,24,0,0,0,0,70,38,116,95,1,16,55,7,0,110,94,0,0,90,28,0,70,86,121,30,18,7,0,1,0,3,0,8,2,0,1,4,0,0,42,34,96,11,0,119,56,94,85,2,16,1,0,10,85,62,61,0,118,152,6,138,0,4,8,73,92,75,55,115,102,24,13,123,38,70,6,23,78,1,87,40,4,75,177,72,28,5,61,105,6,31,51,30,0,83,93,2,0,66,12,0,36,118,0,24,8,32,0,0,0,0,8,0,0,17,2,16,0,0,1,0,0,0,2,26,101,2,10,101,30,120,63,92,19,2,72,50,41,123,30,32,8,50,0,0,51,53,0,0,45,14,0,35,107,21,7,20,19,84,86,0,0,0,20,1,1,10,36,8,58,78,20,23,3,69,12,80,74,30,77,96,1,0,38,28,0,0,49,37,0,33,175,43,163,4,15,0,0,0,3,2,25,20,20,119,122,31,64,42,120,21,50,79,86,6,18,112,40,2,44,123,18,2,125,27,18,0,0,1,6,17,132,22,66,23,126,125,0,37,100,8,21,87,56,36,10,4,32,0,0,0,4,17,46,38,0,5,0,0,2,22,0,5,68,12,23,134,88,64,70,92,69,40,144,35,76,94,80,41,10,43,4,60,26,79,163,10,0,18,86,26,98,84,67,150,120

InterPro domains:
  IPR001155 NADH:flavin oxidoreductase/NADH oxidase, N-terminal [PF00724] (4-340)
  IPR013785 Aldolase-type TIM barrel [G3DSA:3.20.20.70] (1-365)
  IPR045247 Oxidoreductase Oye-like [PTHR22893] (3-362)

Nearest PDB structures (foldseek):
  4awt-assembly1_A  TM=1.003E+00  e=2.535E-75  Shewanella oneidensis MR-1
  2gqa-assembly1_A  TM=1.002E+00  e=6.069E-73  Shewanella oneidensis MR-1
  4awu-assembly1_A  TM=9.920E-01  e=2.297E-71  Shewanella oneidensis MR-1
  2gq9-assembly1_A  TM=9.983E-01  e=3.360E-70  Shewanella oneidensis MR-1
  8j59-assembly1_B  TM=8.255E-01  e=1.121E-25  Aspergillus flavus NRRL3357

Foldseek 3Di:
DQQQDWDDQQPDIFRGQEEAEEAFQLAADPPPLAQAVLLLLLLLLQLNGREYEYHEAELDLLQDAAHRHHHLHDPRNLQNLLSSLVSSVVSPHAYAYAYTGAAQNHACLSRVNDAGEAQAQDHQPPHWYFHCPVDQATHIDGTGGHHHDDPVNLVVVLVSLLVSQVSNVSSPHQAYEYECEDNGHLLCLLAQVSHPDPDQSDDDLNNSCVSVLSSLVSSCVRPHLSRYEYEYEQPFQNRRGHHPCSLVSVLVNLLSNQVSVHSEYEYEQADVPRHDDDDPVSLVSSCVSHPHAYEYEDPDALVNQVCCVVVSRGSHYYYHQQCLQESPVVVCRVVVNDTDGADVRSSYGDGNVSRNPRDHDDD

Sequence (363 aa):
QSLFQPPITLGALTLKKKNRRIVMPPPLTRSRASQPGDVANHHMMMAIIYYAQRASAGLIVSEEGTQISPTAKGYAWTPGIYTPEEQIAGWRIIVTEAVHAKKGGCAIFAQLWHVGRVTHPPDNIDGQQQPISSSSTLKAENVKVFVDNGSDEEPGFVDDVAVPRAMTKKADIAQVIADYRRQAALNAMEAGFDGIELHAANGYLINQFIDSEANNNRSDEEYGGGSLEENRRLRFLDEVVAALVDAIGAEERVGVRLAPLTTLNGTVDADPIILTYTTAAAALLLNKKHRRIVYLHIAEVDDWDDDAPDDTPVSSFKRALRREAYQQGVLLIYAGRRYNAEEKKAEQAINDGLADMIGFGRPFIIANPDLPERLRHGYPLAEEHVPATLFGGGEKGLTDYPTYQA